Protein 3CUQ (pdb70)

Structure (mmCIF, N/CA/C/O backbone):
data_3CUQ
#
_entry.id   3CUQ
#
_cell.length_a   70.162
_cell.length_b   89.153
_cell.length_c   91.437
_cell.angle_alpha   90.00
_cell.angle_beta   101.52
_cell.angle_gamma   90.00
#
_symmetry.space_group_name_H-M   'P 1 21 1'
#
loop_
_entity.id
_entity.type
_entity.pdbx_description
1 polymer 'Vacuolar-sorting protein SNF8'
2 polymer 'Vacuolar protein-sorting-associated protein 36'
3 polymer 'Vacuolar protein-sorting-associated protein 25'
4 water water
#
loop_
_atom_site.group_PDB
_atom_site.id
_atom_site.type_symbol
_atom_site.label_atom_id
_atom_site.label_alt_id
_atom_site.label_comp_id
_atom_site.label_asym_id
_atom_site.label_entity_id
_atom_site.label_seq_id
_atom_site.pdbx_PDB_ins_code
_atom_site.Cartn_x
_atom_site.Cartn_y
_atom_site.Cartn_z
_atom_site.occupancy
_atom_site.B_iso_or_equiv
_atom_site.auth_seq_id
_atom_site.auth_comp_id
_atom_site.auth_asym_id
_atom_site.auth_atom_id
_atom_site.pdbx_PDB_model_num
ATOM 1 N N . ALA A 1 10 ? -66.362 31.347 41.855 1.00 127.69 34 ALA A N 1
ATOM 2 C CA . ALA A 1 10 ? -64.999 30.766 41.670 1.00 127.69 34 ALA A CA 1
ATOM 3 C C . ALA A 1 10 ? -65.041 29.234 41.631 1.00 127.66 34 ALA A C 1
ATOM 4 O O . ALA A 1 10 ? -64.201 28.560 42.238 1.00 127.66 34 ALA A O 1
ATOM 6 N N . GLN A 1 11 ? -66.017 28.698 40.898 1.00 127.56 35 GLN A N 1
ATOM 7 C CA . GLN A 1 11 ? -66.242 27.257 40.801 1.00 127.47 35 GLN A CA 1
ATOM 8 C C . GLN A 1 11 ? -65.044 26.510 40.199 1.00 127.38 35 GLN A C 1
ATOM 9 O O . GLN A 1 11 ? -64.715 25.406 40.636 1.00 127.39 35 GLN A O 1
ATOM 15 N N . MET A 1 12 ? -64.391 27.120 39.211 1.00 127.23 36 MET A N 1
ATOM 16 C CA . MET A 1 12 ? -63.237 26.510 38.541 1.00 127.06 36 MET A CA 1
ATOM 17 C C . MET A 1 12 ? -61.887 26.883 39.165 1.00 126.79 36 MET A C 1
ATOM 18 O O . MET A 1 12 ? -60.933 26.102 39.107 1.00 126.72 36 MET A O 1
ATOM 23 N N . SER A 1 13 ? -61.824 28.072 39.762 1.00 126.47 37 SER A N 1
ATOM 24 C CA . SER A 1 13 ? -60.587 28.631 40.321 1.00 126.13 37 SER A CA 1
ATOM 25 C C . SER A 1 13 ? -60.016 27.858 41.516 1.00 125.87 37 SER A C 1
ATOM 26 O O . SER A 1 13 ? -58.821 27.960 41.809 1.00 125.85 37 SER A O 1
ATOM 29 N N . LYS A 1 14 ? -60.871 27.104 42.206 1.00 125.50 38 LYS A N 1
ATOM 30 C CA . LYS A 1 14 ? -60.442 26.239 43.306 1.00 125.09 38 LYS A CA 1
ATOM 31 C C . LYS A 1 14 ? -59.467 25.182 42.790 1.00 124.78 38 LYS A C 1
ATOM 32 O O . LYS A 1 14 ? -58.367 25.026 43.324 1.00 124.78 38 LYS A O 1
ATOM 38 N N . GLN A 1 15 ? -59.877 24.479 41.738 1.00 124.29 39 GLN A N 1
ATOM 39 C CA . GLN A 1 15 ? -59.079 23.411 41.145 1.00 123.89 39 GLN A CA 1
ATOM 40 C C . GLN A 1 15 ? -57.877 23.959 40.379 1.00 123.51 39 GLN A C 1
ATOM 41 O O . GLN A 1 15 ? -56.951 23.217 40.045 1.00 123.44 39 GLN A O 1
ATOM 47 N N . LEU A 1 16 ? -57.904 25.263 40.115 1.00 123.00 40 LEU A N 1
ATOM 48 C CA . LEU A 1 16 ? -56.811 25.960 39.450 1.00 122.58 40 LEU A CA 1
ATOM 49 C C . LEU A 1 16 ? -55.565 25.989 40.339 1.00 122.16 40 LEU A C 1
ATOM 50 O O . LEU A 1 16 ? -54.495 25.527 39.930 1.00 122.04 40 LEU A O 1
ATOM 55 N N . ASP A 1 17 ? -55.716 26.513 41.555 1.00 121.62 41 ASP A N 1
ATOM 56 C CA . ASP A 1 17 ? -54.613 26.595 42.512 1.00 121.09 41 ASP A CA 1
ATOM 57 C C . ASP A 1 17 ? -54.131 25.218 42.945 1.00 120.84 41 ASP A C 1
ATOM 58 O O . ASP A 1 17 ? -52.971 25.059 43.333 1.00 120.65 41 ASP A O 1
ATOM 63 N N . MET A 1 18 ? -55.032 24.234 42.878 1.00 120.62 42 MET A N 1
ATOM 64 C CA . MET A 1 18 ? -54.689 22.835 43.125 1.00 120.42 42 MET A CA 1
ATOM 65 C C . MET A 1 18 ? -53.530 22.454 42.224 1.00 120.34 42 MET A C 1
ATOM 66 O O . MET A 1 18 ? -52.461 22.065 42.694 1.00 120.21 42 MET A O 1
ATOM 71 N N . PHE A 1 19 ? -53.757 22.607 40.923 1.00 120.33 43 PHE A N 1
ATOM 72 C CA . PHE A 1 19 ? -52.809 22.198 39.898 1.00 120.27 43 PHE A CA 1
ATOM 73 C C . PHE A 1 19 ? -51.460 22.907 40.000 1.00 120.11 43 PHE A C 1
ATOM 74 O O . PHE A 1 19 ? -50.416 22.276 39.828 1.00 120.07 43 PHE A O 1
ATOM 82 N N . LYS A 1 20 ? -51.491 24.206 40.290 1.00 119.96 44 LYS A N 1
ATOM 83 C CA . LYS A 1 20 ? -50.274 25.001 40.459 1.00 119.92 44 LYS A CA 1
ATOM 84 C C . LYS A 1 20 ? -49.218 24.279 41.296 1.00 119.87 44 LYS A C 1
ATOM 85 O O . LYS A 1 20 ? -48.094 24.072 40.845 1.00 119.64 44 LYS A O 1
ATOM 91 N N . THR A 1 21 ? -49.604 23.877 42.504 1.00 119.96 45 THR A N 1
ATOM 92 C CA . THR A 1 21 ? -48.676 23.275 43.462 1.00 120.06 45 THR A CA 1
ATOM 93 C C . THR A 1 21 ? -48.268 21.826 43.156 1.00 120.05 45 THR A C 1
ATOM 94 O O . THR A 1 21 ? -47.221 21.369 43.625 1.00 120.10 45 THR A O 1
ATOM 98 N N . ASN A 1 22 ? -49.085 21.112 42.380 1.00 119.97 46 ASN A N 1
ATOM 99 C CA . ASN A 1 22 ? -48.742 19.751 41.944 1.00 119.89 46 ASN A CA 1
ATOM 100 C C . ASN A 1 22 ? -47.595 19.786 40.945 1.00 119.73 46 ASN A C 1
ATOM 101 O O . ASN A 1 22 ? -46.644 19.002 41.033 1.00 119.83 46 ASN A O 1
ATOM 106 N N . LEU A 1 23 ? -47.705 20.716 40.002 1.00 119.33 47 LEU A N 1
ATOM 107 C CA . LEU A 1 23 ? -46.754 20.876 38.921 1.00 118.97 47 LEU A CA 1
ATOM 108 C C . LEU A 1 23 ? -45.409 21.389 39.431 1.00 118.73 47 LEU A C 1
ATOM 109 O O . LEU A 1 23 ? -44.359 20.939 38.976 1.00 118.67 47 LEU A O 1
ATOM 114 N N . GLU A 1 24 ? -45.449 22.331 40.372 1.00 118.43 48 GLU A N 1
ATOM 115 C CA . GLU A 1 24 ? -44.234 22.945 40.917 1.00 118.18 48 GLU A CA 1
ATOM 116 C C . GLU A 1 24 ? -43.323 21.906 41.559 1.00 117.94 48 GLU A C 1
ATOM 117 O O . GLU A 1 24 ? -42.104 21.935 41.370 1.00 117.83 48 GLU A O 1
ATOM 123 N N . GLU A 1 25 ? -43.928 20.991 42.313 1.00 117.71 49 GLU A N 1
ATOM 124 C CA . GLU A 1 25 ? -43.207 19.868 42.889 1.00 117.59 49 GLU A CA 1
ATOM 125 C C . GLU A 1 25 ? -42.660 19.052 41.728 1.00 117.40 49 GLU A C 1
ATOM 126 O O . GLU A 1 25 ? -41.454 18.812 41.639 1.00 117.44 49 GLU A O 1
ATOM 132 N N . PHE A 1 26 ? -43.557 18.675 40.819 1.00 117.15 50 PHE A N 1
ATOM 133 C CA . PHE A 1 26 ? -43.206 17.920 39.625 1.00 116.93 50 PHE A CA 1
ATOM 134 C C . PHE A 1 26 ? -41.947 18.503 38.994 1.00 117.01 50 PHE A C 1
ATOM 135 O O . PHE A 1 26 ? -41.021 17.771 38.652 1.00 117.01 50 PHE A O 1
ATOM 143 N N . ALA A 1 27 ? -41.913 19.829 38.890 1.00 117.16 51 ALA A N 1
ATOM 144 C CA . ALA A 1 27 ? -40.771 20.562 38.359 1.00 117.26 51 ALA A CA 1
ATOM 145 C C . ALA A 1 27 ? -39.516 20.396 39.211 1.00 117.46 51 ALA A C 1
ATOM 146 O O . ALA A 1 27 ? -38.457 20.030 38.703 1.00 117.39 51 ALA A O 1
ATOM 148 N N . SER A 1 28 ? -39.649 20.653 40.508 1.00 117.75 52 SER A N 1
ATOM 149 C CA . SER A 1 28 ? -38.496 20.751 41.402 1.00 118.06 52 SER A CA 1
ATOM 150 C C . SER A 1 28 ? -37.543 19.548 41.385 1.00 118.15 52 SER A C 1
ATOM 151 O O . SER A 1 28 ? -36.337 19.719 41.569 1.00 118.22 52 SER A O 1
ATOM 154 N N . LYS A 1 29 ? -38.067 18.343 41.163 1.00 118.27 53 LYS A N 1
ATOM 155 C CA . LYS A 1 29 ? -37.215 17.147 41.152 1.00 118.35 53 LYS A CA 1
ATOM 156 C C . LYS A 1 29 ? -36.958 16.599 39.746 1.00 118.59 53 LYS A C 1
ATOM 157 O O . LYS A 1 29 ? -36.134 15.695 39.568 1.00 118.55 53 LYS A O 1
ATOM 163 N N . HIS A 1 30 ? -37.651 17.160 38.753 1.00 118.84 54 HIS A N 1
ATOM 164 C CA . HIS A 1 30 ? -37.513 16.720 37.358 1.00 119.01 54 HIS A CA 1
ATOM 165 C C . HIS A 1 30 ? -37.150 17.862 36.396 1.00 119.03 54 HIS A C 1
ATOM 166 O O . HIS A 1 30 ? -37.411 17.775 35.187 1.00 119.02 54 HIS A O 1
ATOM 173 N N . LYS A 1 31 ? -36.539 18.919 36.936 1.00 119.00 55 LYS A N 1
ATOM 174 C CA . LYS A 1 31 ? -36.189 20.115 36.150 1.00 118.85 55 LYS A CA 1
ATOM 175 C C . LYS A 1 31 ? -35.311 19.771 34.948 1.00 118.31 55 LYS A C 1
ATOM 176 O O . LYS A 1 31 ? -35.788 19.749 33.817 1.00 118.11 55 LYS A O 1
ATOM 182 N N . GLN A 1 32 ? -34.044 19.464 35.227 1.00 117.83 56 GLN A N 1
ATOM 183 C CA . GLN A 1 32 ? -33.000 19.319 34.212 1.00 117.29 56 GLN A CA 1
ATOM 184 C C . GLN A 1 32 ? -33.120 18.076 33.316 1.00 116.89 56 GLN A C 1
ATOM 185 O O . GLN A 1 32 ? -32.400 17.965 32.321 1.00 116.77 56 GLN A O 1
ATOM 191 N N . GLU A 1 33 ? -34.023 17.156 33.660 1.00 116.19 57 GLU A N 1
ATOM 192 C CA . GLU A 1 33 ? -34.236 15.944 32.862 1.00 115.61 57 GLU A CA 1
ATOM 193 C C . GLU A 1 33 ? -34.737 16.288 31.459 1.00 114.91 57 GLU A C 1
ATOM 194 O O . GLU A 1 33 ? -34.162 15.844 30.459 1.00 114.80 57 GLU A O 1
ATOM 200 N N . ILE A 1 34 ? -35.806 17.082 31.402 1.00 114.12 58 ILE A N 1
ATOM 201 C CA . ILE A 1 34 ? -36.354 17.598 30.143 1.00 113.36 58 ILE A CA 1
ATOM 202 C C . ILE A 1 34 ? -35.276 18.362 29.367 1.00 112.90 58 ILE A C 1
ATOM 203 O O . ILE A 1 34 ? -35.201 18.268 28.141 1.00 112.80 58 ILE A O 1
ATOM 208 N N . ARG A 1 35 ? -34.433 19.084 30.101 1.00 112.34 59 ARG A N 1
ATOM 209 C CA . ARG A 1 35 ? -33.292 19.799 29.533 1.00 111.92 59 ARG A CA 1
ATOM 210 C C . ARG A 1 35 ? -32.069 18.909 29.235 1.00 111.29 59 ARG A C 1
ATOM 211 O O . ARG A 1 35 ? -31.164 19.352 28.523 1.00 111.40 59 ARG A O 1
ATOM 219 N N . LYS A 1 36 ? -32.031 17.677 29.761 1.00 110.34 60 LYS A N 1
ATOM 220 C CA . LYS A 1 36 ? -30.828 16.822 29.640 1.00 109.34 60 LYS A CA 1
ATOM 221 C C . LYS A 1 36 ? -30.893 15.710 28.585 1.00 108.49 60 LYS A C 1
ATOM 222 O O . LYS A 1 36 ? -29.879 15.411 27.948 1.00 108.28 60 LYS A O 1
ATOM 228 N N . ASN A 1 37 ? -32.058 15.089 28.411 1.00 107.55 61 ASN A N 1
ATOM 229 C CA . ASN A 1 37 ? -32.208 14.054 27.380 1.00 106.78 61 ASN A CA 1
ATOM 230 C C . ASN A 1 37 ? -33.401 14.272 26.440 1.00 106.19 61 ASN A C 1
ATOM 231 O O . ASN A 1 37 ? -34.540 14.427 26.897 1.00 106.08 61 ASN A O 1
ATOM 236 N N . PRO A 1 38 ? -33.130 14.287 25.120 1.00 105.57 62 PRO A N 1
ATOM 237 C CA . PRO A 1 38 ? -34.126 14.444 24.059 1.00 105.06 62 PRO A CA 1
ATOM 238 C C . PRO A 1 38 ? -35.324 13.492 24.157 1.00 104.43 62 PRO A C 1
ATOM 239 O O . PRO A 1 38 ? -36.469 13.942 24.054 1.00 104.43 62 PRO A O 1
ATOM 243 N N . GLU A 1 39 ? -35.061 12.201 24.359 1.00 103.62 63 GLU A N 1
ATOM 244 C CA . GLU A 1 39 ? -36.114 11.179 24.356 1.00 102.68 63 GLU A CA 1
ATOM 245 C C . GLU A 1 39 ? -37.233 11.468 25.356 1.00 101.90 63 GLU A C 1
ATOM 246 O O . GLU A 1 39 ? -38.389 11.126 25.110 1.00 101.73 63 GLU A O 1
ATOM 252 N N . PHE A 1 40 ? -36.891 12.122 26.462 1.00 100.92 64 PHE A N 1
ATOM 253 C CA . PHE A 1 40 ? -37.868 12.407 27.503 1.00 100.07 64 PHE A CA 1
ATOM 254 C C . PHE A 1 40 ? -38.814 13.556 27.166 1.00 99.38 64 PHE A C 1
ATOM 255 O O . PHE A 1 40 ? -39.994 13.512 27.519 1.00 99.25 64 PHE A O 1
ATOM 263 N N . ARG A 1 41 ? -38.286 14.583 26.502 1.00 98.54 65 ARG A N 1
ATOM 264 C CA . ARG A 1 41 ? -39.092 15.700 26.011 1.00 97.58 65 ARG A CA 1
ATOM 265 C C . ARG A 1 41 ? -40.310 15.220 25.225 1.00 96.88 65 ARG A C 1
ATOM 266 O O . ARG A 1 41 ? -41.442 15.600 25.528 1.00 96.67 65 ARG A O 1
ATOM 274 N N . VAL A 1 42 ? -40.065 14.384 24.219 1.00 96.09 66 VAL A N 1
ATOM 275 C CA . VAL A 1 42 ? -41.123 13.898 23.337 1.00 95.63 66 VAL A CA 1
ATOM 276 C C . VAL A 1 42 ? -42.250 13.273 24.148 1.00 95.37 66 VAL A C 1
ATOM 277 O O . VAL A 1 42 ? -43.417 13.572 23.916 1.00 95.28 66 VAL A O 1
ATOM 281 N N . GLN A 1 43 ? -41.888 12.432 25.114 1.00 95.09 67 GLN A N 1
ATOM 282 C CA . GLN A 1 43 ? -42.866 11.801 25.991 1.00 94.97 67 GLN A CA 1
ATOM 283 C C . GLN A 1 43 ? -43.816 12.856 26.546 1.00 94.52 67 GLN A C 1
ATOM 284 O O . GLN A 1 43 ? -44.994 12.887 26.182 1.00 94.44 67 GLN A O 1
ATOM 290 N N . PHE A 1 44 ? -43.289 13.729 27.405 1.00 94.04 68 PHE A N 1
ATOM 291 C CA . PHE A 1 44 ? -44.075 14.812 28.001 1.00 93.76 68 PHE A CA 1
ATOM 292 C C . PHE A 1 44 ? -44.952 15.530 26.981 1.00 93.50 68 PHE A C 1
ATOM 293 O O . PHE A 1 44 ? -46.130 15.793 27.235 1.00 93.43 68 PHE A O 1
ATOM 301 N N . GLN A 1 45 ? -44.368 15.846 25.835 1.00 93.08 69 GLN A N 1
ATOM 302 C CA . GLN A 1 45 ? -45.089 16.574 24.820 1.00 93.11 69 GLN A CA 1
ATOM 303 C C . GLN A 1 45 ? -46.214 15.734 24.233 1.00 93.04 69 GLN A C 1
ATOM 304 O O . GLN A 1 45 ? -47.369 16.164 24.245 1.00 92.91 69 GLN A O 1
ATOM 310 N N . ASP A 1 46 ? -45.888 14.528 23.765 1.00 93.11 70 ASP A N 1
ATOM 311 C CA . ASP A 1 46 ? -46.876 13.661 23.094 1.00 93.11 70 ASP A CA 1
ATOM 312 C C . ASP A 1 46 ? -48.108 13.326 23.938 1.00 93.00 70 ASP A C 1
ATOM 313 O O . ASP A 1 46 ? -49.178 13.059 23.390 1.00 92.85 70 ASP A O 1
ATOM 318 N N . MET A 1 47 ? -47.963 13.356 25.259 1.00 92.92 71 MET A N 1
ATOM 319 C CA . MET A 1 47 ? -49.108 13.138 26.134 1.00 93.28 71 MET A CA 1
ATOM 320 C C . MET A 1 47 ? -50.000 14.369 26.245 1.00 92.91 71 MET A C 1
ATOM 321 O O . MET A 1 47 ? -51.217 14.245 26.373 1.00 92.87 71 MET A O 1
ATOM 326 N N . CYS A 1 48 ? -49.388 15.549 26.189 1.00 92.79 72 CYS A N 1
ATOM 327 C CA . CYS A 1 48 ? -50.112 16.816 26.269 1.00 92.46 72 CYS A CA 1
ATOM 328 C C . CYS A 1 48 ? -51.179 16.974 25.180 1.00 92.00 72 CYS A C 1
ATOM 329 O O . CYS A 1 48 ? -52.297 17.418 25.465 1.00 91.96 72 CYS A O 1
ATOM 332 N N . ALA A 1 49 ? -50.833 16.602 23.947 1.00 91.29 73 ALA A N 1
ATOM 333 C CA . ALA A 1 49 ? -51.743 16.739 22.803 1.00 90.75 73 ALA A CA 1
ATOM 334 C C . ALA A 1 49 ? -52.919 15.755 22.835 1.00 90.35 73 ALA A C 1
ATOM 335 O O . ALA A 1 49 ? -53.937 15.984 22.176 1.00 90.31 73 ALA A O 1
ATOM 337 N N . THR A 1 50 ? -52.770 14.665 23.591 1.00 89.80 74 THR A N 1
ATOM 338 C CA . THR A 1 50 ? -53.878 13.745 23.874 1.00 89.20 74 THR A CA 1
ATOM 339 C C . THR A 1 50 ? -54.880 14.419 24.809 1.00 88.67 74 THR A C 1
ATOM 340 O O . THR A 1 50 ? -56.090 14.329 24.608 1.00 88.77 74 THR A O 1
ATOM 344 N N . ILE A 1 51 ? -54.353 15.101 25.820 1.00 87.95 75 ILE A N 1
ATOM 345 C CA . ILE A 1 51 ? -55.160 15.817 26.808 1.00 87.26 75 ILE A CA 1
ATOM 346 C C . ILE A 1 51 ? -55.921 16.996 26.177 1.00 86.75 75 ILE A C 1
ATOM 347 O O . ILE A 1 51 ? -57.069 17.273 26.546 1.00 86.71 75 ILE A O 1
ATOM 352 N N . GLY A 1 52 ? -55.281 17.671 25.223 1.00 85.94 76 GLY A N 1
ATOM 353 C CA . GLY A 1 52 ? -55.842 18.873 24.616 1.00 85.01 76 GLY A CA 1
ATOM 354 C C . GLY A 1 52 ? -55.224 20.133 25.197 1.00 84.37 76 GLY A C 1
ATOM 355 O O . GLY A 1 52 ? -55.850 21.203 25.203 1.00 84.24 76 GLY A O 1
ATOM 356 N N . VAL A 1 53 ? -53.993 19.994 25.693 1.00 83.60 77 VAL A N 1
ATOM 357 C CA . VAL A 1 53 ? -53.201 21.129 26.176 1.00 82.68 77 VAL A CA 1
ATOM 358 C C . VAL A 1 53 ? -51.919 21.301 25.369 1.00 82.10 77 VAL A C 1
ATOM 359 O O . VAL A 1 53 ? -51.396 20.344 24.786 1.00 81.61 77 VAL A O 1
ATOM 363 N N . ASP A 1 54 ? -51.429 22.539 25.351 1.00 81.50 78 ASP A N 1
ATOM 364 C CA . ASP A 1 54 ? -50.223 22.915 24.628 1.00 80.76 78 ASP A CA 1
ATOM 365 C C . ASP A 1 54 ? -49.291 23.668 25.575 1.00 80.14 78 ASP A C 1
ATOM 366 O O . ASP A 1 54 ? -49.558 24.826 25.932 1.00 80.34 78 ASP A O 1
ATOM 371 N N . PRO A 1 55 ? -48.191 23.014 25.981 1.00 79.28 79 PRO A N 1
ATOM 372 C CA . PRO A 1 55 ? -47.221 23.564 26.925 1.00 78.82 79 PRO A CA 1
ATOM 373 C C . PRO A 1 55 ? -46.457 24.727 26.321 1.00 78.32 79 PRO A C 1
ATOM 374 O O . PRO A 1 55 ? -45.857 25.528 27.047 1.00 78.39 79 PRO A O 1
ATOM 378 N N . LEU A 1 56 ? -46.495 24.802 24.995 1.00 77.70 80 LEU A N 1
ATOM 379 C CA . LEU A 1 56 ? -45.736 25.782 24.243 1.00 77.11 80 LEU A CA 1
ATOM 380 C C . LEU A 1 56 ? -46.584 26.939 23.759 1.00 76.76 80 LEU A C 1
ATOM 381 O O . LEU A 1 56 ? -46.067 27.867 23.169 1.00 77.06 80 LEU A O 1
ATOM 386 N N . ALA A 1 57 ? -47.884 26.881 24.004 1.00 76.51 81 ALA A N 1
ATOM 387 C CA . ALA A 1 57 ? -48.796 27.885 23.489 1.00 76.25 81 ALA A CA 1
ATOM 388 C C . ALA A 1 57 ? -48.460 29.265 24.006 1.00 76.43 81 ALA A C 1
ATOM 389 O O . ALA A 1 57 ? -48.522 30.228 23.246 1.00 76.73 81 ALA A O 1
ATOM 391 N N . SER A 1 58 ? -48.093 29.371 25.284 1.00 76.55 82 SER A N 1
ATOM 392 C CA . SER A 1 58 ? -47.936 30.690 25.924 1.00 76.46 82 SER A CA 1
ATOM 393 C C . SER A 1 58 ? -46.856 30.788 27.001 1.00 76.37 82 SER A C 1
ATOM 394 O O . SER A 1 58 ? -46.538 29.818 27.671 1.00 76.58 82 SER A O 1
ATOM 397 N N . GLY A 1 59 ? -46.314 31.986 27.164 1.00 76.53 83 GLY A N 1
ATOM 398 C CA . GLY A 1 59 ? -45.378 32.275 28.240 1.00 76.73 83 GLY A CA 1
ATOM 399 C C . GLY A 1 59 ? -46.101 32.401 29.563 1.00 76.87 83 GLY A C 1
ATOM 400 O O . GLY A 1 59 ? -45.497 32.212 30.615 1.00 76.92 83 GLY A O 1
ATOM 401 N N . LYS A 1 60 ? -47.393 32.726 29.501 1.00 77.13 84 LYS A N 1
ATOM 402 C CA . LYS A 1 60 ? -48.270 32.734 30.678 1.00 77.49 84 LYS A CA 1
ATOM 403 C C . LYS A 1 60 ? -48.836 31.336 30.965 1.00 77.86 84 LYS A C 1
ATOM 404 O O . LYS A 1 60 ? -49.602 31.141 31.915 1.00 77.95 84 LYS A O 1
ATOM 410 N N . GLY A 1 61 ? -48.459 30.364 30.139 1.00 77.99 85 GLY A N 1
ATOM 411 C CA . GLY A 1 61 ? -48.743 28.978 30.441 1.00 78.17 85 GLY A CA 1
ATOM 412 C C . GLY A 1 61 ? -47.988 28.612 31.705 1.00 78.52 85 GLY A C 1
ATOM 413 O O . GLY A 1 61 ? -46.942 29.199 32.001 1.00 78.45 85 GLY A O 1
ATOM 414 N N . PHE A 1 62 ? -48.527 27.655 32.459 1.00 78.68 86 PHE A N 1
ATOM 415 C CA . PHE A 1 62 ? -47.908 27.217 33.696 1.00 78.60 86 PHE A CA 1
ATOM 416 C C . PHE A 1 62 ? -46.724 26.342 33.369 1.00 78.66 86 PHE A C 1
ATOM 417 O O . PHE A 1 62 ? -45.662 26.452 33.988 1.00 78.36 86 PHE A O 1
ATOM 425 N N . TRP A 1 63 ? -46.933 25.490 32.366 1.00 79.18 87 TRP A N 1
ATOM 426 C CA . TRP A 1 63 ? -45.946 24.519 31.874 1.00 79.43 87 TRP A CA 1
ATOM 427 C C . TRP A 1 63 ? -44.654 25.219 31.526 1.00 79.61 87 TRP A C 1
ATOM 428 O O . TRP A 1 63 ? -43.580 24.796 31.942 1.00 79.63 87 TRP A O 1
ATOM 439 N N . SER A 1 64 ? -44.776 26.304 30.767 1.00 79.71 88 SER A N 1
ATOM 440 C CA . SER A 1 64 ? -43.632 27.116 30.419 1.00 79.76 88 SER A CA 1
ATOM 441 C C . SER A 1 64 ? -43.069 27.847 31.641 1.00 79.70 88 SER A C 1
ATOM 442 O O . SER A 1 64 ? -41.853 27.892 31.836 1.00 79.49 88 SER A O 1
ATOM 445 N N . GLU A 1 65 ? -43.947 28.409 32.465 1.00 79.96 89 GLU A N 1
ATOM 446 C CA . GLU A 1 65 ? -43.485 29.187 33.612 1.00 80.42 89 GLU A CA 1
ATOM 447 C C . GLU A 1 65 ? -42.605 28.331 34.533 1.00 80.57 89 GLU A C 1
ATOM 448 O O . GLU A 1 65 ? -41.500 28.746 34.901 1.00 80.86 89 GLU A O 1
ATOM 454 N N . MET A 1 66 ? -43.076 27.129 34.865 1.00 80.32 90 MET A N 1
ATOM 455 C CA . MET A 1 66 ? -42.341 26.252 35.775 1.00 80.30 90 MET A CA 1
ATOM 456 C C . MET A 1 66 ? -41.328 25.325 35.113 1.00 80.00 90 MET A C 1
ATOM 457 O O . MET A 1 66 ? -40.275 25.047 35.692 1.00 80.27 90 MET A O 1
ATOM 462 N N . LEU A 1 67 ? -41.645 24.820 33.926 1.00 79.31 91 LEU A N 1
ATOM 463 C CA . LEU A 1 67 ? -40.768 23.837 33.293 1.00 78.50 91 LEU A CA 1
ATOM 464 C C . LEU A 1 67 ? -39.712 24.496 32.415 1.00 77.91 91 LEU A C 1
ATOM 465 O O . LEU A 1 67 ? -38.628 23.951 32.224 1.00 78.03 91 LEU A O 1
ATOM 470 N N . GLY A 1 68 ? -40.024 25.671 31.889 1.00 77.03 92 GLY A N 1
ATOM 471 C CA . GLY A 1 68 ? -39.078 26.379 31.041 1.00 76.40 92 GLY A CA 1
ATOM 472 C C . GLY A 1 68 ? -39.045 25.913 29.596 1.00 75.72 92 GLY A C 1
ATOM 473 O O . GLY A 1 68 ? -38.138 26.272 28.846 1.00 75.68 92 GLY A O 1
ATOM 474 N N . VAL A 1 69 ? -40.038 25.126 29.199 1.00 74.94 93 VAL A N 1
ATOM 475 C CA . VAL A 1 69 ? -40.158 24.703 27.807 1.00 74.28 93 VAL A CA 1
ATOM 476 C C . VAL A 1 69 ? -40.476 25.866 26.854 1.00 73.92 93 VAL A C 1
ATOM 477 O O . VAL A 1 69 ? -40.252 25.771 25.647 1.00 74.23 93 VAL A O 1
ATOM 481 N N . GLY A 1 70 ? -40.995 26.963 27.388 1.00 73.22 94 GLY A N 1
ATOM 482 C CA . GLY A 1 70 ? -41.260 28.133 26.558 1.00 72.21 94 GLY A CA 1
ATOM 483 C C . GLY A 1 70 ? -39.981 28.826 26.124 1.00 71.43 94 GLY A C 1
ATOM 484 O O . GLY A 1 70 ? -39.674 28.892 24.935 1.00 71.68 94 GLY A O 1
ATOM 485 N N . ASP A 1 71 ? -39.225 29.321 27.104 1.00 70.38 95 ASP A N 1
ATOM 486 C CA . ASP A 1 71 ? -37.971 30.039 26.860 1.00 69.15 95 ASP A CA 1
ATOM 487 C C . ASP A 1 71 ? -36.910 29.196 26.125 1.00 67.57 95 ASP A C 1
ATOM 488 O O . ASP A 1 71 ? -35.963 29.730 25.569 1.00 67.33 95 ASP A O 1
ATOM 493 N N . PHE A 1 72 ? -37.086 27.882 26.103 1.00 66.25 96 PHE A N 1
ATOM 494 C CA . PHE A 1 72 ? -36.183 27.016 25.347 1.00 65.00 96 PHE A CA 1
ATOM 495 C C . PHE A 1 72 ? -36.532 27.042 23.865 1.00 64.18 96 PHE A C 1
ATOM 496 O O . PHE A 1 72 ? -35.654 27.256 23.016 1.00 64.21 96 PHE A O 1
ATOM 504 N N . TYR A 1 73 ? -37.815 26.818 23.578 1.00 62.70 97 TYR A N 1
ATOM 505 C CA . TYR A 1 73 ? -38.340 26.775 22.214 1.00 61.09 97 TYR A CA 1
ATOM 506 C C . TYR A 1 73 ? -38.544 28.172 21.564 1.00 60.16 97 TYR A C 1
ATOM 507 O O . TYR A 1 73 ? -38.129 28.406 20.416 1.00 59.50 97 TYR A O 1
ATOM 516 N N . TYR A 1 74 ? -39.195 29.087 22.277 1.00 59.38 98 TYR A N 1
ATOM 517 C CA . TYR A 1 74 ? -39.360 30.463 21.772 1.00 59.01 98 TYR A CA 1
ATOM 518 C C . TYR A 1 74 ? -38.005 31.061 21.361 1.00 58.72 98 TYR A C 1
ATOM 519 O O . TYR A 1 74 ? -37.914 31.762 20.367 1.00 58.13 98 TYR A O 1
ATOM 528 N N . GLU A 1 75 ? -36.956 30.717 22.118 1.00 59.06 99 GLU A N 1
ATOM 529 C CA . GLU A 1 75 ? -35.563 31.060 21.802 1.00 58.59 99 GLU A CA 1
ATOM 530 C C . GLU A 1 75 ? -35.004 30.287 20.598 1.00 58.00 99 GLU A C 1
ATOM 531 O O . GLU A 1 75 ? -34.290 30.848 19.754 1.00 58.32 99 GLU A O 1
ATOM 537 N N . LEU A 1 76 ? -35.329 29.007 20.525 1.00 57.08 100 LEU A N 1
ATOM 538 C CA . LEU A 1 76 ? -34.972 28.195 19.371 1.00 57.04 100 LEU A CA 1
ATOM 539 C C . LEU A 1 76 ? -35.532 28.784 18.061 1.00 57.04 100 LEU A C 1
ATOM 540 O O . LEU A 1 76 ? -34.875 28.733 17.012 1.00 57.31 100 LEU A O 1
ATOM 545 N N . GLY A 1 77 ? -36.729 29.369 18.125 1.00 56.17 101 GLY A N 1
ATOM 546 C CA . GLY A 1 77 ? -37.287 30.052 16.965 1.00 54.70 101 GLY A CA 1
ATOM 547 C C . GLY A 1 77 ? -36.462 31.239 16.500 1.00 53.46 101 GLY A C 1
ATOM 548 O O . GLY A 1 77 ? -36.272 31.447 15.298 1.00 53.92 101 GLY A O 1
ATOM 549 N N . VAL A 1 78 ? -35.962 32.036 17.428 1.00 52.21 102 VAL A N 1
ATOM 550 C CA . VAL A 1 78 ? -35.214 33.227 17.010 1.00 50.94 102 VAL A CA 1
ATOM 551 C C . VAL A 1 78 ? -33.974 32.747 16.283 1.00 50.91 102 VAL A C 1
ATOM 552 O O . VAL A 1 78 ? -33.623 33.268 15.226 1.00 50.50 102 VAL A O 1
ATOM 556 N N . GLN A 1 79 ? -33.335 31.722 16.861 1.00 50.51 103 GLN A N 1
ATOM 557 C CA . GLN A 1 79 ? -32.123 31.143 16.304 1.00 49.88 103 GLN A CA 1
ATOM 558 C C . GLN A 1 79 ? -32.377 30.534 14.949 1.00 49.05 103 GLN A C 1
ATOM 559 O O . GLN A 1 79 ? -31.590 30.731 14.032 1.00 49.94 103 GLN A O 1
ATOM 565 N N . ILE A 1 80 ? -33.496 29.836 14.796 1.00 48.02 104 ILE A N 1
ATOM 566 C CA . ILE A 1 80 ? -33.865 29.289 13.505 1.00 47.01 104 ILE A CA 1
ATOM 567 C C . ILE A 1 80 ? -34.124 30.447 12.483 1.00 48.19 104 ILE A C 1
ATOM 568 O O . ILE A 1 80 ? -33.764 30.384 11.274 1.00 47.70 104 ILE A O 1
ATOM 573 N N . ILE A 1 81 ? -34.745 31.517 12.942 1.00 48.51 105 ILE A N 1
ATOM 574 C CA . ILE A 1 81 ? -34.977 32.556 11.994 1.00 49.69 105 ILE A CA 1
ATOM 575 C C . ILE A 1 81 ? -33.607 33.035 11.526 1.00 50.96 105 ILE A C 1
ATOM 576 O O . ILE A 1 81 ? -33.326 33.021 10.329 1.00 51.93 105 ILE A O 1
ATOM 581 N N . GLU A 1 82 ? -32.724 33.368 12.464 1.00 51.63 106 GLU A N 1
ATOM 582 C CA . GLU A 1 82 ? -31.446 33.979 12.094 1.00 51.90 106 GLU A CA 1
ATOM 583 C C . GLU A 1 82 ? -30.564 33.095 11.192 1.00 50.96 106 GLU A C 1
ATOM 584 O O . GLU A 1 82 ? -30.030 33.598 10.207 1.00 50.40 106 GLU A O 1
ATOM 590 N N . VAL A 1 83 ? -30.441 31.794 11.493 1.00 49.03 107 VAL A N 1
ATOM 591 C CA . VAL A 1 83 ? -29.675 30.952 10.612 1.00 48.87 107 VAL A CA 1
ATOM 592 C C . VAL A 1 83 ? -30.193 30.985 9.188 1.00 49.30 107 VAL A C 1
ATOM 593 O O . VAL A 1 83 ? -29.398 31.033 8.249 1.00 50.60 107 VAL A O 1
ATOM 597 N N . CYS A 1 84 ? -31.517 30.920 9.023 1.00 48.83 108 CYS A N 1
ATOM 598 C CA . CYS A 1 84 ? -32.121 30.895 7.703 1.00 47.56 108 CYS A CA 1
ATOM 599 C C . CYS A 1 84 ? -31.810 32.185 6.970 1.00 47.33 108 CYS A C 1
ATOM 600 O O . CYS A 1 84 ? -31.656 32.167 5.762 1.00 48.21 108 CYS A O 1
ATOM 603 N N . LEU A 1 85 ? -31.694 33.304 7.671 1.00 46.80 109 LEU A N 1
ATOM 604 C CA . LEU A 1 85 ? -31.523 34.570 6.963 1.00 46.97 109 LEU A CA 1
ATOM 605 C C . LEU A 1 85 ? -30.079 34.708 6.506 1.00 47.55 109 LEU A C 1
ATOM 606 O O . LEU A 1 85 ? -29.788 35.068 5.361 1.00 48.42 109 LEU A O 1
ATOM 611 N N . ALA A 1 86 ? -29.172 34.413 7.429 1.00 47.65 110 ALA A N 1
ATOM 612 C CA . ALA A 1 86 ? -27.759 34.425 7.167 1.00 46.61 110 ALA A CA 1
ATOM 613 C C . ALA A 1 86 ? -27.491 33.543 5.936 1.00 46.82 110 ALA A C 1
ATOM 614 O O . ALA A 1 86 ? -26.595 33.875 5.141 1.00 46.36 110 ALA A O 1
ATOM 616 N N . LEU A 1 87 ? -28.285 32.453 5.778 1.00 44.58 111 LEU A N 1
ATOM 617 C CA . LEU A 1 87 ? -28.118 31.534 4.659 1.00 43.54 111 LEU A CA 1
ATOM 618 C C . LEU A 1 87 ? -28.974 31.826 3.423 1.00 43.41 111 LEU A C 1
ATOM 619 O O . LEU A 1 87 ? -28.636 31.423 2.329 1.00 42.67 111 LEU A O 1
ATOM 624 N N . LYS A 1 88 ? -30.083 32.536 3.585 1.00 44.33 112 LYS A N 1
ATOM 625 C CA . LYS A 1 88 ? -31.008 32.749 2.460 1.00 45.27 112 LYS A CA 1
ATOM 626 C C . LYS A 1 88 ? -30.365 33.200 1.115 1.00 45.48 112 LYS A C 1
ATOM 627 O O . LYS A 1 88 ? -30.893 32.878 0.056 1.00 46.22 112 LYS A O 1
ATOM 633 N N . HIS A 1 89 ? -29.223 33.887 1.155 1.00 45.40 113 HIS A N 1
ATOM 634 C CA . HIS A 1 89 ? -28.528 34.302 -0.064 1.00 46.27 113 HIS A CA 1
ATOM 635 C C . HIS A 1 89 ? -27.830 33.160 -0.828 1.00 45.61 113 HIS A C 1
ATOM 636 O O . HIS A 1 89 ? -27.798 33.178 -2.059 1.00 46.19 113 HIS A O 1
ATOM 643 N N . ARG A 1 90 ? -27.254 32.181 -0.139 1.00 44.17 114 ARG A N 1
ATOM 644 C CA . ARG A 1 90 ? -26.698 31.047 -0.858 1.00 43.57 114 ARG A CA 1
ATOM 645 C C . ARG A 1 90 ? -27.816 30.195 -1.463 1.00 42.49 114 ARG A C 1
ATOM 646 O O . ARG A 1 90 ? -27.775 29.786 -2.628 1.00 42.79 114 ARG A O 1
ATOM 654 N N . ASN A 1 91 ? -28.820 29.920 -0.658 1.00 41.11 115 ASN A N 1
ATOM 655 C CA . ASN A 1 91 ? -29.714 28.848 -0.967 1.00 39.87 115 ASN A CA 1
ATOM 656 C C . ASN A 1 91 ? -31.169 29.218 -1.290 1.00 40.08 115 ASN A C 1
ATOM 657 O O . ASN A 1 91 ? -31.936 28.358 -1.552 1.00 39.88 115 ASN A O 1
ATOM 662 N N . GLY A 1 92 ? -31.571 30.480 -1.235 1.00 40.73 116 GLY A N 1
ATOM 663 C CA . GLY A 1 92 ? -32.905 30.818 -1.750 1.00 41.69 116 GLY A CA 1
ATOM 664 C C . GLY A 1 92 ? -34.089 30.809 -0.770 1.00 42.46 116 GLY A C 1
ATOM 665 O O . GLY A 1 92 ? -35.146 31.369 -1.086 1.00 43.09 116 GLY A O 1
ATOM 666 N N . GLY A 1 93 ? -33.907 30.195 0.404 1.00 41.90 117 GLY A N 1
ATOM 667 C CA . GLY A 1 93 ? -34.883 30.207 1.460 1.00 41.66 117 GLY A CA 1
ATOM 668 C C . GLY A 1 93 ? -35.282 28.781 1.715 1.00 43.24 117 GLY A C 1
ATOM 669 O O . GLY A 1 93 ? -36.377 28.523 2.241 1.00 44.51 117 GLY A O 1
ATOM 670 N N . LEU A 1 94 ? -34.402 27.846 1.345 1.00 42.45 118 LEU A N 1
ATOM 671 C CA . LEU A 1 94 ? -34.658 26.440 1.483 1.00 41.96 118 LEU A CA 1
ATOM 672 C C . LEU A 1 94 ? -33.445 25.919 2.218 1.00 42.19 118 LEU A C 1
ATOM 673 O O . LEU A 1 94 ? -32.305 26.201 1.833 1.00 42.67 118 LEU A O 1
ATOM 678 N N . ILE A 1 95 ? -33.644 25.122 3.249 1.00 41.62 119 ILE A N 1
ATOM 679 C CA . ILE A 1 95 ? -32.498 24.528 3.897 1.00 40.42 119 ILE A CA 1
ATOM 680 C C . ILE A 1 95 ? -32.871 23.101 4.304 1.00 40.97 119 ILE A C 1
ATOM 681 O O . ILE A 1 95 ? -34.025 22.835 4.577 1.00 42.03 119 ILE A O 1
ATOM 686 N N . THR A 1 96 ? -31.943 22.161 4.281 1.00 41.01 120 THR A N 1
ATOM 687 C CA . THR A 1 96 ? -32.241 20.843 4.789 1.00 41.58 120 THR A CA 1
ATOM 688 C C . THR A 1 96 ? -32.317 20.888 6.317 1.00 42.12 120 THR A C 1
ATOM 689 O O . THR A 1 96 ? -31.687 21.729 6.935 1.00 41.76 120 THR A O 1
ATOM 693 N N . LEU A 1 97 ? -33.037 19.949 6.940 1.00 42.97 121 LEU A N 1
ATOM 694 C CA . LEU A 1 97 ? -33.136 19.974 8.400 1.00 43.03 121 LEU A CA 1
ATOM 695 C C . LEU A 1 97 ? -31.775 19.656 8.982 1.00 44.37 121 LEU A C 1
ATOM 696 O O . LEU A 1 97 ? -31.443 20.117 10.070 1.00 44.20 121 LEU A O 1
ATOM 701 N N . GLU A 1 98 ? -30.984 18.893 8.232 1.00 45.15 122 GLU A N 1
ATOM 702 C CA . GLU A 1 98 ? -29.616 18.603 8.616 1.00 46.31 122 GLU A CA 1
ATOM 703 C C . GLU A 1 98 ? -28.784 19.871 8.818 1.00 47.30 122 GLU A C 1
ATOM 704 O O . GLU A 1 98 ? -28.177 20.044 9.873 1.00 47.46 122 GLU A O 1
ATOM 710 N N . GLU A 1 99 ? -28.763 20.753 7.811 1.00 47.88 123 GLU A N 1
ATOM 711 C CA . GLU A 1 99 ? -27.799 21.858 7.779 1.00 48.43 123 GLU A CA 1
ATOM 712 C C . GLU A 1 99 ? -28.243 22.866 8.800 1.00 47.97 123 GLU A C 1
ATOM 713 O O . GLU A 1 99 ? -27.423 23.464 9.477 1.00 48.33 123 GLU A O 1
ATOM 719 N N . LEU A 1 100 ? -29.561 23.046 8.909 1.00 48.44 124 LEU A N 1
ATOM 720 C CA . LEU A 1 100 ? -30.161 23.923 9.920 1.00 47.44 124 LEU A CA 1
ATOM 721 C C . LEU A 1 100 ? -29.651 23.507 11.272 1.00 47.99 124 LEU A C 1
ATOM 722 O O . LEU A 1 100 ? -29.169 24.344 12.022 1.00 47.71 124 LEU A O 1
ATOM 727 N N . HIS A 1 101 ? -29.733 22.204 11.542 1.00 48.88 125 HIS A N 1
ATOM 728 C CA . HIS A 1 101 ? -29.319 21.602 12.811 1.00 50.14 125 HIS A CA 1
ATOM 729 C C . HIS A 1 101 ? -27.847 21.850 13.122 1.00 50.37 125 HIS A C 1
ATOM 730 O O . HIS A 1 101 ? -27.505 22.374 14.180 1.00 50.41 125 HIS A O 1
ATOM 737 N N . GLN A 1 102 ? -27.009 21.477 12.168 1.00 50.89 126 GLN A N 1
ATOM 738 C CA . GLN A 1 102 ? -25.593 21.738 12.144 1.00 52.24 126 GLN A CA 1
ATOM 739 C C . GLN A 1 102 ? -25.240 23.210 12.499 1.00 51.70 126 GLN A C 1
ATOM 740 O O . GLN A 1 102 ? -24.257 23.458 13.201 1.00 52.07 126 GLN A O 1
ATOM 746 N N . GLN A 1 103 ? -26.061 24.160 12.054 1.00 51.44 127 GLN A N 1
ATOM 747 C CA . GLN A 1 103 ? -25.814 25.605 12.208 1.00 51.50 127 GLN A CA 1
ATOM 748 C C . GLN A 1 103 ? -26.347 26.239 13.490 1.00 51.27 127 GLN A C 1
ATOM 749 O O . GLN A 1 103 ? -25.731 27.150 14.080 1.00 51.56 127 GLN A O 1
ATOM 755 N N . VAL A 1 104 ? -27.531 25.814 13.874 1.00 50.85 128 VAL A N 1
ATOM 756 C CA . VAL A 1 104 ? -28.095 26.188 15.141 1.00 50.34 128 VAL A CA 1
ATOM 757 C C . VAL A 1 104 ? -27.109 25.711 16.215 1.00 49.91 128 VAL A C 1
ATOM 758 O O . VAL A 1 104 ? -26.804 26.444 17.146 1.00 49.89 128 VAL A O 1
ATOM 762 N N . LEU A 1 105 ? -26.572 24.506 16.077 1.00 49.24 129 LEU A N 1
ATOM 763 C CA . LEU A 1 105 ? -25.597 24.056 17.070 1.00 49.34 129 LEU A CA 1
ATOM 7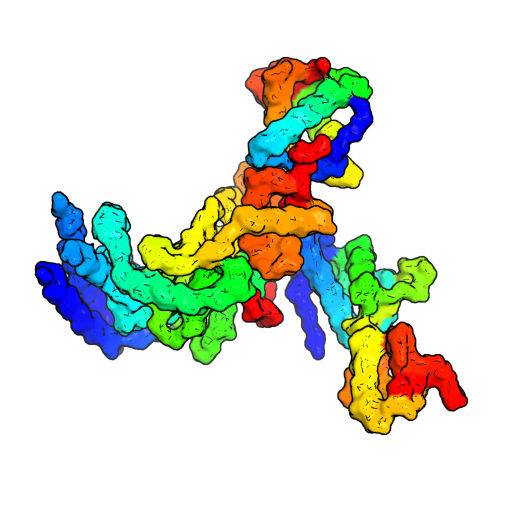64 C C . LEU A 1 105 ? -24.297 24.885 17.059 1.00 49.99 129 LEU A C 1
ATOM 765 O O . LEU A 1 105 ? -23.828 25.322 18.104 1.00 49.97 129 LEU A O 1
ATOM 770 N N . LYS A 1 106 ? -23.745 25.114 15.873 1.00 50.65 130 LYS A N 1
ATOM 771 C CA . LYS A 1 106 ? -22.529 25.873 15.714 1.00 51.74 130 LYS A CA 1
ATOM 772 C C . LYS A 1 106 ? -22.633 27.244 16.387 1.00 52.35 130 LYS A C 1
ATOM 773 O O . LYS A 1 106 ? -21.627 27.880 16.668 1.00 52.54 130 LYS A O 1
ATOM 779 N N . GLY A 1 107 ? -23.848 27.692 16.663 1.00 53.25 131 GLY A N 1
ATOM 780 C CA . GLY A 1 107 ? -24.042 29.045 17.146 1.00 54.67 131 GLY A CA 1
ATOM 781 C C . GLY A 1 107 ? -24.638 29.066 18.531 1.00 56.08 131 GLY A C 1
ATOM 782 O O . GLY A 1 107 ? -24.914 30.138 19.078 1.00 55.99 131 GLY A O 1
ATOM 783 N N . ARG A 1 108 ? -24.855 27.880 19.089 1.00 57.80 132 ARG A N 1
ATOM 784 C CA . ARG A 1 108 ? -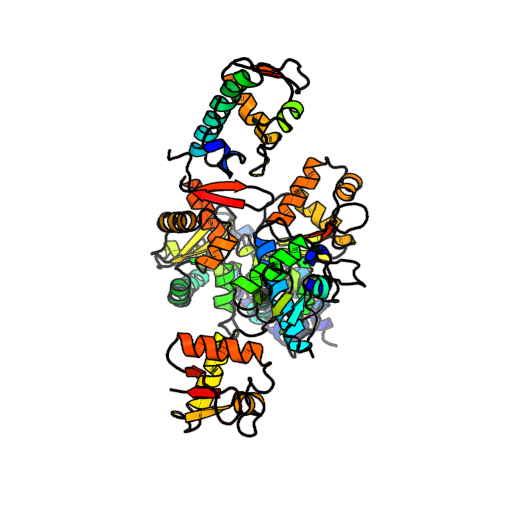25.310 27.750 20.471 1.00 59.63 132 ARG A CA 1
ATOM 785 C C . ARG A 1 108 ? -24.159 27.792 21.494 1.00 61.06 132 ARG A C 1
ATOM 786 O O . ARG A 1 108 ? -24.365 28.220 22.626 1.00 61.67 132 ARG A O 1
ATOM 794 N N . GLY A 1 109 ? -22.959 27.362 21.105 1.00 62.58 133 GLY A N 1
ATOM 795 C CA . GLY A 1 109 ? -21.773 27.515 21.970 1.00 64.56 133 GLY A CA 1
ATOM 796 C C . GLY A 1 109 ? -21.486 26.297 22.824 1.00 65.86 133 GLY A C 1
ATOM 797 O O . GLY A 1 109 ? -21.736 25.177 22.376 1.00 65.96 133 GLY A O 1
ATOM 798 N N . LYS A 1 110 ? -20.966 26.507 24.046 1.00 67.02 134 LYS A N 1
ATOM 799 C CA . LYS A 1 110 ? -20.622 25.406 24.986 1.00 67.78 134 LYS A CA 1
ATOM 800 C C . LYS A 1 110 ? -21.813 24.489 25.271 1.00 68.53 134 LYS A C 1
ATOM 801 O O . LYS A 1 110 ? -21.657 23.373 25.757 1.00 68.28 134 LYS A O 1
ATOM 807 N N . PHE A 1 111 ? -23.004 24.989 24.955 1.00 70.01 135 PHE A N 1
ATOM 808 C CA . PHE A 1 111 ? -24.204 24.168 24.817 1.00 71.22 135 PHE A CA 1
ATOM 809 C C . PHE A 1 111 ? -24.500 23.863 23.348 1.00 71.65 135 PHE A C 1
ATOM 810 O O . PHE A 1 111 ? -25.515 24.334 22.817 1.00 72.28 135 PHE A O 1
ATOM 818 N N . ALA A 1 112 ? -23.630 23.076 22.698 1.00 71.95 136 ALA A N 1
ATOM 819 C CA . ALA A 1 112 ? -23.805 22.740 21.275 1.00 71.73 136 ALA A CA 1
ATOM 820 C C . ALA A 1 112 ? -24.189 21.309 21.103 1.00 71.83 136 ALA A C 1
ATOM 821 O O . ALA A 1 112 ? -23.717 20.656 20.165 1.00 72.04 136 ALA A O 1
ATOM 823 N N . GLN A 1 113 ? -25.040 20.811 21.999 1.00 71.65 137 GLN A N 1
ATOM 824 C CA . GLN A 1 113 ? -25.668 19.502 21.770 1.00 72.05 137 GLN A CA 1
ATOM 825 C C . GLN A 1 113 ? -27.135 19.466 22.216 1.00 71.01 137 GLN A C 1
ATOM 826 O O . GLN A 1 113 ? -27.954 18.729 21.629 1.00 71.52 137 GLN A O 1
ATOM 832 N N . ASP A 1 114 ? -27.447 20.261 23.236 1.00 68.95 138 ASP A N 1
ATOM 833 C CA . ASP A 1 114 ? -28.767 20.323 23.857 1.00 67.79 138 ASP A CA 1
ATOM 834 C C . ASP A 1 114 ? -30.018 20.337 22.942 1.00 66.45 138 ASP A C 1
ATOM 835 O O . ASP A 1 114 ? -31.128 20.166 23.445 1.00 66.68 138 ASP A O 1
ATOM 840 N N . VAL A 1 115 ? -29.861 20.548 21.630 1.00 64.34 139 VAL A N 1
ATOM 841 C CA . VAL A 1 115 ? -31.016 20.573 20.693 1.00 62.00 139 VAL A CA 1
ATOM 842 C C . VAL A 1 115 ? -31.075 19.426 19.656 1.00 60.35 139 VAL A C 1
ATOM 843 O O .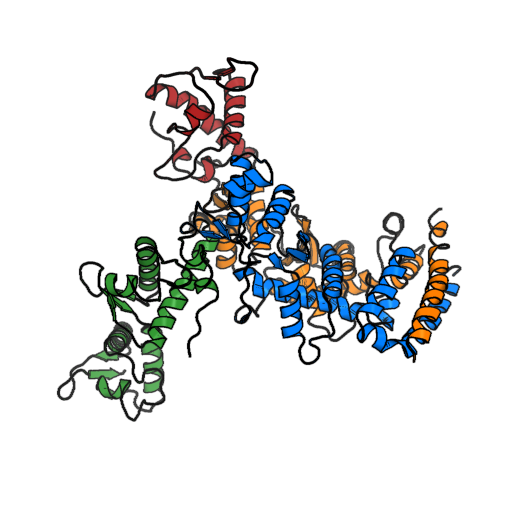 VAL A 1 115 ? -30.076 19.092 19.024 1.00 59.80 139 VAL A O 1
ATOM 847 N N . SER A 1 116 ? -32.260 18.852 19.465 1.00 58.53 140 SER A N 1
ATOM 848 C CA . SER A 1 116 ? -32.428 17.724 18.550 1.00 57.27 140 SER A CA 1
ATOM 849 C C . SER A 1 116 ? -33.180 18.173 17.312 1.00 56.76 140 SER A C 1
ATOM 850 O O . SER A 1 116 ? -33.768 19.274 17.292 1.00 56.14 140 SER A O 1
ATOM 853 N N . GLN A 1 117 ? -33.182 17.315 16.287 1.00 56.07 141 GLN A N 1
ATOM 854 C CA . GLN A 1 117 ? -33.934 17.609 15.057 1.00 55.50 141 GLN A CA 1
ATOM 855 C C . GLN A 1 117 ? -35.393 17.834 15.371 1.00 55.47 141 GLN A C 1
ATOM 856 O O . GLN A 1 117 ? -36.019 18.750 14.854 1.00 55.23 141 GLN A O 1
ATOM 862 N N . ASP A 1 118 ? -35.905 17.031 16.281 1.00 56.03 142 ASP A N 1
ATOM 863 C CA . ASP A 1 118 ? -37.264 17.151 16.712 1.00 57.23 142 ASP A CA 1
ATOM 864 C C . ASP A 1 118 ? -37.561 18.480 17.369 1.00 57.62 142 ASP A C 1
ATOM 865 O O . ASP A 1 118 ? -38.640 19.059 17.172 1.00 58.08 142 ASP A O 1
ATOM 870 N N . ASP A 1 119 ? -36.619 18.979 18.154 1.00 57.78 143 ASP A N 1
ATOM 871 C CA . ASP A 1 119 ? -36.802 20.305 18.702 1.00 58.00 143 ASP A CA 1
ATOM 872 C C . ASP A 1 119 ? -36.955 21.320 17.597 1.00 57.71 143 ASP A C 1
ATOM 873 O O . ASP A 1 119 ? -37.773 22.232 17.721 1.00 57.57 143 ASP A O 1
ATOM 878 N N . LEU A 1 120 ? -36.192 21.184 16.508 1.00 57.26 144 LEU A N 1
ATOM 879 C CA . LEU A 1 120 ? -36.236 22.259 15.501 1.00 56.54 144 LEU A CA 1
ATOM 880 C C . LEU A 1 120 ? -37.619 22.311 14.901 1.00 55.75 144 LEU A C 1
ATOM 881 O O . LEU A 1 120 ? -38.185 23.388 14.744 1.00 55.55 144 LEU A O 1
ATOM 886 N N . ILE A 1 121 ? -38.161 21.137 14.604 1.00 54.83 145 ILE A N 1
ATOM 887 C CA . ILE A 1 121 ? -39.430 21.018 13.900 1.00 55.05 145 ILE A CA 1
ATOM 888 C C . ILE A 1 121 ? -40.575 21.484 14.758 1.00 55.57 145 ILE A C 1
ATOM 889 O O . ILE A 1 121 ? -41.528 22.111 14.271 1.00 56.11 145 ILE A O 1
ATOM 894 N N . ARG A 1 122 ? -40.452 21.190 16.045 1.00 55.33 146 ARG A N 1
ATOM 895 C CA . ARG A 1 122 ? -41.325 21.718 17.063 1.00 54.89 146 ARG A CA 1
ATOM 896 C C . ARG A 1 122 ? -41.395 23.216 16.929 1.00 54.00 146 ARG A C 1
ATOM 897 O O . ARG A 1 122 ? -42.470 23.780 16.796 1.00 55.63 146 ARG A O 1
ATOM 905 N N . ALA A 1 123 ? -40.248 23.878 16.928 1.00 52.57 147 ALA A N 1
ATOM 906 C CA . ALA A 1 123 ? -40.216 25.330 16.885 1.00 50.54 147 ALA A CA 1
ATOM 907 C C . ALA A 1 123 ? -40.782 25.909 15.586 1.00 50.58 147 ALA A C 1
ATOM 908 O O . ALA A 1 123 ? -41.529 26.907 15.601 1.00 50.18 147 ALA A O 1
ATOM 910 N N . ILE A 1 124 ? -40.460 25.298 14.452 1.00 50.51 148 ILE A N 1
ATOM 911 C CA . ILE A 1 124 ? -40.958 25.866 13.186 1.00 50.34 148 ILE A CA 1
ATOM 912 C C . ILE A 1 124 ? -42.498 25.844 13.232 1.00 50.19 148 ILE A C 1
ATOM 913 O O . ILE A 1 124 ? -43.140 26.834 12.935 1.00 48.07 148 ILE A O 1
ATOM 918 N N . LYS A 1 125 ? -43.092 24.715 13.648 1.00 50.84 149 LYS A N 1
ATOM 919 C CA . LYS A 1 125 ? -44.561 24.652 13.765 1.00 51.02 149 LYS A CA 1
ATOM 920 C C . LYS A 1 125 ? -45.157 25.846 14.518 1.00 51.97 149 LYS A C 1
ATOM 921 O O . LYS A 1 125 ? -46.190 26.387 14.111 1.00 52.96 149 LYS A O 1
ATOM 927 N N . LYS A 1 126 ? -44.493 26.317 15.567 1.00 51.77 150 LYS A N 1
ATOM 928 C CA . LYS A 1 126 ? -44.968 27.525 16.233 1.00 51.34 150 LYS A CA 1
ATOM 929 C C . LYS A 1 126 ? -44.691 28.781 15.416 1.00 51.25 150 LYS A C 1
ATOM 930 O O . LYS A 1 126 ? -45.452 29.776 15.456 1.00 51.39 150 LYS A O 1
ATOM 936 N N . LEU A 1 127 ? -43.601 28.763 14.667 1.00 50.62 151 LEU A N 1
ATOM 937 C CA . LEU A 1 127 ? -43.296 29.937 13.882 1.00 50.03 151 LEU A CA 1
ATOM 938 C C . LEU A 1 127 ? -44.344 30.232 12.837 1.00 50.34 151 LEU A C 1
ATOM 939 O O . LEU A 1 127 ? -44.567 31.405 12.529 1.00 52.00 151 LEU A O 1
ATOM 944 N N . LYS A 1 128 ? -45.008 29.198 12.334 1.00 49.55 152 LYS A N 1
ATOM 945 C CA . LYS A 1 128 ? -46.072 29.332 11.350 1.00 49.72 152 LYS A CA 1
ATOM 946 C C . LYS A 1 128 ? -47.171 30.318 11.776 1.00 49.10 152 LYS A C 1
ATOM 947 O O . LYS A 1 128 ? -47.903 30.864 10.944 1.00 48.68 152 LYS A O 1
ATOM 953 N N . ALA A 1 129 ? -47.285 30.552 13.070 1.00 48.59 153 ALA A N 1
ATOM 954 C CA . ALA A 1 129 ? -48.318 31.431 13.547 1.00 48.70 153 ALA A CA 1
ATOM 955 C C . ALA A 1 129 ? -47.953 32.909 13.310 1.00 49.38 153 ALA A C 1
ATOM 956 O O . ALA A 1 129 ? -48.795 33.813 13.528 1.00 50.04 153 ALA A O 1
ATOM 958 N N . LEU A 1 130 ? -46.723 33.173 12.867 1.00 48.74 154 LEU A N 1
ATOM 959 C CA . LEU A 1 130 ? -46.311 34.553 12.614 1.00 48.55 154 LEU A CA 1
ATOM 960 C C . LEU A 1 130 ? -46.832 34.950 11.259 1.00 48.54 154 LEU A C 1
ATOM 961 O O . LEU A 1 130 ? -46.615 36.069 10.786 1.00 48.53 154 LEU A O 1
ATOM 966 N N . GLY A 1 131 ? -47.541 34.014 10.639 1.00 48.86 155 GLY A N 1
ATOM 967 C CA . GLY A 1 131 ? -48.046 34.219 9.291 1.00 49.03 155 GLY A CA 1
ATOM 968 C C . GLY A 1 131 ? -47.191 33.526 8.258 1.00 48.94 155 GLY A C 1
ATOM 969 O O . GLY A 1 131 ? -46.181 32.879 8.575 1.00 49.82 155 GLY A O 1
ATOM 970 N N . THR A 1 132 ? -47.601 33.640 7.016 1.00 48.91 156 THR A N 1
ATOM 971 C CA . THR A 1 132 ? -46.846 33.068 5.929 1.00 50.02 156 THR A CA 1
ATOM 972 C C . THR A 1 132 ? -45.351 33.363 6.131 1.00 50.17 156 THR A C 1
ATOM 973 O O . THR A 1 132 ? -44.948 34.498 6.401 1.00 51.17 156 THR A O 1
ATOM 977 N N . GLY A 1 133 ? -44.522 32.349 6.006 1.00 49.51 157 GLY A N 1
ATOM 978 C CA . GLY A 1 133 ? -43.113 32.546 6.262 1.00 48.83 157 GLY A CA 1
ATOM 979 C C . GLY A 1 133 ? -42.489 31.184 6.182 1.00 49.34 157 GLY A C 1
ATOM 980 O O . GLY A 1 133 ? -41.924 30.862 5.143 1.00 51.04 157 GLY A O 1
ATOM 981 N N . PHE A 1 134 ? -42.657 30.373 7.233 1.00 47.23 158 PHE A N 1
ATOM 982 C CA . PHE A 1 134 ? -42.022 29.109 7.331 1.00 47.42 158 PHE A CA 1
ATOM 983 C C . PHE A 1 134 ? -42.868 27.934 6.879 1.00 47.93 158 PHE A C 1
ATOM 984 O O . PHE A 1 134 ? -44.081 27.988 6.955 1.00 49.72 158 PHE A O 1
ATOM 992 N N . GLY A 1 135 ? -42.232 26.857 6.443 1.00 46.92 159 GLY A N 1
ATOM 993 C CA . GLY A 1 135 ? -42.945 25.723 5.924 1.00 45.55 159 GLY A CA 1
ATOM 994 C C . GLY A 1 135 ? -42.017 24.523 5.995 1.00 45.80 159 GLY A C 1
ATOM 995 O O . GLY A 1 135 ? -40.787 24.651 5.831 1.00 46.78 159 GLY A O 1
ATOM 996 N N . ILE A 1 136 ? -42.603 23.351 6.198 1.00 44.68 160 ILE A N 1
ATOM 997 C CA . ILE A 1 136 ? -41.872 22.134 6.379 1.00 44.01 160 ILE A CA 1
ATOM 998 C C . ILE A 1 136 ? -42.299 21.217 5.245 1.00 44.95 160 ILE A C 1
ATOM 999 O O . ILE A 1 136 ? -43.502 21.019 5.059 1.00 44.97 160 ILE A O 1
ATOM 1004 N N . ILE A 1 137 ? -41.329 20.609 4.535 1.00 44.58 161 ILE A N 1
ATOM 1005 C CA . ILE A 1 137 ? -41.620 19.853 3.332 1.00 43.78 161 ILE A CA 1
ATOM 1006 C C . ILE A 1 137 ? -41.021 18.471 3.437 1.00 44.98 161 ILE A C 1
ATOM 1007 O O . ILE A 1 137 ? -39.803 18.332 3.477 1.00 46.03 161 ILE A O 1
ATOM 1012 N N . PRO A 1 138 ? -41.864 17.431 3.433 1.00 44.77 162 PRO A N 1
ATOM 1013 C CA . PRO A 1 138 ? -41.328 16.086 3.608 1.00 44.69 162 PRO A CA 1
ATOM 1014 C C . PRO A 1 138 ? -40.611 15.672 2.324 1.00 44.92 162 PRO A C 1
ATOM 1015 O O . PRO A 1 138 ? -41.132 15.920 1.232 1.00 46.57 162 PRO A O 1
ATOM 1019 N N . VAL A 1 139 ? -39.435 15.073 2.444 1.00 43.58 163 VAL A N 1
ATOM 1020 C CA . VAL A 1 139 ? -38.788 14.431 1.308 1.00 42.48 163 VAL A CA 1
ATOM 1021 C C . VAL A 1 139 ? -38.344 13.066 1.777 1.00 42.00 163 VAL A C 1
ATOM 1022 O O . VAL A 1 139 ? -38.520 12.724 2.946 1.00 41.79 163 VAL A O 1
ATOM 1026 N N . GLY A 1 140 ? -37.786 12.297 0.861 1.00 41.18 164 GLY A N 1
ATOM 1027 C CA . GLY A 1 140 ? -37.209 11.017 1.175 1.00 42.41 164 GLY A CA 1
ATOM 1028 C C . GLY A 1 140 ? -37.191 10.778 2.669 1.00 42.99 164 GLY A C 1
ATOM 1029 O O . GLY A 1 140 ? -38.240 10.481 3.254 1.00 44.76 164 GLY A O 1
ATOM 1030 N N . GLY A 1 141 ? -36.045 10.879 3.327 1.00 41.45 165 GLY A N 1
ATOM 1031 C CA . GLY A 1 141 ? -36.103 10.543 4.727 1.00 40.68 165 GLY A CA 1
ATOM 1032 C C . GLY A 1 141 ? -35.642 11.652 5.621 1.00 41.77 165 GLY A C 1
ATOM 1033 O O . GLY A 1 141 ? -34.802 11.391 6.489 1.00 43.69 165 GLY A O 1
ATOM 1034 N N . THR A 1 142 ? -36.132 12.875 5.388 1.00 39.67 166 THR A N 1
ATOM 1035 C CA . THR A 1 142 ? -35.798 14.009 6.193 1.00 39.17 166 THR A CA 1
ATOM 1036 C C . THR A 1 142 ? -36.826 15.130 5.863 1.00 40.03 166 THR A C 1
ATOM 1037 O O . THR A 1 142 ? -37.832 14.829 5.285 1.00 39.10 166 THR A O 1
ATOM 1041 N N . TYR A 1 143 ? -36.536 16.408 6.136 1.00 40.31 167 TYR A N 1
ATOM 1042 C CA . TYR A 1 143 ? -37.506 17.473 5.894 1.00 42.30 167 TYR A CA 1
ATOM 1043 C C . TYR A 1 143 ? -36.749 18.615 5.283 1.00 43.29 167 TYR A C 1
ATOM 1044 O O . TYR A 1 143 ? -35.557 18.821 5.615 1.00 44.77 167 TYR A O 1
ATOM 1053 N N . LEU A 1 144 ? -37.397 19.370 4.402 1.00 43.01 168 LEU A N 1
ATOM 1054 C CA . LEU A 1 144 ? -36.800 20.637 3.943 1.00 43.96 168 LEU A CA 1
ATOM 1055 C C . LEU A 1 144 ? -37.522 21.790 4.590 1.00 44.88 168 LEU A C 1
ATOM 1056 O O . LEU A 1 144 ? -38.723 21.754 4.800 1.00 45.84 168 LEU A O 1
ATOM 1061 N N . ILE A 1 145 ? -36.803 22.839 4.894 1.00 46.33 169 ILE A N 1
ATOM 1062 C CA . ILE A 1 145 ? -37.479 23.932 5.519 1.00 47.40 169 ILE A CA 1
ATOM 1063 C C . ILE A 1 145 ? -37.427 25.134 4.668 1.00 48.19 169 ILE A C 1
ATOM 1064 O O . ILE A 1 145 ? -36.348 25.554 4.196 1.00 48.98 169 ILE A O 1
ATOM 1069 N N . GLN A 1 146 ? -38.623 25.647 4.438 1.00 47.99 170 GLN A N 1
ATOM 1070 C CA . GLN A 1 146 ? -38.788 26.811 3.637 1.00 48.03 170 GLN A CA 1
ATOM 1071 C C . GLN A 1 146 ? -38.956 27.966 4.608 1.00 47.93 170 GLN A C 1
ATOM 1072 O O . GLN A 1 146 ? -39.667 27.847 5.609 1.00 47.88 170 GLN A O 1
ATOM 1078 N N . SER A 1 147 ? -38.299 29.082 4.329 1.00 47.74 171 SER A N 1
ATOM 1079 C CA . SER A 1 147 ? -38.322 30.217 5.253 1.00 48.31 171 SER A CA 1
ATOM 1080 C C . SER A 1 147 ? -38.696 31.520 4.552 1.00 48.19 171 SER A C 1
ATOM 1081 O O . SER A 1 147 ? -38.712 32.571 5.180 1.00 46.84 171 SER A O 1
ATOM 1084 N N . VAL A 1 148 ? -38.921 31.451 3.249 1.00 49.08 172 VAL A N 1
ATOM 1085 C CA . VAL A 1 148 ? -39.491 32.567 2.542 1.00 51.34 172 VAL A CA 1
ATOM 1086 C C . VAL A 1 148 ? -40.731 32.076 1.836 1.00 52.89 172 VAL A C 1
ATOM 1087 O O . VAL A 1 148 ? -40.761 30.940 1.318 1.00 52.01 172 VAL A O 1
ATOM 1091 N N . PRO A 1 149 ? -41.753 32.945 1.771 1.00 54.90 173 PRO A N 1
ATOM 1092 C CA . PRO A 1 149 ? -43.014 32.616 1.103 1.00 56.06 173 PRO A CA 1
ATOM 1093 C C . PRO A 1 149 ? -42.831 32.051 -0.301 1.00 58.03 173 PRO A C 1
ATOM 1094 O O . PRO A 1 149 ? -41.895 32.397 -1.016 1.00 58.69 173 PRO A O 1
ATOM 1098 N N . ALA A 1 150 ? -43.720 31.145 -0.666 1.00 60.49 174 ALA A N 1
ATOM 1099 C CA . ALA A 1 150 ? -43.955 30.796 -2.060 1.00 62.27 174 ALA A CA 1
ATOM 1100 C C . ALA A 1 150 ? -45.375 30.274 -2.083 1.00 63.25 174 ALA A C 1
ATOM 1101 O O . ALA A 1 150 ? -46.038 30.254 -1.025 1.00 63.30 174 ALA A O 1
ATOM 1103 N N . GLU A 1 151 ? -45.853 29.897 -3.276 1.00 64.54 175 GLU A N 1
ATOM 1104 C CA . GLU A 1 151 ? -47.282 29.538 -3.471 1.00 65.23 175 GLU A CA 1
ATOM 1105 C C . GLU A 1 151 ? -47.539 28.061 -3.257 1.00 64.46 175 GLU A C 1
ATOM 1106 O O . GLU A 1 151 ? -46.620 27.259 -3.050 1.00 64.00 175 GLU A O 1
ATOM 1112 N N . LEU A 1 152 ? -48.818 27.727 -3.340 1.00 64.46 176 LEU A N 1
ATOM 1113 C CA . LEU A 1 152 ? -49.322 26.366 -3.146 1.00 63.39 176 LEU A CA 1
ATOM 1114 C C . LEU A 1 152 ? -48.760 25.297 -4.091 1.00 62.64 176 LEU A C 1
ATOM 1115 O O . LEU A 1 152 ? -48.727 24.139 -3.692 1.00 63.57 176 LEU A O 1
ATOM 1120 N N . ASN A 1 153 ? -48.315 25.645 -5.309 1.00 61.52 177 ASN A N 1
ATOM 1121 C CA . ASN A 1 153 ? -48.033 24.605 -6.331 1.00 60.82 177 ASN A CA 1
ATOM 1122 C C . ASN A 1 153 ? -47.680 23.186 -5.763 1.00 60.09 177 ASN A C 1
ATOM 1123 O O . ASN A 1 153 ? -46.555 22.918 -5.408 1.00 60.51 177 ASN A O 1
ATOM 1128 N N . MET A 1 154 ? -48.647 22.282 -5.618 1.00 58.62 178 MET A N 1
ATOM 1129 C CA . MET A 1 154 ? -48.261 20.925 -5.188 1.00 58.19 178 MET A CA 1
ATOM 1130 C C . MET A 1 154 ? -47.176 20.376 -6.137 1.00 56.19 178 MET A C 1
ATOM 1131 O O . MET A 1 154 ? -46.345 19.542 -5.764 1.00 56.11 178 MET A O 1
ATOM 1136 N N . ASP A 1 155 ? -47.217 20.859 -7.368 1.00 54.39 179 ASP A N 1
ATOM 1137 C CA . ASP A 1 155 ? -46.205 20.589 -8.360 1.00 53.11 179 ASP A CA 1
ATOM 1138 C C . ASP A 1 155 ? -44.781 21.006 -7.925 1.00 52.57 179 ASP A C 1
ATOM 1139 O O . ASP A 1 155 ? -43.781 20.417 -8.341 1.00 52.29 179 ASP A O 1
ATOM 1144 N N . HIS A 1 156 ? -44.702 22.006 -7.070 1.00 51.20 180 HIS A N 1
ATOM 1145 C CA . HIS A 1 156 ? -43.423 22.484 -6.580 1.00 51.49 180 HIS A CA 1
ATOM 1146 C C . HIS A 1 156 ? -42.879 21.562 -5.462 1.00 50.03 180 HIS A C 1
ATOM 1147 O O . HIS A 1 156 ? -41.663 21.309 -5.355 1.00 51.81 180 HIS A O 1
ATOM 1154 N N . THR A 1 157 ? -43.769 21.037 -4.650 1.00 47.52 181 THR A N 1
ATOM 1155 C CA . THR A 1 157 ? -43.380 20.104 -3.630 1.00 45.10 181 THR A CA 1
ATOM 1156 C C . THR A 1 157 ? -42.848 18.867 -4.313 1.00 44.62 181 THR A C 1
ATOM 1157 O O . THR A 1 157 ? -41.729 18.430 -4.050 1.00 44.69 181 THR A O 1
ATOM 1161 N N . VAL A 1 158 ? -43.632 18.316 -5.224 1.00 43.58 182 VAL A N 1
ATOM 1162 C CA . VAL A 1 158 ? -43.265 17.050 -5.827 1.00 42.97 182 VAL A CA 1
ATOM 1163 C C . VAL A 1 158 ? -41.891 17.091 -6.485 1.00 42.79 182 VAL A C 1
ATOM 1164 O O . VAL A 1 158 ? -41.190 16.089 -6.452 1.00 43.21 182 VAL A O 1
ATOM 1168 N N . VAL A 1 159 ? -41.517 18.222 -7.082 1.00 42.67 183 VAL A N 1
ATOM 1169 C CA . VAL A 1 159 ? -40.211 18.338 -7.732 1.00 42.82 183 VAL A CA 1
ATOM 1170 C C . VAL A 1 159 ? -39.134 18.430 -6.680 1.00 43.02 183 VAL A C 1
ATOM 1171 O O . VAL A 1 159 ? -38.158 17.640 -6.707 1.00 42.21 183 VAL A O 1
ATOM 1175 N N . LEU A 1 160 ? -39.305 19.346 -5.729 1.00 43.22 184 LEU A N 1
ATOM 1176 C CA . LEU A 1 160 ? -38.410 19.293 -4.556 1.00 44.05 184 LEU A CA 1
ATOM 1177 C C . LEU A 1 160 ? -38.121 17.841 -4.130 1.00 44.74 184 LEU A C 1
ATOM 1178 O O . LEU A 1 160 ? -36.951 17.488 -3.865 1.00 45.98 184 LEU A O 1
ATOM 1183 N N . GLN A 1 161 ? -39.151 16.984 -4.113 1.00 44.10 185 GLN A N 1
ATOM 1184 C CA . GLN A 1 161 ? -38.979 15.666 -3.526 1.00 43.76 185 GLN A CA 1
ATOM 1185 C C . GLN A 1 161 ? -38.157 14.837 -4.494 1.00 44.12 185 GLN A C 1
ATOM 1186 O O . GLN A 1 161 ? -37.430 13.928 -4.126 1.00 44.81 185 GLN A O 1
ATOM 1192 N N . LEU A 1 162 ? -38.276 15.145 -5.760 1.00 44.75 186 LEU A N 1
ATOM 1193 C CA . LEU A 1 162 ? -37.567 14.377 -6.756 1.00 45.49 186 LEU A CA 1
ATOM 1194 C C . LEU A 1 162 ? -36.088 14.853 -6.787 1.00 46.43 186 LEU A C 1
ATOM 1195 O O . LEU A 1 162 ? -35.178 14.069 -6.978 1.00 45.21 186 LEU A O 1
ATOM 1200 N N . ALA A 1 163 ? -35.889 16.160 -6.579 1.00 47.18 187 ALA A N 1
ATOM 1201 C CA . ALA A 1 163 ? -34.597 16.785 -6.591 1.00 48.38 187 ALA A CA 1
ATOM 1202 C C . ALA A 1 163 ? -33.730 16.158 -5.533 1.00 49.44 187 ALA A C 1
ATOM 1203 O O . ALA A 1 163 ? -32.502 16.011 -5.681 1.00 49.28 187 ALA A O 1
ATOM 1205 N N . GLU A 1 164 ? -34.393 15.776 -4.452 1.00 50.32 188 GLU A N 1
ATOM 1206 C CA . GLU A 1 164 ? -33.700 15.440 -3.233 1.00 50.65 188 GLU A CA 1
ATOM 1207 C C . GLU A 1 164 ? -32.759 14.302 -3.383 1.00 50.64 188 GLU A C 1
ATOM 1208 O O . GLU A 1 164 ? -31.852 14.161 -2.576 1.00 51.09 188 GLU A O 1
ATOM 1214 N N . LYS A 1 165 ? -32.977 13.448 -4.375 1.00 51.34 189 LYS A N 1
ATOM 1215 C CA . LYS A 1 165 ? -32.116 12.285 -4.451 1.00 51.46 189 LYS A CA 1
ATOM 1216 C C . LYS A 1 165 ? -30.753 12.536 -5.086 1.00 50.39 189 LYS A C 1
ATOM 1217 O O . LYS A 1 165 ? -29.858 11.754 -4.870 1.00 51.69 189 LYS A O 1
ATOM 1223 N N . ASN A 1 166 ? -30.572 13.621 -5.821 1.00 47.87 190 ASN A N 1
ATOM 1224 C CA . ASN A 1 166 ? -29.290 13.840 -6.438 1.00 46.42 190 ASN A CA 1
ATOM 1225 C C . ASN A 1 166 ? -28.807 15.277 -6.272 1.00 46.55 190 ASN A C 1
ATOM 1226 O O . ASN A 1 166 ? -27.795 15.656 -6.840 1.00 45.64 190 ASN A O 1
ATOM 1231 N N . GLY A 1 167 ? -29.576 16.082 -5.557 1.00 46.95 191 GLY A N 1
ATOM 1232 C CA . GLY A 1 167 ? -29.376 17.530 -5.531 1.00 47.01 191 GLY A CA 1
ATOM 1233 C C . GLY A 1 167 ? -29.750 18.260 -6.796 1.00 47.50 191 GLY A C 1
ATOM 1234 O O . GLY A 1 167 ? -29.739 19.482 -6.822 1.00 47.94 191 GLY A O 1
ATOM 1235 N N . TYR A 1 168 ? -30.040 17.559 -7.880 1.00 48.40 192 TYR A N 1
ATOM 1236 C CA . TYR A 1 168 ? -30.505 18.299 -9.091 1.00 49.62 192 TYR A CA 1
ATOM 1237 C C . TYR A 1 168 ? -31.776 17.630 -9.668 1.00 49.99 192 TYR A C 1
ATOM 1238 O O . TYR A 1 168 ? -32.219 16.583 -9.193 1.00 50.15 192 TYR A O 1
ATOM 1247 N N . VAL A 1 169 ? -32.299 18.202 -10.731 1.00 49.85 193 VAL A N 1
ATOM 1248 C CA . VAL A 1 169 ? -33.419 17.627 -11.423 1.00 49.86 193 VAL A CA 1
ATOM 1249 C C . VAL A 1 169 ? -33.240 17.890 -12.940 1.00 50.61 193 VAL A C 1
ATOM 1250 O O . VAL A 1 169 ? -32.478 18.761 -13.350 1.00 51.98 193 VAL A O 1
ATOM 1254 N N . THR A 1 170 ? -33.947 17.174 -13.783 1.00 51.12 194 THR A N 1
ATOM 1255 C CA . THR A 1 170 ? -33.750 17.258 -15.228 1.00 51.29 194 THR A CA 1
ATOM 1256 C C . THR A 1 170 ? -35.129 17.055 -15.843 1.00 52.08 194 THR A C 1
ATOM 1257 O O . THR A 1 170 ? -35.855 16.115 -15.432 1.00 52.88 194 THR A O 1
ATOM 1261 N N . VAL A 1 171 ? -35.500 17.894 -16.818 1.00 51.55 195 VAL A N 1
ATOM 1262 C CA . VAL A 1 171 ? -36.757 17.691 -17.587 1.00 51.02 195 VAL A CA 1
ATOM 1263 C C . VAL A 1 171 ? -37.017 16.212 -17.939 1.00 51.65 195 VAL A C 1
ATOM 1264 O O . VAL A 1 171 ? -38.049 15.643 -17.561 1.00 52.68 195 VAL A O 1
ATOM 1268 N N . SER A 1 172 ? -36.092 15.554 -18.635 1.00 51.68 196 SER A N 1
ATOM 1269 C CA . SER A 1 172 ? -36.314 14.136 -18.985 1.00 51.22 196 SER A CA 1
ATOM 1270 C C . SER A 1 172 ? -36.630 13.303 -17.772 1.00 51.71 196 SER A C 1
ATOM 1271 O O . SER A 1 172 ? -37.377 12.327 -17.855 1.00 53.15 196 SER A O 1
ATOM 1274 N N . GLU A 1 173 ? -36.050 13.665 -16.638 1.00 52.08 197 GLU A N 1
ATOM 1275 C CA . GLU A 1 173 ? -36.230 12.888 -15.429 1.00 52.04 197 GLU A CA 1
ATOM 1276 C C . GLU A 1 173 ? -37.576 13.196 -14.803 1.00 51.31 197 GLU A C 1
ATOM 1277 O O . GLU A 1 173 ? -38.253 12.293 -14.320 1.00 49.98 197 GLU A O 1
ATOM 1283 N N . ILE A 1 174 ? -37.951 14.477 -14.828 1.00 51.31 198 ILE A N 1
ATOM 1284 C CA . ILE A 1 174 ? -39.268 14.917 -14.383 1.00 51.92 198 ILE A CA 1
ATOM 1285 C C . ILE A 1 174 ? -40.349 14.161 -15.122 1.00 52.37 198 ILE A C 1
ATOM 1286 O O . ILE A 1 174 ? -41.241 13.606 -14.487 1.00 52.49 198 ILE A O 1
ATOM 1291 N N . LYS A 1 175 ? -40.267 14.134 -16.452 1.00 52.67 199 LYS A N 1
ATOM 1292 C CA . LYS A 1 175 ? -41.321 13.538 -17.256 1.00 53.46 199 LYS A CA 1
ATOM 1293 C C . LYS A 1 175 ? -41.452 12.042 -16.977 1.00 53.88 199 LYS A C 1
ATOM 1294 O O . LYS A 1 175 ? -42.538 11.532 -16.813 1.00 53.84 199 LYS A O 1
ATOM 1300 N N . ALA A 1 176 ? -40.336 11.339 -16.896 1.00 54.99 200 ALA A N 1
ATOM 1301 C CA . ALA A 1 176 ? -40.388 9.895 -16.719 1.00 55.81 200 ALA A CA 1
ATOM 1302 C C . ALA A 1 176 ? -40.821 9.486 -15.328 1.00 56.72 200 ALA A C 1
ATOM 1303 O O . ALA A 1 176 ? -41.580 8.545 -15.170 1.00 57.72 200 ALA A O 1
ATOM 1305 N N . SER A 1 177 ? -40.347 10.179 -14.313 1.00 58.00 201 SER A N 1
ATOM 1306 C CA . SER A 1 177 ? -40.639 9.761 -12.951 1.00 59.22 201 SER A CA 1
ATOM 1307 C C . SER A 1 177 ? -42.041 10.176 -12.551 1.00 59.29 201 SER A C 1
ATOM 1308 O O . SER A 1 177 ? -42.710 9.440 -11.831 1.00 59.81 201 SER A O 1
ATOM 1311 N N . LEU A 1 178 ? -42.475 11.355 -12.998 1.00 59.44 202 LEU A N 1
ATOM 1312 C CA . LEU A 1 178 ? -43.763 11.905 -12.574 1.00 59.41 202 LEU A CA 1
ATOM 1313 C C . LEU A 1 178 ? -44.835 11.745 -13.622 1.00 59.44 202 LEU A C 1
ATOM 1314 O O . LEU A 1 178 ? -45.979 12.112 -13.385 1.00 59.86 202 LEU A O 1
ATOM 1319 N N . LYS A 1 179 ? -44.454 11.205 -14.774 1.00 59.70 203 LYS A N 1
ATOM 1320 C CA . LYS A 1 179 ? -45.342 11.083 -15.922 1.00 59.91 203 LYS A CA 1
ATOM 1321 C C . LYS A 1 179 ? -46.090 12.410 -16.226 1.00 59.91 203 LYS A C 1
ATOM 1322 O O . LYS A 1 179 ? -47.329 12.471 -16.242 1.00 60.07 203 LYS A O 1
ATOM 1328 N N . TRP A 1 180 ? -45.300 13.455 -16.466 1.00 59.13 204 TRP A N 1
ATOM 1329 C CA . TRP A 1 180 ? -45.786 14.805 -16.666 1.00 59.33 204 TRP A CA 1
ATOM 1330 C C . TRP A 1 180 ? -45.542 15.259 -18.085 1.00 59.82 204 TRP A C 1
ATOM 1331 O O . TRP A 1 180 ? -44.604 14.800 -18.743 1.00 60.32 204 TRP A O 1
ATOM 1342 N N . GLU A 1 181 ? -46.365 16.194 -18.542 1.00 60.03 205 GLU A N 1
ATOM 1343 C CA . GLU A 1 181 ? -46.143 16.843 -19.824 1.00 60.44 205 GLU A CA 1
ATOM 1344 C C . GLU A 1 181 ? -44.969 17.826 -19.750 1.00 60.15 205 GLU A C 1
ATOM 1345 O O . GLU A 1 181 ? -44.714 18.452 -18.709 1.00 60.19 205 GLU A O 1
ATOM 1351 N N . THR A 1 182 ? -44.271 17.957 -20.874 1.00 59.56 206 THR A N 1
ATOM 1352 C CA . THR A 1 182 ? -43.034 18.710 -20.951 1.00 58.90 206 THR A CA 1
ATOM 1353 C C . THR A 1 182 ? -43.179 20.159 -20.482 1.00 58.64 206 THR A C 1
ATOM 1354 O O . THR A 1 182 ? -42.299 20.684 -19.793 1.00 58.51 206 THR A O 1
ATOM 1358 N N . GLU A 1 183 ? -44.289 20.798 -20.840 1.00 58.07 207 GLU A N 1
ATOM 1359 C CA . GLU A 1 183 ? -44.474 22.207 -20.507 1.00 57.78 207 GLU A CA 1
ATOM 1360 C C . GLU A 1 183 ? -44.617 22.353 -19.013 1.00 56.93 207 GLU A C 1
ATOM 1361 O O . GLU A 1 183 ? -44.129 23.333 -18.421 1.00 57.19 207 GLU A O 1
ATOM 1367 N N . ARG A 1 184 ? -45.271 21.364 -18.415 1.00 55.33 208 ARG A N 1
ATOM 1368 C CA . ARG A 1 184 ? -45.523 21.353 -17.000 1.00 54.28 208 ARG A CA 1
ATOM 1369 C C . ARG A 1 184 ? -44.215 21.212 -16.191 1.00 54.94 208 ARG A C 1
ATOM 1370 O O . ARG A 1 184 ? -44.070 21.808 -15.133 1.00 55.68 208 ARG A O 1
ATOM 1378 N N . ALA A 1 185 ? -43.269 20.432 -16.691 1.00 54.39 209 ALA A N 1
ATOM 1379 C CA . ALA A 1 185 ? -42.005 20.262 -16.030 1.00 54.13 209 ALA A CA 1
ATOM 1380 C C . ALA A 1 185 ? -41.205 21.547 -16.133 1.00 54.75 209 ALA A C 1
ATOM 1381 O O . ALA A 1 185 ? -40.629 22.055 -15.141 1.00 54.68 209 ALA A O 1
ATOM 1383 N N . ARG A 1 186 ? -41.161 22.058 -17.358 1.00 54.75 210 ARG A N 1
ATOM 1384 C CA . ARG A 1 186 ? -40.394 23.240 -17.686 1.00 54.93 210 ARG A CA 1
ATOM 1385 C C . ARG A 1 186 ? -40.913 24.449 -16.868 1.00 54.42 210 ARG A C 1
ATOM 1386 O O . ARG A 1 186 ? -40.138 25.228 -16.324 1.00 54.08 210 ARG A O 1
ATOM 1394 N N . GLN A 1 187 ? -42.231 24.545 -16.727 1.00 54.85 211 GLN A N 1
ATOM 1395 C CA . GLN A 1 187 ? -42.880 25.586 -15.906 1.00 54.66 211 GLN A CA 1
ATOM 1396 C C . GLN A 1 187 ? -42.449 25.614 -14.437 1.00 53.81 211 GLN A C 1
ATOM 1397 O O . GLN A 1 187 ? -42.183 26.690 -13.900 1.00 53.96 211 GLN A O 1
ATOM 1403 N N . VAL A 1 188 ? -42.445 24.456 -13.780 1.00 51.86 212 VAL A N 1
ATOM 1404 C CA . VAL A 1 188 ? -41.956 24.388 -12.422 1.00 51.29 212 VAL A CA 1
ATOM 1405 C C . VAL A 1 188 ? -40.452 24.745 -12.370 1.00 50.87 212 VAL A C 1
ATOM 1406 O O . VAL A 1 188 ? -40.034 25.467 -11.474 1.00 51.20 212 VAL A O 1
ATOM 1410 N N . LEU A 1 189 ? -39.649 24.223 -13.305 1.00 50.13 213 LEU A N 1
ATOM 1411 C CA . LEU A 1 189 ? -38.249 24.630 -13.446 1.00 48.87 213 LEU A CA 1
ATOM 1412 C C . LEU A 1 189 ? -38.157 26.152 -13.475 1.00 49.53 213 LEU A C 1
ATOM 1413 O O . LEU A 1 189 ? -37.454 26.779 -12.652 1.00 49.67 213 LEU A O 1
ATOM 1418 N N . GLU A 1 190 ? -38.928 26.770 -14.368 1.00 49.42 214 GLU A N 1
ATOM 1419 C CA . GLU A 1 190 ? -38.952 28.220 -14.400 1.00 48.84 214 GLU A CA 1
ATOM 1420 C C . GLU A 1 190 ? -39.180 28.793 -13.010 1.00 48.13 214 GLU A C 1
ATOM 1421 O O . GLU A 1 190 ? -38.544 29.795 -12.640 1.00 49.61 214 GLU A O 1
ATOM 1427 N N . HIS A 1 191 ? -40.047 28.184 -12.212 1.00 46.96 215 HIS A N 1
ATOM 1428 C CA . HIS A 1 191 ? -40.305 28.809 -10.916 1.00 46.88 215 HIS A CA 1
ATOM 1429 C C . HIS A 1 191 ? -39.092 28.734 -9.955 1.00 45.05 215 HIS A C 1
ATOM 1430 O O . HIS A 1 191 ? -38.760 29.701 -9.272 1.00 43.85 215 HIS A O 1
ATOM 1437 N N . LEU A 1 192 ? -38.464 27.564 -9.934 1.00 43.28 216 LEU A N 1
ATOM 1438 C CA . LEU A 1 192 ? -37.255 27.311 -9.224 1.00 42.04 216 LEU A CA 1
ATOM 1439 C C . LEU A 1 192 ? -36.148 28.354 -9.593 1.00 43.10 216 LEU A C 1
ATOM 1440 O O . LEU A 1 192 ? -35.611 29.050 -8.694 1.00 43.00 216 LEU A O 1
ATOM 1445 N N . LEU A 1 193 ? -35.859 28.535 -10.889 1.00 43.04 217 LEU A N 1
ATOM 1446 C CA . LEU A 1 193 ? -35.041 29.685 -11.280 1.00 44.12 217 LEU A CA 1
ATOM 1447 C C . LEU A 1 193 ? -35.570 31.025 -10.788 1.00 44.25 217 LEU A C 1
ATOM 1448 O O . LEU A 1 193 ? -34.820 31.751 -10.150 1.00 44.44 217 LEU A O 1
ATOM 1453 N N . LYS A 1 194 ? -36.839 31.384 -11.057 1.00 45.35 218 LYS A N 1
ATOM 1454 C CA . LYS A 1 194 ? -37.297 32.743 -10.642 1.00 45.10 218 LYS A CA 1
ATOM 1455 C C . LYS A 1 194 ? -37.181 32.950 -9.149 1.00 44.83 218 LYS A C 1
ATOM 1456 O O . LYS A 1 194 ? -37.013 34.057 -8.693 1.00 44.34 218 LYS A O 1
ATOM 1462 N N . GLU A 1 195 ? -37.239 31.892 -8.362 1.00 45.19 219 GLU A N 1
ATOM 1463 C CA . GLU A 1 195 ? -37.147 32.146 -6.942 1.00 46.72 219 GLU A CA 1
ATOM 1464 C C . GLU A 1 195 ? -35.730 32.132 -6.340 1.00 47.31 219 GLU A C 1
ATOM 1465 O O . GLU A 1 195 ? -35.559 32.501 -5.169 1.00 47.74 219 GLU A O 1
ATOM 1471 N N . GLY A 1 196 ? -34.729 31.737 -7.136 1.00 47.00 220 GLY A N 1
ATOM 1472 C CA . GLY A 1 196 ? -33.398 31.516 -6.643 1.00 45.74 220 GLY A CA 1
ATOM 1473 C C . GLY A 1 196 ? -33.193 30.160 -5.999 1.00 47.13 220 GLY A C 1
ATOM 1474 O O . GLY A 1 196 ? -32.247 29.987 -5.244 1.00 48.65 220 GLY A O 1
ATOM 1475 N N . LEU A 1 197 ? -34.036 29.165 -6.264 1.00 46.60 221 LEU A N 1
ATOM 1476 C CA . LEU A 1 197 ? -33.857 27.931 -5.549 1.00 45.66 221 LEU A CA 1
ATOM 1477 C C . LEU A 1 197 ? -33.098 26.981 -6.393 1.00 45.32 221 LEU A C 1
ATOM 1478 O O . LEU A 1 197 ? -32.648 25.930 -5.911 1.00 45.57 221 LEU A O 1
ATOM 1483 N N . ALA A 1 198 ? -32.997 27.296 -7.674 1.00 44.40 222 ALA A N 1
ATOM 1484 C CA . ALA A 1 198 ? -32.249 26.415 -8.566 1.00 44.23 222 ALA A CA 1
ATOM 1485 C C . ALA A 1 198 ? -31.354 27.280 -9.422 1.00 44.08 222 ALA A C 1
ATOM 1486 O O . ALA A 1 198 ? -31.625 28.464 -9.567 1.00 43.14 222 ALA A O 1
ATOM 1488 N N . TRP A 1 199 ? -30.242 26.713 -9.902 1.00 44.66 223 TRP A N 1
ATOM 1489 C CA . TRP A 1 199 ? -29.369 27.406 -10.887 1.00 44.27 223 TRP A CA 1
ATOM 1490 C C . TRP A 1 199 ? -29.246 26.410 -12.030 1.00 45.07 223 TRP A C 1
ATOM 1491 O O . TRP A 1 199 ? -29.308 25.191 -11.825 1.00 43.24 223 TRP A O 1
ATOM 1502 N N . LEU A 1 200 ? -29.060 26.946 -13.233 1.00 46.49 224 LEU A N 1
ATOM 1503 C CA . LEU A 1 200 ? -29.054 26.132 -14.456 1.00 47.24 224 LEU A CA 1
ATOM 1504 C C . LEU A 1 200 ? -27.644 25.696 -14.711 1.00 47.62 224 LEU A C 1
ATOM 1505 O O . LEU A 1 200 ? -26.707 26.418 -14.355 1.00 48.53 224 LEU A O 1
ATOM 1510 N N . ASP A 1 201 ? -27.484 24.549 -15.360 1.00 47.57 225 ASP A N 1
ATOM 1511 C CA . ASP A 1 201 ? -26.164 24.004 -15.673 1.00 47.64 225 ASP A CA 1
ATOM 1512 C C . ASP A 1 201 ? -26.180 23.430 -17.068 1.00 47.88 225 ASP A C 1
ATOM 1513 O O . ASP A 1 201 ? -26.760 22.365 -17.302 1.00 47.84 225 ASP A O 1
ATOM 1518 N N . LEU A 1 202 ? -25.542 24.149 -17.993 1.00 48.70 226 LEU A N 1
ATOM 1519 C CA . LEU A 1 202 ? -25.522 23.761 -19.407 1.00 49.40 226 LEU A CA 1
ATOM 1520 C C . LEU A 1 202 ? -24.308 22.933 -19.832 1.00 50.45 226 LEU A C 1
ATOM 1521 O O . LEU A 1 202 ? -24.035 22.823 -21.034 1.00 51.10 226 LEU A O 1
ATOM 1526 N N . GLN A 1 203 ? -23.609 22.330 -18.864 1.00 51.14 227 GLN A N 1
ATOM 1527 C CA . GLN A 1 203 ? -22.412 21.521 -19.139 1.00 50.98 227 GLN A CA 1
ATOM 1528 C C . GLN A 1 203 ? -22.548 20.136 -18.505 1.00 52.42 227 GLN A C 1
ATOM 1529 O O . GLN A 1 203 ? -21.572 19.496 -18.099 1.00 52.77 227 GLN A O 1
ATOM 1535 N N . ALA A 1 204 ? -23.779 19.659 -18.453 1.00 53.10 228 ALA A N 1
ATOM 1536 C CA . ALA A 1 204 ? -24.056 18.444 -17.723 1.00 54.07 228 ALA A CA 1
ATOM 1537 C C . ALA A 1 204 ? -24.262 17.362 -18.738 1.00 54.63 228 ALA A C 1
ATOM 1538 O O . ALA A 1 204 ? -24.695 17.667 -19.848 1.00 55.67 228 ALA A O 1
ATOM 1540 N N . PRO A 1 205 ? -23.941 16.102 -18.380 1.00 54.88 229 PRO A N 1
ATOM 1541 C CA . PRO A 1 205 ? -24.112 15.013 -19.327 1.00 55.40 229 PRO A CA 1
ATOM 1542 C C . PRO A 1 205 ? -25.574 14.885 -19.675 1.00 56.10 229 PRO A C 1
ATOM 1543 O O . PRO A 1 205 ? -26.416 14.998 -18.786 1.00 57.02 229 PRO A O 1
ATOM 1547 N N . GLY A 1 206 ? -25.878 14.667 -20.947 1.00 56.55 230 GLY A N 1
ATOM 1548 C CA . GLY A 1 206 ? -27.230 14.306 -21.354 1.00 56.76 230 GLY A CA 1
ATOM 1549 C C . GLY A 1 206 ? -28.100 15.485 -21.759 1.00 57.36 230 GLY A C 1
ATOM 1550 O O . GLY A 1 206 ? -28.812 15.377 -22.747 1.00 58.87 230 GLY A O 1
ATOM 1551 N N . GLU A 1 207 ? -28.057 16.594 -21.012 1.00 55.90 231 GLU A N 1
ATOM 1552 C CA . GLU A 1 207 ? -29.053 17.684 -21.120 1.00 55.64 231 GLU A CA 1
ATOM 1553 C C . GLU A 1 207 ? -28.971 18.570 -19.870 1.00 54.50 231 GLU A C 1
ATOM 1554 O O . GLU A 1 207 ? -28.404 18.152 -18.850 1.00 54.66 231 GLU A O 1
ATOM 1560 N N . ALA A 1 208 ? -29.552 19.770 -19.941 1.00 53.16 232 ALA A N 1
ATOM 1561 C CA . ALA A 1 208 ? -29.474 20.748 -18.847 1.00 52.14 232 ALA A CA 1
ATOM 1562 C C . ALA A 1 208 ? -29.950 20.143 -17.518 1.00 51.85 232 ALA A C 1
ATOM 1563 O O . ALA A 1 208 ? -30.929 19.410 -17.486 1.00 51.13 232 ALA A O 1
ATOM 1565 N N . HIS A 1 209 ? -29.231 20.450 -16.438 1.00 51.30 233 HIS A N 1
ATOM 1566 C CA . HIS A 1 209 ? -29.570 20.005 -15.080 1.00 49.75 233 HIS A CA 1
ATOM 1567 C C . HIS A 1 209 ? -29.927 21.274 -14.326 1.00 48.99 233 HIS A C 1
ATOM 1568 O O . HIS A 1 209 ? -29.442 22.357 -14.690 1.00 48.64 233 HIS A O 1
ATOM 1575 N N . TYR A 1 210 ? -30.768 21.138 -13.294 1.00 47.38 234 TYR A N 1
ATOM 1576 C CA . TYR A 1 210 ? -31.179 22.268 -12.465 1.00 45.73 234 TYR A CA 1
ATOM 1577 C C . TYR A 1 210 ? -30.806 21.888 -11.052 1.00 45.27 234 TYR A C 1
ATOM 1578 O O . TYR A 1 210 ? -31.377 20.962 -10.492 1.00 47.22 234 TYR A O 1
ATOM 1587 N N . TRP A 1 211 ? -29.783 22.533 -10.515 1.00 43.59 235 TRP A N 1
ATOM 1588 C CA . TRP A 1 211 ? -29.213 22.184 -9.224 1.00 42.13 235 TRP A CA 1
ATOM 1589 C C . TRP A 1 211 ? -29.709 23.133 -8.141 1.00 41.07 235 TRP A C 1
ATOM 1590 O O . TRP A 1 211 ? -29.697 24.371 -8.334 1.00 41.61 235 TRP A O 1
ATOM 1601 N N . LEU A 1 212 ? -30.103 22.575 -7.004 1.00 39.33 236 LEU A N 1
ATOM 1602 C CA . LEU A 1 212 ? -30.511 23.388 -5.863 1.00 39.34 236 LEU A CA 1
ATOM 1603 C C . LEU A 1 212 ? -29.438 23.513 -4.769 1.00 38.79 236 LEU A C 1
ATOM 1604 O O . LEU A 1 212 ? -29.215 22.558 -3.981 1.00 39.22 236 LEU A O 1
ATOM 1609 N N . PRO A 1 213 ? -28.829 24.695 -4.646 1.00 38.14 237 PRO A N 1
ATOM 1610 C CA . PRO A 1 213 ? -27.891 25.017 -3.563 1.00 38.54 237 PRO A CA 1
ATOM 1611 C C . PRO A 1 213 ? -28.362 24.565 -2.182 1.00 40.45 237 PRO A C 1
ATOM 1612 O O . PRO A 1 213 ? -27.532 24.189 -1.343 1.00 40.38 237 PRO A O 1
ATOM 1616 N N . ALA A 1 214 ? -29.670 24.549 -1.922 1.00 43.35 238 ALA A N 1
ATOM 1617 C CA . ALA A 1 214 ? -30.143 24.038 -0.600 1.00 45.87 238 ALA A CA 1
ATOM 1618 C C . ALA A 1 214 ? -29.657 22.628 -0.277 1.00 46.86 238 ALA A C 1
ATOM 1619 O O . ALA A 1 214 ? -29.365 22.300 0.877 1.00 45.45 238 ALA A O 1
ATOM 1621 N N . LEU A 1 215 ? -29.651 21.790 -1.305 1.00 49.88 239 LEU A N 1
ATOM 1622 C CA . LEU A 1 215 ? -29.095 20.441 -1.223 1.00 53.35 239 LEU A CA 1
ATOM 1623 C C . LEU A 1 215 ? -27.656 20.792 -1.498 1.00 56.12 239 LEU A C 1
ATOM 1624 O O . LEU A 1 215 ? -27.293 21.961 -1.332 1.00 57.36 239 LEU A O 1
ATOM 1629 N N . PHE A 1 216 ? -26.822 19.870 -1.934 1.00 58.44 240 PHE A N 1
ATOM 1630 C CA . PHE A 1 216 ? -25.435 20.273 -2.203 1.00 61.54 240 PHE A CA 1
ATOM 1631 C C . PHE A 1 216 ? -24.622 20.629 -0.955 1.00 64.16 240 PHE A C 1
ATOM 1632 O O . PHE A 1 216 ? -24.649 21.759 -0.438 1.00 63.97 240 PHE A O 1
ATOM 1640 N N . THR A 1 217 ? -23.856 19.641 -0.509 1.00 67.64 241 THR A N 1
ATOM 1641 C CA . THR A 1 217 ? -23.083 19.756 0.718 1.00 70.51 241 THR A CA 1
ATOM 1642 C C . THR A 1 217 ? -21.797 20.598 0.568 1.00 72.75 241 THR A C 1
ATOM 1643 O O . THR A 1 217 ? -20.904 20.324 -0.253 1.00 73.13 241 THR A O 1
ATOM 1647 N N . ASP A 1 218 ? -21.757 21.664 1.348 1.00 75.21 242 ASP A N 1
ATOM 1648 C CA . ASP A 1 218 ? -20.532 22.367 1.643 1.00 78.04 242 ASP A CA 1
ATOM 1649 C C . ASP A 1 218 ? -20.657 22.705 3.125 1.00 79.92 242 ASP A C 1
ATOM 1650 O O . ASP A 1 218 ? -21.684 23.263 3.560 1.00 80.53 242 ASP A O 1
ATOM 1655 N N . LEU A 1 219 ? -19.643 22.340 3.909 1.00 81.52 243 LEU A N 1
ATOM 1656 C CA . LEU A 1 219 ? -19.714 22.549 5.349 1.00 83.07 243 LEU A CA 1
ATOM 1657 C C . LEU A 1 219 ? -18.829 23.717 5.798 1.00 84.33 243 LEU A C 1
ATOM 1658 O O . LEU A 1 219 ? -17.881 23.513 6.572 1.00 84.30 243 LEU A O 1
ATOM 1663 N N . TYR A 1 220 ? -19.137 24.936 5.336 1.00 85.69 244 TYR A N 1
ATOM 1664 C CA . TYR A 1 220 ? -18.259 26.081 5.657 1.00 87.33 244 TYR A CA 1
ATOM 1665 C C . TYR A 1 220 ? -18.829 27.519 5.791 1.00 88.22 244 TYR A C 1
ATOM 1666 O O . TYR A 1 220 ? -19.768 27.916 5.082 1.00 88.17 244 TYR A O 1
ATOM 1675 N N . SER A 1 221 ? -18.217 28.244 6.742 1.00 89.03 245 SER A N 1
ATOM 1676 C CA . SER A 1 221 ? -18.254 29.715 6.940 1.00 90.03 245 SER A CA 1
ATOM 1677 C C . SER A 1 221 ? -19.469 30.410 7.591 1.00 90.77 245 SER A C 1
ATOM 1678 O O . SER A 1 221 ? -19.486 30.576 8.811 1.00 91.11 245 SER A O 1
ATOM 1681 N N . GLN A 1 222 ? -20.428 30.859 6.777 1.00 91.50 246 GLN A N 1
ATOM 1682 C CA . GLN A 1 222 ? -21.661 31.571 7.220 1.00 92.19 246 GLN A CA 1
ATOM 1683 C C . GLN A 1 222 ? -21.496 32.990 7.822 1.00 92.68 246 GLN A C 1
ATOM 1684 O O . GLN A 1 222 ? -22.447 33.542 8.385 1.00 92.67 246 GLN A O 1
ATOM 1690 N N . GLU A 1 223 ? -20.314 33.590 7.678 1.00 93.43 247 GLU A N 1
ATOM 1691 C CA . GLU A 1 223 ? -20.118 34.977 8.134 1.00 94.29 247 GLU A CA 1
ATOM 1692 C C . GLU A 1 223 ? -20.080 36.018 6.998 1.00 94.89 247 GLU A C 1
ATOM 1693 O O . GLU A 1 223 ? -19.968 35.657 5.815 1.00 94.77 247 GLU A O 1
ATOM 1699 N N . ILE A 1 224 ? -20.159 37.298 7.395 1.00 95.76 248 ILE A N 1
ATOM 1700 C CA . ILE A 1 224 ? -20.507 38.466 6.534 1.00 96.24 248 ILE A CA 1
ATOM 1701 C C . ILE A 1 224 ? -22.037 38.702 6.510 1.00 96.39 248 ILE A C 1
ATOM 1702 O O . ILE A 1 224 ? -22.497 39.850 6.580 1.00 96.39 248 ILE A O 1
ATOM 1707 N N . THR A 1 225 ? -22.805 37.610 6.450 1.00 96.43 249 THR A N 1
ATOM 1708 C CA . THR A 1 225 ? -24.273 37.667 6.447 1.00 96.50 249 THR A CA 1
ATOM 1709 C C . THR A 1 225 ? -24.900 37.526 7.840 1.00 96.43 249 THR A C 1
ATOM 1710 O O . THR A 1 225 ? -26.115 37.358 7.970 1.00 96.21 249 THR A O 1
ATOM 1714 N N . ALA A 1 226 ? -24.063 37.615 8.872 1.00 96.51 250 ALA A N 1
ATOM 1715 C CA . ALA A 1 226 ? -24.510 37.565 10.261 1.00 96.49 250 ALA A CA 1
ATOM 1716 C C . ALA A 1 226 ? -25.309 38.806 10.665 1.00 96.52 250 ALA A C 1
ATOM 1717 O O . ALA A 1 226 ? -25.927 38.824 11.729 1.00 96.51 250 ALA A O 1
ATOM 1719 N N . GLU A 1 227 ? -25.298 39.830 9.808 1.00 96.59 251 GLU A N 1
ATOM 1720 C CA . GLU A 1 227 ? -25.989 41.111 10.064 1.00 96.65 251 GLU A CA 1
ATOM 1721 C C . GLU A 1 227 ? -27.507 41.112 9.782 1.00 96.70 251 GLU A C 1
ATOM 1722 O O . GLU A 1 227 ? -28.097 42.189 9.605 1.00 96.77 251 GLU A O 1
ATOM 1728 N N . GLU A 1 228 ? -28.115 39.914 9.770 1.00 96.49 252 GLU A N 1
ATOM 1729 C CA . GLU A 1 228 ? -29.533 39.664 9.414 1.00 96.06 252 GLU A CA 1
ATOM 1730 C C . GLU A 1 228 ? -29.790 39.887 7.933 1.00 95.99 252 GLU A C 1
ATOM 1731 O O . GLU A 1 228 ? -29.079 39.343 7.093 1.00 96.03 252 GLU A O 1
ATOM 1737 N N . LYS B 2 4 ? -32.876 5.728 38.242 1.00 120.75 172 LYS B N 1
ATOM 1738 C CA . LYS B 2 4 ? -32.364 6.447 39.446 1.00 120.78 172 LYS B CA 1
ATOM 1739 C C . LYS B 2 4 ? -33.348 7.496 39.957 1.00 120.79 172 LYS B C 1
ATOM 1740 O O . LYS B 2 4 ? -33.710 7.494 41.134 1.00 120.87 172 LYS B O 1
ATOM 1746 N N . ASN B 2 5 ? -33.771 8.391 39.071 1.00 120.87 173 ASN B N 1
ATOM 1747 C CA . ASN B 2 5 ? -34.792 9.386 39.399 1.00 120.90 173 ASN B CA 1
ATOM 1748 C C . ASN B 2 5 ? -35.681 9.712 38.194 1.00 120.73 173 ASN B C 1
ATOM 1749 O O . ASN B 2 5 ? -36.568 10.565 38.275 1.00 120.58 173 ASN B O 1
ATOM 1754 N N . ILE B 2 6 ? -35.438 9.012 37.087 1.00 120.66 174 ILE B N 1
ATOM 1755 C CA . ILE B 2 6 ? -36.260 9.129 35.881 1.00 120.65 174 ILE B CA 1
ATOM 1756 C C . ILE B 2 6 ? -37.587 8.364 36.025 1.00 120.60 174 ILE B C 1
ATOM 1757 O O . ILE B 2 6 ? -38.585 8.709 35.390 1.00 120.59 174 ILE B O 1
ATOM 1762 N N . SER B 2 7 ? -37.583 7.334 36.872 1.00 120.55 175 SER B N 1
ATOM 1763 C CA . SER B 2 7 ? -38.753 6.482 37.108 1.00 120.41 175 SER B CA 1
ATOM 1764 C C . SER B 2 7 ? -39.727 7.136 38.087 1.00 120.30 175 SER B C 1
ATOM 1765 O O . SER B 2 7 ? -40.899 6.753 38.174 1.00 120.31 175 SER B O 1
ATOM 1768 N N . GLU B 2 8 ? -39.213 8.113 38.829 1.00 120.10 176 GLU B N 1
ATOM 1769 C CA . GLU B 2 8 ? -40.020 9.036 39.612 1.00 119.79 176 GLU B CA 1
ATOM 1770 C C . GLU B 2 8 ? -40.827 9.911 38.650 1.00 119.45 176 GLU B C 1
ATOM 1771 O O . GLU B 2 8 ? -41.937 10.340 38.964 1.00 119.39 176 GLU B O 1
ATOM 1777 N N . ALA B 2 9 ? -40.259 10.162 37.475 1.00 119.06 177 ALA B N 1
ATOM 1778 C CA . ALA B 2 9 ? -40.908 10.979 36.459 1.00 118.65 177 ALA B CA 1
ATOM 1779 C C . ALA B 2 9 ? -41.911 10.164 35.650 1.00 118.37 177 ALA B C 1
ATOM 1780 O O . ALA B 2 9 ? -43.116 10.350 35.803 1.00 118.31 177 ALA B O 1
ATOM 1782 N N . PHE B 2 10 ? -41.406 9.248 34.821 1.00 118.03 178 PHE B N 1
ATOM 1783 C CA . PHE B 2 10 ? -42.223 8.480 33.870 1.00 117.75 178 PHE B CA 1
ATOM 1784 C C . PHE B 2 10 ? -43.579 8.049 34.408 1.00 117.53 178 PHE B C 1
ATOM 1785 O O . PHE B 2 10 ? -44.555 7.963 33.661 1.00 117.31 178 PHE B O 1
ATOM 1793 N N . GLU B 2 11 ? -43.631 7.781 35.708 1.00 117.40 179 GLU B N 1
ATOM 1794 C CA . GLU B 2 11 ? -44.875 7.400 36.346 1.00 117.34 179 GLU B CA 1
ATOM 1795 C C . GLU B 2 11 ? -45.650 8.622 36.829 1.00 117.30 179 GLU B C 1
ATOM 1796 O O . GLU B 2 11 ? -46.762 8.865 36.364 1.00 117.28 179 GLU B O 1
ATOM 1802 N N . ASP B 2 12 ? -45.056 9.401 37.735 1.00 117.24 180 ASP B N 1
ATOM 1803 C CA . ASP B 2 12 ? -45.748 10.544 38.343 1.00 117.20 180 ASP B CA 1
ATOM 1804 C C . ASP B 2 12 ? -46.123 11.590 37.303 1.00 117.16 180 ASP B C 1
ATOM 1805 O O . ASP B 2 12 ? -46.936 12.477 37.571 1.00 117.15 180 ASP B O 1
ATOM 1810 N N . LEU B 2 13 ? -45.522 11.458 36.119 1.00 117.14 181 LEU B N 1
ATOM 1811 C CA . LEU B 2 13 ? -45.874 12.236 34.932 1.00 117.10 181 LEU B CA 1
ATOM 1812 C C . LEU B 2 13 ? -47.171 11.718 34.318 1.00 117.07 181 LEU B C 1
ATOM 1813 O O . LEU B 2 13 ? -48.023 12.509 33.909 1.00 117.16 181 LEU B O 1
ATOM 1818 N N . SER B 2 14 ? -47.303 10.393 34.241 1.00 116.84 182 SER B N 1
ATOM 1819 C CA . SER B 2 14 ? -48.499 9.758 33.697 1.00 116.57 182 SER B CA 1
ATOM 1820 C C . SER B 2 14 ? -49.713 10.100 34.565 1.00 116.48 182 SER B C 1
ATOM 1821 O O . SER B 2 14 ? -50.838 10.182 34.068 1.00 116.40 182 SER B O 1
ATOM 1824 N N . LYS B 2 15 ? -49.460 10.322 35.856 1.00 116.42 183 LYS B N 1
ATOM 1825 C CA . LYS B 2 15 ? -50.492 10.703 36.827 1.00 116.44 183 LYS B CA 1
ATOM 1826 C C . LYS B 2 15 ? -50.839 12.187 36.723 1.00 116.40 183 LYS B C 1
ATOM 1827 O O . LYS B 2 15 ? -52.013 12.565 36.764 1.00 116.38 183 LYS B O 1
ATOM 1833 N N . LEU B 2 16 ? -49.804 13.015 36.593 1.00 116.39 184 LEU B N 1
ATOM 1834 C CA . LEU B 2 16 ? -49.941 14.462 36.412 1.00 116.34 184 LEU B CA 1
ATOM 1835 C C . LEU B 2 16 ? -51.007 14.802 35.371 1.00 116.24 184 LEU B C 1
ATOM 1836 O O . LEU B 2 16 ? -51.798 15.729 35.562 1.00 116.20 184 LEU B O 1
ATOM 1841 N N . MET B 2 17 ? -51.019 14.037 34.279 1.00 116.14 185 MET B N 1
ATOM 1842 C CA . MET B 2 17 ? -51.947 14.249 33.169 1.00 116.08 185 MET B CA 1
ATOM 1843 C C . MET B 2 17 ? -53.405 14.114 33.591 1.00 116.08 185 MET B C 1
ATOM 1844 O O . MET B 2 17 ? -54.247 14.917 33.174 1.00 115.98 185 MET B O 1
ATOM 1849 N N . ILE B 2 18 ? -53.695 13.102 34.413 1.00 116.04 186 ILE B N 1
ATOM 1850 C CA . ILE B 2 18 ? -55.039 12.905 34.949 1.00 116.03 186 ILE B CA 1
ATOM 1851 C C . ILE B 2 18 ? -55.494 14.189 35.638 1.00 116.14 186 ILE B C 1
ATOM 1852 O O . ILE B 2 18 ? -56.575 14.695 35.346 1.00 116.18 186 ILE B O 1
ATOM 1857 N N . LYS B 2 19 ? -54.645 14.727 36.517 1.00 116.21 187 LYS B N 1
ATOM 1858 C CA . LYS B 2 19 ? -54.932 15.969 37.247 1.00 116.27 187 LYS B CA 1
ATOM 1859 C C . LYS B 2 19 ? -55.330 17.120 36.319 1.00 116.30 187 LYS B C 1
ATOM 1860 O O . LYS B 2 19 ? -56.296 17.835 36.588 1.00 116.30 187 LYS B O 1
ATOM 1866 N N . ALA B 2 20 ? -54.583 17.286 35.230 1.00 116.33 188 ALA B N 1
ATOM 1867 C CA . ALA B 2 20 ? -54.883 18.308 34.231 1.00 116.37 188 ALA B CA 1
ATOM 1868 C C . ALA B 2 20 ? -56.185 17.990 33.512 1.00 116.42 188 ALA B C 1
ATOM 1869 O O . ALA B 2 20 ? -57.038 18.865 33.341 1.00 116.34 188 ALA B O 1
ATOM 1871 N N . LYS B 2 21 ? -56.329 16.725 33.115 1.00 116.42 189 LYS B N 1
ATOM 1872 C CA . LYS B 2 21 ? -57.464 16.253 32.329 1.00 116.45 189 LYS B CA 1
ATOM 1873 C C . LYS B 2 21 ? -58.789 16.666 32.959 1.00 116.51 189 LYS B C 1
ATOM 1874 O O . LYS B 2 21 ? -59.769 16.892 32.251 1.00 116.54 189 LYS B O 1
ATOM 1880 N N . GLU B 2 22 ? -58.805 16.776 34.288 1.00 116.56 190 GLU B N 1
ATOM 1881 C CA . GLU B 2 22 ? -60.013 17.158 35.024 1.00 116.69 190 GLU B CA 1
ATOM 1882 C C . GLU B 2 22 ? -60.381 18.606 34.712 1.00 116.62 190 GLU B C 1
ATOM 1883 O O . GLU B 2 22 ? -61.532 18.910 34.389 1.00 116.48 190 GLU B O 1
ATOM 1889 N N . MET B 2 23 ? -59.389 19.487 34.795 1.00 116.72 191 MET B N 1
ATOM 1890 C CA . MET B 2 23 ? -59.550 20.876 34.381 1.00 116.81 191 MET B CA 1
ATOM 1891 C C . MET B 2 23 ? -59.939 20.987 32.910 1.00 116.84 191 MET B C 1
ATOM 1892 O O . MET B 2 23 ? -60.575 21.960 32.512 1.00 116.70 191 MET B O 1
ATOM 1897 N N . VAL B 2 24 ? -59.564 19.984 32.117 1.00 117.02 192 VAL B N 1
ATOM 1898 C CA . VAL B 2 24 ? -59.927 19.934 30.698 1.00 117.29 192 VAL B CA 1
ATOM 1899 C C . VAL B 2 24 ? -61.379 19.471 30.518 1.00 117.38 192 VAL B C 1
ATOM 1900 O O . VAL B 2 24 ? -62.241 20.269 30.139 1.00 117.44 192 VAL B O 1
ATOM 1904 N N . GLU B 2 25 ? -61.639 18.193 30.798 1.00 117.47 193 GLU B N 1
ATOM 1905 C CA . GLU B 2 25 ? -62.979 17.607 30.668 1.00 117.57 193 GLU B CA 1
ATOM 1906 C C . GLU B 2 25 ? -64.067 18.537 31.204 1.00 117.66 193 GLU B C 1
ATOM 1907 O O . GLU B 2 25 ? -64.982 18.918 30.472 1.00 117.68 193 GLU B O 1
ATOM 1913 N N . LEU B 2 26 ? -63.944 18.918 32.473 1.00 117.69 194 LEU B N 1
ATOM 1914 C CA . LEU B 2 26 ? -64.922 19.795 33.106 1.00 117.77 194 LEU B CA 1
ATOM 1915 C C . LEU B 2 26 ? -64.553 21.271 32.935 1.00 117.76 194 LEU B C 1
ATOM 1916 O O . LEU B 2 26 ? -64.259 21.978 33.898 1.00 117.63 194 LEU B O 1
ATOM 1921 N N . SER B 2 27 ? -64.559 21.705 31.678 1.00 117.92 195 SER B N 1
ATOM 1922 C CA . SER B 2 27 ? -64.371 23.105 31.293 1.00 118.07 195 SER B CA 1
ATOM 1923 C C . SER B 2 27 ? -64.898 23.297 29.876 1.00 118.26 195 SER B C 1
ATOM 1924 O O . SER B 2 27 ? -65.140 24.422 29.439 1.00 118.22 195 SER B O 1
ATOM 1927 N N . LYS B 2 28 ? -65.057 22.179 29.168 1.00 118.49 196 LYS B N 1
ATOM 1928 C CA . LYS B 2 28 ? -65.702 22.136 27.857 1.00 118.68 196 LYS B CA 1
ATOM 1929 C C . LYS B 2 28 ? -67.224 22.130 28.021 1.00 118.76 196 LYS B C 1
ATOM 1930 O O . LYS B 2 28 ? -67.961 22.563 27.129 1.00 118.67 196 LYS B O 1
ATOM 1936 N N . SER B 2 29 ? -67.680 21.622 29.166 1.00 118.87 197 SER B N 1
ATOM 1937 C CA . SER B 2 29 ? -69.089 21.684 29.554 1.00 118.93 197 SER B CA 1
ATOM 1938 C C . SER B 2 29 ? -69.457 23.107 29.955 1.00 118.88 197 SER B C 1
ATOM 1939 O O . SER B 2 29 ? -70.611 23.518 29.831 1.00 118.93 197 SER B O 1
ATOM 1942 N N . ILE B 2 30 ? -68.459 23.848 30.431 1.00 118.77 198 ILE B N 1
ATOM 1943 C CA . ILE B 2 30 ? -68.621 25.235 30.863 1.00 118.73 198 ILE B CA 1
ATOM 1944 C C . ILE B 2 30 ? -68.864 26.180 29.667 1.00 118.78 198 ILE B C 1
ATOM 1945 O O . ILE B 2 30 ? -69.041 27.387 29.845 1.00 118.72 198 ILE B O 1
ATOM 1950 N N . ALA B 2 31 ? -68.905 25.616 28.460 1.00 118.83 199 ALA B N 1
ATOM 1951 C CA . ALA B 2 31 ? -69.031 26.392 27.220 1.00 118.83 199 ALA B CA 1
ATOM 1952 C C . ALA B 2 31 ? -70.455 26.840 26.868 1.00 118.86 199 ALA B C 1
ATOM 1953 O O . ALA B 2 31 ? -70.641 27.853 26.189 1.00 118.85 199 ALA B O 1
ATOM 1955 N N . ASN B 2 32 ? -71.455 26.093 27.328 1.00 118.90 200 ASN B N 1
ATOM 1956 C CA . ASN B 2 32 ? -72.830 26.296 26.870 1.00 118.88 200 ASN B CA 1
ATOM 1957 C C . ASN B 2 32 ? -73.753 27.038 27.838 1.00 118.92 200 ASN B C 1
ATOM 1958 O O . ASN B 2 32 ? -74.087 26.521 28.906 1.00 118.97 200 ASN B O 1
ATOM 1963 N N . LYS B 2 33 ? -74.147 28.254 27.453 1.00 118.95 201 LYS B N 1
ATOM 1964 C CA . LYS B 2 33 ? -75.243 28.992 28.101 1.00 118.90 201 LYS B CA 1
ATOM 1965 C C . LYS B 2 33 ? -75.796 30.064 27.163 1.00 118.91 201 LYS B C 1
ATOM 1966 O O . LYS B 2 33 ? -77.005 30.292 27.105 1.00 118.84 201 LYS B O 1
ATOM 1972 N N . ASP B 2 44 ? -66.046 41.736 34.691 1.00 130.18 212 ASP B N 1
ATOM 1973 C CA . ASP B 2 44 ? -65.609 40.448 34.157 1.00 130.21 212 ASP B CA 1
ATOM 1974 C C . ASP B 2 44 ? -66.722 39.400 34.203 1.00 129.96 212 ASP B C 1
ATOM 1975 O O . ASP B 2 44 ? -67.291 39.126 35.263 1.00 129.92 212 ASP B O 1
ATOM 1980 N N . GLU B 2 45 ? -67.039 38.843 33.035 1.00 129.64 213 GLU B N 1
ATOM 1981 C CA . GLU B 2 45 ? -68.017 37.764 32.918 1.00 129.23 213 GLU B CA 1
ATOM 1982 C C . GLU B 2 45 ? -67.304 36.421 32.806 1.00 129.04 213 GLU B C 1
ATOM 1983 O O . GLU B 2 45 ? -67.303 35.631 33.750 1.00 128.93 213 GLU B O 1
ATOM 1989 N N . THR B 2 46 ? -66.701 36.177 31.644 1.00 128.83 214 THR B N 1
ATOM 1990 C CA . THR B 2 46 ? -65.866 34.998 31.419 1.00 128.50 214 THR B CA 1
ATOM 1991 C C . THR B 2 46 ? -64.445 35.438 31.097 1.00 128.44 214 THR B C 1
ATOM 1992 O O . THR B 2 46 ? -63.690 34.713 30.442 1.00 128.69 214 THR B O 1
ATOM 1996 N N . ILE B 2 47 ? -64.095 36.641 31.549 1.00 128.13 215 ILE B N 1
ATOM 1997 C CA . ILE B 2 47 ? -62.730 37.157 31.447 1.00 127.70 215 ILE B CA 1
ATOM 1998 C C . ILE B 2 47 ? -61.788 36.267 32.260 1.00 127.61 215 ILE B C 1
ATOM 1999 O O . ILE B 2 47 ? -60.736 35.831 31.760 1.00 127.73 215 ILE B O 1
ATOM 2004 N N . ARG B 2 48 ? -62.199 35.974 33.494 1.00 127.22 216 ARG B N 1
ATOM 2005 C CA . ARG B 2 48 ? -61.453 35.107 34.402 1.00 126.89 216 ARG B CA 1
ATOM 2006 C C . ARG B 2 48 ? -61.276 33.702 33.807 1.00 126.63 216 ARG B C 1
ATOM 2007 O O . ARG B 2 48 ? -60.297 33.016 34.104 1.00 126.58 216 ARG B O 1
ATOM 2015 N N . PHE B 2 49 ? -62.223 33.299 32.959 1.00 126.30 217 PHE B N 1
ATOM 2016 C CA . PHE B 2 49 ? -62.200 32.006 32.261 1.00 126.04 217 PHE B CA 1
ATOM 2017 C C . PHE B 2 49 ? -61.103 31.927 31.189 1.00 125.88 217 PHE B C 1
ATOM 2018 O O . PHE B 2 49 ? -60.582 30.849 30.905 1.00 125.73 217 PHE B O 1
ATOM 2026 N N . LYS B 2 50 ? -60.767 33.072 30.600 1.00 125.76 218 LYS B N 1
ATOM 2027 C CA . LYS B 2 50 ? -59.722 33.151 29.579 1.00 125.59 218 LYS B CA 1
ATOM 2028 C C . LYS B 2 50 ? -58.344 33.095 30.225 1.00 125.32 218 LYS B C 1
ATOM 2029 O O . LYS B 2 50 ? -57.432 32.447 29.704 1.00 125.68 218 LYS B O 1
ATOM 2035 N N . SER B 2 51 ? -58.205 33.800 31.346 1.00 124.82 219 SER B N 1
ATOM 2036 C CA . SER B 2 51 ? -57.023 33.739 32.197 1.00 124.34 219 SER B CA 1
ATOM 2037 C C . SER B 2 51 ? -56.915 32.339 32.794 1.00 123.85 219 SER B C 1
ATOM 2038 O O . SER B 2 51 ? -55.820 31.820 33.015 1.00 123.81 219 SER B O 1
ATOM 2041 N N . TYR B 2 52 ? -58.073 31.741 33.049 1.00 123.30 220 TYR B N 1
ATOM 2042 C CA . TYR B 2 52 ? -58.163 30.364 33.502 1.00 122.89 220 TYR B CA 1
ATOM 2043 C C . TYR B 2 52 ? -57.693 29.442 32.370 1.00 122.45 220 TYR B C 1
ATOM 2044 O O . TYR B 2 52 ? -56.942 28.495 32.607 1.00 122.37 220 TYR B O 1
ATOM 2053 N N . LEU B 2 53 ? -58.094 29.753 31.139 1.00 121.99 221 LEU B N 1
ATOM 2054 C CA . LEU B 2 53 ? -57.719 28.941 29.976 1.00 121.62 221 LEU B CA 1
ATOM 2055 C C . LEU B 2 53 ? -56.262 29.093 29.536 1.00 121.31 221 LEU B C 1
ATOM 2056 O O . LEU B 2 53 ? -55.597 28.099 29.211 1.00 121.30 221 LEU B O 1
ATOM 2061 N N . LEU B 2 54 ? -55.777 30.334 29.521 1.00 120.77 222 LEU B N 1
ATOM 2062 C CA . LEU B 2 54 ? -54.436 30.637 29.024 1.00 120.30 222 LEU B CA 1
ATOM 2063 C C . LEU B 2 54 ? -53.344 29.975 29.858 1.00 119.63 222 LEU B C 1
ATOM 2064 O O . LEU B 2 54 ? -52.325 29.537 29.324 1.00 119.70 222 LEU B O 1
ATOM 2069 N N . SER B 2 55 ? -53.577 29.905 31.166 1.00 118.88 223 SER B N 1
ATOM 2070 C CA . SER B 2 55 ? -52.653 29.286 32.111 1.00 118.04 223 SER B CA 1
ATOM 2071 C C . SER B 2 55 ? -52.510 27.779 31.869 1.00 117.63 223 SER B C 1
ATOM 2072 O O . SER B 2 55 ? -51.433 27.204 32.059 1.00 117.56 223 SER B O 1
ATOM 2075 N N . MET B 2 56 ? -53.604 27.147 31.456 1.00 116.99 224 MET B N 1
ATOM 2076 C CA . MET B 2 56 ? -53.591 25.735 31.114 1.00 116.45 224 MET B CA 1
ATOM 2077 C C . MET B 2 56 ? -52.929 25.539 29.766 1.00 116.16 224 MET B C 1
ATOM 2078 O O . MET B 2 56 ? -52.003 24.743 29.627 1.00 116.03 224 MET B O 1
ATOM 2083 N N . GLY B 2 57 ? -53.407 26.287 28.779 1.00 115.82 225 GLY B N 1
ATOM 2084 C CA . GLY B 2 57 ? -52.982 26.104 27.404 1.00 115.40 225 GLY B CA 1
ATOM 2085 C C . GLY B 2 57 ? -54.058 25.394 26.611 1.00 115.09 225 GLY B C 1
ATOM 2086 O O . GLY B 2 57 ? -53.799 24.891 25.518 1.00 115.18 225 GLY B O 1
ATOM 2087 N N . ILE B 2 58 ? -55.265 25.335 27.170 1.00 114.77 226 ILE B N 1
ATOM 2088 C CA . ILE B 2 58 ? -56.410 24.836 26.426 1.00 114.50 226 ILE B CA 1
ATOM 2089 C C . ILE B 2 58 ? -57.001 26.001 25.664 1.00 114.36 226 ILE B C 1
ATOM 2090 O O . ILE B 2 58 ? -57.719 26.830 26.226 1.00 114.34 226 ILE B O 1
ATOM 2095 N N . ALA B 2 59 ? -56.672 26.072 24.382 1.00 114.23 227 ALA B N 1
ATOM 2096 C CA . ALA B 2 59 ? -57.259 27.061 23.497 1.00 114.12 227 ALA B CA 1
ATOM 2097 C C . ALA B 2 59 ? -58.696 26.655 23.199 1.00 113.97 227 ALA B C 1
ATOM 2098 O O . ALA B 2 59 ? -59.009 25.462 23.149 1.00 113.91 227 ALA B O 1
ATOM 2100 N N . ASN B 2 60 ? -59.571 27.643 23.024 1.00 113.72 228 ASN B N 1
ATOM 2101 C CA . ASN B 2 60 ? -60.933 27.371 22.588 1.00 113.45 228 ASN B CA 1
ATOM 2102 C C . ASN B 2 60 ? -61.542 28.490 21.742 1.00 113.50 228 ASN B C 1
ATOM 2103 O O . ASN B 2 60 ? -62.488 29.137 22.184 1.00 113.37 228 ASN B O 1
ATOM 2108 N N . PRO B 2 61 ? -61.028 28.682 20.499 1.00 113.63 229 PRO B N 1
ATOM 2109 C CA . PRO B 2 61 ? -61.335 29.842 19.639 1.00 113.61 229 PRO B CA 1
ATOM 2110 C C . PRO B 2 61 ? -62.827 30.028 19.345 1.00 113.55 229 PRO B C 1
ATOM 2111 O O . PRO B 2 61 ? -63.339 31.149 19.432 1.00 113.51 229 PRO B O 1
ATOM 2115 N N . VAL B 2 62 ? -63.509 28.932 19.011 1.00 113.41 230 VAL B N 1
ATOM 2116 C CA . VAL B 2 62 ? -64.936 28.964 18.670 1.00 113.18 230 VAL B CA 1
ATOM 2117 C C . VAL B 2 62 ? -65.864 29.088 19.896 1.00 113.02 230 VAL B C 1
ATOM 2118 O O . VAL B 2 62 ? -67.082 28.929 19.776 1.00 113.08 230 VAL B O 1
ATOM 2122 N N . THR B 2 63 ? -65.284 29.377 21.064 1.00 112.72 231 THR B N 1
ATOM 2123 C CA . THR B 2 63 ? -66.047 29.723 22.272 1.00 112.37 231 THR B CA 1
ATOM 2124 C C . THR B 2 63 ? -65.425 30.934 22.955 1.00 112.19 231 THR B C 1
ATOM 2125 O O . THR B 2 63 ? -66.132 31.857 23.366 1.00 112.14 231 THR B O 1
ATOM 2129 N N . ARG B 2 64 ? -64.098 30.903 23.086 1.00 111.92 232 ARG B N 1
ATOM 2130 C CA . ARG B 2 64 ? -63.323 32.025 23.606 1.00 111.71 232 ARG B CA 1
ATOM 2131 C C . ARG B 2 64 ? -63.609 33.292 22.802 1.00 111.47 232 ARG B C 1
ATOM 2132 O O . ARG B 2 64 ? -64.051 34.301 23.354 1.00 111.57 232 ARG B O 1
ATOM 2140 N N . GLU B 2 65 ? -63.368 33.224 21.492 1.00 111.00 233 GLU B N 1
ATOM 2141 C CA . GLU B 2 65 ? -63.512 34.385 20.617 1.00 110.39 233 GLU B CA 1
ATOM 2142 C C . GLU B 2 65 ? -64.954 34.590 20.129 1.00 109.98 233 GLU B C 1
ATOM 2143 O O . GLU B 2 65 ? -65.219 35.460 19.296 1.00 110.03 233 GLU B O 1
ATOM 2149 N N . THR B 2 66 ? -65.874 33.784 20.658 1.00 109.42 234 THR B N 1
ATOM 2150 C CA . THR B 2 66 ? -67.312 34.014 20.501 1.00 108.75 234 THR B CA 1
ATOM 2151 C C . THR B 2 66 ? -67.740 35.051 21.535 1.00 108.15 234 THR B C 1
ATOM 2152 O O . THR B 2 66 ? -68.457 36.005 21.215 1.00 108.06 234 THR B O 1
ATOM 2156 N N . TYR B 2 67 ? -67.290 34.846 22.774 1.00 107.32 235 TYR B N 1
ATOM 2157 C CA . TYR B 2 67 ? -67.525 35.783 23.867 1.00 106.50 235 TYR B CA 1
ATOM 2158 C C . TYR B 2 67 ? -66.275 35.960 24.726 1.00 105.85 235 TYR B C 1
ATOM 2159 O O . TYR B 2 67 ? -65.854 35.035 25.424 1.00 105.59 235 TYR B O 1
ATOM 2168 N N . GLY B 2 68 ? -65.678 37.149 24.646 1.00 105.14 236 GLY B N 1
ATOM 2169 C CA . GLY B 2 68 ? -64.525 37.499 25.472 1.00 104.33 236 GLY B CA 1
ATOM 2170 C C . GLY B 2 68 ? -63.184 37.622 24.758 1.00 103.83 236 GLY B C 1
ATOM 2171 O O . GLY B 2 68 ? -62.141 37.627 25.418 1.00 103.84 236 GLY B O 1
ATOM 2172 N N . SER B 2 69 ? -63.214 37.686 23.423 1.00 103.04 237 SER B N 1
ATOM 2173 C CA . SER B 2 69 ? -62.049 38.027 22.567 1.00 102.34 237 SER B CA 1
ATOM 2174 C C . SER B 2 69 ? -60.679 37.328 22.854 1.00 101.80 237 SER B C 1
ATOM 2175 O O . SER B 2 69 ? -60.406 36.230 22.348 1.00 101.63 237 SER B O 1
ATOM 2178 N N . GLY B 2 70 ? -59.819 37.999 23.627 1.00 101.08 238 GLY B N 1
ATOM 2179 C CA . GLY B 2 70 ? -58.522 37.460 24.064 1.00 99.94 238 GLY B CA 1
ATOM 2180 C C . GLY B 2 70 ? -58.305 37.664 25.560 1.00 99.16 238 GLY B C 1
ATOM 2181 O O . GLY B 2 70 ? -59.250 37.573 26.351 1.00 99.20 238 GLY B O 1
ATOM 2182 N N . THR B 2 71 ? -57.067 37.951 25.954 1.00 98.16 239 THR B N 1
ATOM 2183 C CA . THR B 2 71 ? -56.718 38.064 27.370 1.00 97.12 239 THR B CA 1
ATOM 2184 C C . THR B 2 71 ? -56.248 39.464 27.720 1.00 96.36 239 THR B C 1
ATOM 2185 O O . THR B 2 71 ? -55.799 40.206 26.850 1.00 96.47 239 THR B O 1
ATOM 2189 N N . GLN B 2 72 ? -56.360 39.814 29.000 1.00 95.31 240 GLN B N 1
ATOM 2190 C CA . GLN B 2 72 ? -55.880 41.090 29.522 1.00 94.26 240 GLN B CA 1
ATOM 2191 C C . GLN B 2 72 ? -54.372 41.097 29.679 1.00 93.23 240 GLN B C 1
ATOM 2192 O O . GLN B 2 72 ? -53.757 42.155 29.696 1.00 93.27 240 GLN B O 1
ATOM 2198 N N . TYR B 2 73 ? -53.776 39.915 29.805 1.00 91.96 241 TYR B N 1
ATOM 2199 C CA . TYR B 2 73 ? -52.326 39.793 29.738 1.00 90.77 241 TYR B CA 1
ATOM 2200 C C . TYR B 2 73 ? -51.821 40.308 28.390 1.00 89.71 241 TYR B C 1
ATOM 2201 O O . TYR B 2 73 ? -50.955 41.187 28.334 1.00 89.51 241 TYR B O 1
ATOM 2210 N N . HIS B 2 74 ? -52.380 39.746 27.321 1.00 88.16 242 HIS B N 1
ATOM 2211 C CA . HIS B 2 74 ? -52.155 40.214 25.963 1.00 86.80 242 HIS B CA 1
ATOM 2212 C C . HIS B 2 74 ? -52.308 41.734 25.859 1.00 85.96 242 HIS B C 1
ATOM 2213 O O . HIS B 2 74 ? -51.494 42.413 25.241 1.00 85.40 242 HIS B O 1
ATOM 2220 N N . MET B 2 75 ? -53.348 42.256 26.491 1.00 85.17 243 MET B N 1
ATOM 2221 C CA . MET B 2 75 ? -53.581 43.684 26.535 1.00 84.54 243 MET B CA 1
ATOM 2222 C C . MET B 2 75 ? -52.414 44.410 27.204 1.00 83.77 243 MET B C 1
ATOM 2223 O O . MET B 2 75 ? -51.878 45.355 26.639 1.00 83.94 243 MET B O 1
ATOM 2228 N N . GLN B 2 76 ? -52.008 43.966 28.392 1.00 82.99 244 GLN B N 1
ATOM 2229 C CA . GLN B 2 76 ? -50.902 44.610 29.110 1.00 82.22 244 GLN B CA 1
ATOM 2230 C C . GLN B 2 76 ? -49.666 44.629 28.248 1.00 81.20 244 GLN B C 1
ATOM 2231 O O . GLN B 2 76 ? -48.834 45.529 28.337 1.00 80.97 244 GLN B O 1
ATOM 2237 N N . LEU B 2 77 ? -49.579 43.618 27.397 1.00 80.35 245 LEU B N 1
ATOM 2238 C CA . LEU B 2 77 ? -48.424 43.394 26.556 1.00 79.33 245 LEU B CA 1
ATOM 2239 C C . LEU B 2 77 ? -48.452 44.272 25.306 1.00 78.74 245 LEU B C 1
ATOM 2240 O O . LEU B 2 77 ? -47.407 44.668 24.803 1.00 78.78 245 LEU B O 1
ATOM 2245 N N . ALA B 2 78 ? -49.647 44.573 24.812 1.00 77.77 246 ALA B N 1
ATOM 2246 C CA . ALA B 2 78 ? -49.791 45.337 23.590 1.00 77.00 246 ALA B CA 1
ATOM 2247 C C . ALA B 2 78 ? -49.187 46.725 23.768 1.00 77.05 246 ALA B C 1
ATOM 2248 O O . ALA B 2 78 ? -48.559 47.252 22.862 1.00 76.99 246 ALA B O 1
ATOM 2250 N N . LYS B 2 79 ? -49.357 47.288 24.960 1.00 77.18 247 LYS B N 1
ATOM 2251 C CA . LYS B 2 79 ? -48.843 48.609 25.288 1.00 77.05 247 LYS B CA 1
ATOM 2252 C C . LYS B 2 79 ? -47.342 48.561 25.521 1.00 76.89 247 LYS B C 1
ATOM 2253 O O . LYS B 2 79 ? -46.641 49.557 25.290 1.00 76.84 247 LYS B O 1
ATOM 2259 N N . GLN B 2 80 ? -46.867 47.427 26.032 1.00 76.50 248 GLN B N 1
ATOM 2260 C CA . GLN B 2 80 ? -45.443 47.176 26.156 1.00 76.77 248 GLN B CA 1
ATOM 2261 C C . GLN B 2 80 ? -44.784 47.459 24.809 1.00 76.22 248 GLN B C 1
ATOM 2262 O O . GLN B 2 80 ? -43.840 48.246 24.707 1.00 76.01 248 GLN B O 1
ATOM 2268 N N . LEU B 2 81 ? -45.309 46.791 23.783 1.00 75.75 249 LEU B N 1
ATOM 2269 C CA . LEU B 2 81 ? -44.724 46.777 22.452 1.00 75.38 249 LEU B CA 1
ATOM 2270 C C . LEU B 2 81 ? -44.808 48.127 21.740 1.00 74.45 249 LEU B C 1
ATOM 2271 O O . LEU B 2 81 ? -43.940 48.459 20.942 1.00 74.43 249 LEU B O 1
ATOM 2276 N N . ALA B 2 82 ? -45.858 48.891 22.008 1.00 73.47 250 ALA B N 1
ATOM 2277 C CA . ALA B 2 82 ? -45.992 50.214 21.401 1.00 72.86 250 ALA B CA 1
ATOM 2278 C C . ALA B 2 82 ? -44.749 51.029 21.708 1.00 72.28 250 ALA B C 1
ATOM 2279 O O . ALA B 2 82 ? -44.167 51.614 20.819 1.00 71.93 250 ALA B O 1
ATOM 2281 N N . GLY B 2 83 ? -44.332 51.024 22.971 1.00 71.99 251 GLY B N 1
ATOM 2282 C CA . GLY B 2 83 ? -43.096 51.680 23.390 1.00 71.28 251 GLY B CA 1
ATOM 2283 C C . GLY B 2 83 ? -41.847 51.038 22.802 1.00 71.10 251 GLY B C 1
ATOM 2284 O O . GLY B 2 83 ? -40.957 51.752 22.306 1.00 71.14 251 GLY B O 1
ATOM 2285 N N . ILE B 2 84 ? -41.786 49.702 22.863 1.00 70.01 252 ILE B N 1
ATOM 2286 C CA . ILE B 2 84 ? -40.624 48.934 22.431 1.00 69.74 252 ILE B CA 1
ATOM 2287 C C . ILE B 2 84 ? -40.238 49.227 20.973 1.00 69.07 252 ILE B C 1
ATOM 2288 O O . ILE B 2 84 ? -39.057 49.416 20.662 1.00 69.06 252 ILE B O 1
ATOM 2293 N N . LEU B 2 85 ? -41.253 49.283 20.103 1.00 67.99 253 LEU B N 1
ATOM 2294 C CA . LEU B 2 85 ? -41.094 49.208 18.648 1.00 66.39 253 LEU B CA 1
ATOM 2295 C C . LEU B 2 85 ? -41.082 50.562 17.948 1.00 65.45 253 LEU B C 1
ATOM 2296 O O . LEU B 2 85 ? -40.710 50.655 16.767 1.00 65.03 253 LEU B O 1
ATOM 2301 N N . GLN B 2 86 ? -41.496 51.602 18.667 1.00 64.44 254 GLN B N 1
ATOM 2302 C CA . GLN B 2 86 ? -41.715 52.915 18.063 1.00 63.35 254 GLN B CA 1
ATOM 2303 C C . GLN B 2 86 ? -40.494 53.338 17.234 1.00 62.79 254 GLN B C 1
ATOM 2304 O O . GLN B 2 86 ? -40.614 53.538 16.029 1.00 63.10 254 GLN B O 1
ATOM 2310 N N . VAL B 2 87 ? -39.321 53.416 17.855 1.00 61.87 255 VAL B N 1
ATOM 2311 C CA . VAL B 2 87 ? -38.092 53.793 17.134 1.00 60.69 255 VAL B CA 1
ATOM 2312 C C . VAL B 2 87 ? -37.597 52.728 16.150 1.00 59.22 255 VAL B C 1
ATOM 2313 O O . VAL B 2 87 ? -37.310 53.029 15.000 1.00 58.72 255 VAL B O 1
ATOM 2317 N N . PRO B 2 88 ? -37.485 51.476 16.586 1.00 58.54 256 PRO B N 1
ATOM 2318 C CA . PRO B 2 88 ? -37.108 50.495 15.556 1.00 57.70 256 PRO B CA 1
ATOM 2319 C C . PRO B 2 88 ? -37.961 50.587 14.281 1.00 57.26 256 PRO B C 1
ATOM 2320 O O . PRO B 2 88 ? -37.422 50.425 13.175 1.00 57.19 256 PRO B O 1
ATOM 2324 N N . LEU B 2 89 ? -39.265 50.867 14.425 1.00 56.50 257 LEU B N 1
ATOM 2325 C CA . LEU B 2 89 ? -40.144 51.025 13.257 1.00 55.39 257 LEU B CA 1
ATOM 2326 C C . LEU B 2 89 ? -39.696 52.204 12.426 1.00 54.99 257 LEU B C 1
ATOM 2327 O O . LEU B 2 89 ? -39.517 52.086 11.218 1.00 55.29 257 LEU B O 1
ATOM 2332 N N . GLU B 2 90 ? -39.487 53.339 13.081 1.00 54.07 258 GLU B N 1
ATOM 2333 C CA . GLU B 2 90 ? -39.040 54.515 12.403 1.00 54.01 258 GLU B CA 1
ATOM 2334 C C . GLU B 2 90 ? -37.790 54.186 11.591 1.00 53.31 258 GLU B C 1
ATOM 2335 O O . GLU B 2 90 ? -37.625 54.634 10.479 1.00 53.35 258 GLU B O 1
ATOM 2341 N N . GLU B 2 91 ? -36.901 53.396 12.156 1.00 53.06 259 GLU B N 1
ATOM 2342 C CA . GLU B 2 91 ? -35.623 53.161 11.527 1.00 53.53 259 GLU B CA 1
ATOM 2343 C C . GLU B 2 91 ? -35.793 52.330 10.285 1.00 52.04 259 GLU B C 1
ATOM 2344 O O . GLU B 2 91 ? -34.931 52.294 9.430 1.00 50.50 259 GLU B O 1
ATOM 2350 N N . ARG B 2 92 ? -36.905 51.621 10.213 1.00 52.62 260 ARG B N 1
ATOM 2351 C CA . ARG B 2 92 ? -37.101 50.651 9.149 1.00 53.00 260 ARG B CA 1
ATOM 2352 C C . ARG B 2 92 ? -38.197 51.080 8.220 1.00 52.54 260 ARG B C 1
ATOM 2353 O O . ARG B 2 92 ? -38.741 50.273 7.469 1.00 53.61 260 ARG B O 1
ATOM 2361 N N . GLY B 2 93 ? -38.520 52.356 8.271 1.00 51.50 261 GLY B N 1
ATOM 2362 C CA . GLY B 2 93 ? -39.475 52.910 7.344 1.00 51.74 261 GLY B CA 1
ATOM 2363 C C . GLY B 2 93 ? -40.923 52.731 7.731 1.00 51.22 261 GLY B C 1
ATOM 2364 O O . GLY B 2 93 ? -41.798 52.788 6.867 1.00 51.30 261 GLY B O 1
ATOM 2365 N N . GLY B 2 94 ? -41.162 52.505 9.021 1.00 51.00 262 GLY B N 1
ATOM 2366 C CA . GLY B 2 94 ? -42.502 52.492 9.591 1.00 50.61 262 GLY B CA 1
ATOM 2367 C C . GLY B 2 94 ? -43.245 51.201 9.353 1.00 50.98 262 GLY B C 1
ATOM 2368 O O . GLY B 2 94 ? -44.460 51.180 9.412 1.00 51.93 262 GLY B O 1
ATOM 2369 N N . ILE B 2 95 ? -42.536 50.109 9.093 1.00 50.81 263 ILE B N 1
ATOM 2370 C CA . ILE B 2 95 ? -43.197 48.828 8.818 1.00 50.06 263 ILE B CA 1
ATOM 2371 C C . ILE B 2 95 ? -42.202 47.720 9.057 1.00 50.86 263 ILE B C 1
ATOM 2372 O O . ILE B 2 95 ? -41.020 47.889 8.697 1.00 51.31 263 ILE B O 1
ATOM 2377 N N . MET B 2 96 ? -42.660 46.639 9.717 1.00 50.69 264 MET B N 1
ATOM 2378 C CA . MET B 2 96 ? -41.882 45.417 9.932 1.00 51.60 264 MET B CA 1
ATOM 2379 C C . MET B 2 96 ? -42.774 44.184 9.761 1.00 51.03 264 MET B C 1
ATOM 2380 O O . MET B 2 96 ? -43.928 44.200 10.200 1.00 50.97 264 MET B O 1
ATOM 2385 N N . SER B 2 97 ? -42.252 43.101 9.171 1.00 50.40 265 SER B N 1
ATOM 2386 C CA . SER B 2 97 ? -42.983 41.889 9.183 1.00 50.55 265 SER B CA 1
ATOM 2387 C C . SER B 2 97 ? -43.058 41.389 10.643 1.00 51.59 265 SER B C 1
ATOM 2388 O O . SER B 2 97 ? -42.159 41.694 11.427 1.00 51.30 265 SER B O 1
ATOM 2391 N N . LEU B 2 98 ? -44.077 40.597 11.005 1.00 51.86 266 LEU B N 1
ATOM 2392 C CA . LEU B 2 98 ? -44.091 40.023 12.352 1.00 54.15 266 LEU B CA 1
ATOM 2393 C C . LEU B 2 98 ? -42.844 39.174 12.717 1.00 54.97 266 LEU B C 1
ATOM 2394 O O . LEU B 2 98 ? -42.407 39.137 13.873 1.00 55.95 266 LEU B O 1
ATOM 2399 N N . THR B 2 99 ? -42.262 38.488 11.764 1.00 54.72 267 THR B N 1
ATOM 2400 C CA . THR B 2 99 ? -41.140 37.667 12.141 1.00 56.06 267 THR B CA 1
ATOM 2401 C C . THR B 2 99 ? -39.878 38.495 12.467 1.00 55.91 267 THR B C 1
ATOM 2402 O O . THR B 2 99 ? -39.155 38.207 13.397 1.00 55.22 267 THR B O 1
ATOM 2406 N N . GLU B 2 100 ? -39.650 39.581 11.754 1.00 57.44 268 GLU B N 1
ATOM 2407 C CA . GLU B 2 100 ? -38.633 40.531 12.194 1.00 58.62 268 GLU B CA 1
ATOM 2408 C C . GLU B 2 100 ? -38.972 41.088 13.539 1.00 58.59 268 GLU B C 1
ATOM 2409 O O . GLU B 2 100 ? -38.053 41.396 14.288 1.00 58.95 268 GLU B O 1
ATOM 2415 N N . VAL B 2 101 ? -40.263 41.284 13.838 1.00 59.14 269 VAL B N 1
ATOM 2416 C CA . VAL B 2 101 ? -40.628 41.829 15.160 1.00 59.99 269 VAL B CA 1
ATOM 2417 C C . VAL B 2 101 ? -40.404 40.804 16.270 1.00 60.43 269 VAL B C 1
ATOM 2418 O O . VAL B 2 101 ? -39.860 41.118 17.321 1.00 60.72 269 VAL B O 1
ATOM 2422 N N . TYR B 2 102 ? -40.829 39.579 16.028 1.00 60.57 270 TYR B N 1
ATOM 2423 C CA . TYR B 2 102 ? -40.658 38.533 16.991 1.00 61.16 270 TYR B CA 1
ATOM 2424 C C . TYR B 2 102 ? -39.170 38.392 17.373 1.00 61.81 270 TYR B C 1
ATOM 2425 O O . TYR B 2 102 ? -38.861 38.240 18.541 1.00 62.16 270 TYR B O 1
ATOM 2434 N N . CYS B 2 103 ? -38.250 38.501 16.412 1.00 62.44 271 CYS B N 1
ATOM 2435 C CA . CYS B 2 103 ? -36.817 38.560 16.725 1.00 62.63 271 CYS B CA 1
ATOM 2436 C C . CYS B 2 103 ? -36.424 39.809 17.475 1.00 63.15 271 CYS B C 1
ATOM 2437 O O . CYS B 2 103 ? -35.672 39.750 18.421 1.00 63.40 271 CYS B O 1
ATOM 2440 N N . LEU B 2 104 ? -36.883 40.968 17.034 1.00 64.50 272 LEU B N 1
ATOM 2441 C CA . LEU B 2 104 ? -36.411 42.182 17.671 1.00 65.82 272 LEU B CA 1
ATOM 2442 C C . LEU B 2 104 ? -36.665 42.090 19.187 1.00 66.97 272 LEU B C 1
ATOM 2443 O O . LEU B 2 104 ? -35.834 42.513 19.981 1.00 67.53 272 LEU B O 1
ATOM 2448 N N . VAL B 2 105 ? -37.780 41.465 19.561 1.00 67.98 273 VAL B N 1
ATOM 2449 C CA . VAL B 2 105 ? -38.321 41.490 20.923 1.00 68.73 273 VAL B CA 1
ATOM 2450 C C . VAL B 2 105 ? -37.739 40.389 21.851 1.00 69.54 273 VAL B C 1
ATOM 2451 O O . VAL B 2 105 ? -37.352 40.666 22.980 1.00 69.85 273 VAL B O 1
ATOM 2455 N N . ASN B 2 106 ? -37.690 39.149 21.394 1.00 70.22 274 ASN B N 1
ATOM 2456 C CA . ASN B 2 106 ? -37.166 38.085 22.236 1.00 71.61 274 ASN B CA 1
ATOM 2457 C C . ASN B 2 106 ? -35.643 38.092 22.359 1.00 72.90 274 ASN B C 1
ATOM 2458 O O . ASN B 2 106 ? -35.090 37.596 23.340 1.00 73.19 274 ASN B O 1
ATOM 2463 N N . ARG B 2 107 ? -34.968 38.644 21.362 1.00 74.62 275 ARG B N 1
ATOM 2464 C CA . ARG B 2 107 ? -33.516 38.737 21.378 1.00 76.98 275 ARG B CA 1
ATOM 2465 C C . ARG B 2 107 ? -33.055 39.759 22.455 1.00 77.64 275 ARG B C 1
ATOM 2466 O O . ARG B 2 107 ? -32.026 39.564 23.118 1.00 77.31 275 ARG B O 1
ATOM 2474 N N . ALA B 2 108 ? -33.842 40.821 22.648 1.00 78.94 276 ALA B N 1
ATOM 2475 C CA . ALA B 2 108 ? -33.542 41.850 23.659 1.00 80.35 276 ALA B CA 1
ATOM 2476 C C . ALA B 2 108 ? -34.084 41.505 25.058 1.00 81.36 276 ALA B C 1
ATOM 2477 O O . ALA B 2 108 ? -34.532 42.394 25.808 1.00 81.37 276 ALA B O 1
ATOM 2479 N N . ARG B 2 109 ? -34.016 40.216 25.405 1.00 82.49 277 ARG B N 1
ATOM 2480 C CA . ARG B 2 109 ? -34.522 39.709 26.686 1.00 83.72 277 ARG B CA 1
ATOM 2481 C C . ARG B 2 109 ? -33.670 38.556 27.192 1.00 84.01 277 ARG B C 1
ATOM 2482 O O . ARG B 2 109 ? -33.276 37.680 26.415 1.00 84.62 277 ARG B O 1
ATOM 2490 N N . GLY B 2 110 ? -33.399 38.535 28.495 1.00 84.23 278 GLY B N 1
ATOM 2491 C CA . GLY B 2 110 ? -32.780 37.355 29.105 1.00 84.09 278 GLY B CA 1
ATOM 2492 C C . GLY B 2 110 ? -33.768 36.208 29.020 1.00 84.11 278 GLY B C 1
ATOM 2493 O O . GLY B 2 110 ? -33.800 35.476 28.026 1.00 84.04 278 GLY B O 1
ATOM 2494 N N . MET B 2 111 ? -34.594 36.076 30.057 1.00 84.04 279 MET B N 1
ATOM 2495 C CA . MET B 2 111 ? -35.707 35.127 30.053 1.00 84.12 279 MET B CA 1
ATOM 2496 C C . MET B 2 111 ? -37.091 35.808 29.993 1.00 83.35 279 MET B C 1
ATOM 2497 O O . MET B 2 111 ? -37.206 37.002 29.670 1.00 82.78 279 MET B O 1
ATOM 2502 N N . GLU B 2 112 ? -38.121 35.026 30.336 1.00 82.78 280 GLU B N 1
ATOM 2503 C CA . GLU B 2 112 ? -39.542 35.352 30.106 1.00 82.01 280 GLU B CA 1
ATOM 2504 C C . GLU B 2 112 ? -39.813 35.894 28.696 1.00 81.24 280 GLU B C 1
ATOM 2505 O O . GLU B 2 112 ? -40.222 37.046 28.517 1.00 80.82 280 GLU B O 1
ATOM 2511 N N . LEU B 2 113 ? -39.572 35.041 27.696 1.00 80.23 281 LEU B N 1
ATOM 2512 C CA . LEU B 2 113 ? -39.731 35.448 26.299 1.00 79.01 281 LEU B CA 1
ATOM 2513 C C . LEU B 2 113 ? -41.196 35.360 25.841 1.00 78.45 281 LEU B C 1
ATOM 2514 O O . LEU B 2 113 ? -42.092 35.156 26.661 1.00 78.67 281 LEU B O 1
ATOM 2519 N N . LEU B 2 114 ? -41.435 35.537 24.541 1.00 77.29 282 LEU B N 1
ATOM 2520 C CA . LEU B 2 114 ? -42.790 35.625 23.985 1.00 75.59 282 LEU B CA 1
ATOM 2521 C C . LEU B 2 114 ? -43.034 34.473 23.031 1.00 74.14 282 LEU B C 1
ATOM 2522 O O . LEU B 2 114 ? -42.197 34.202 22.179 1.00 73.67 282 LEU B O 1
ATOM 2527 N N . SER B 2 115 ? -44.165 33.791 23.160 1.00 72.86 283 SER B N 1
ATOM 2528 C CA . SER B 2 115 ? -44.543 32.823 22.128 1.00 71.99 283 SER B CA 1
ATOM 2529 C C . SER B 2 115 ? -45.062 33.569 20.894 1.00 71.15 283 SER B C 1
ATOM 2530 O O . SER B 2 115 ? -45.585 34.677 21.008 1.00 71.09 283 SER B O 1
ATOM 2533 N N . PRO B 2 116 ? -44.897 32.972 19.710 1.00 70.33 284 PRO B N 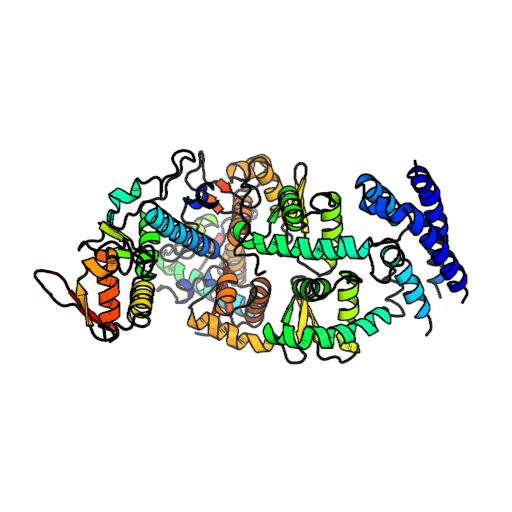1
ATOM 2534 C CA . PRO B 2 116 ? -45.555 33.492 18.526 1.00 69.76 284 PRO B CA 1
ATOM 2535 C C . PRO B 2 116 ? -47.045 33.824 18.724 1.00 69.99 284 PRO B C 1
ATOM 2536 O O . PRO B 2 116 ? -47.462 34.910 18.327 1.00 70.28 284 PRO B O 1
ATOM 2540 N N . GLU B 2 117 ? -47.845 32.944 19.343 1.00 70.38 285 GLU B N 1
ATOM 2541 C CA . GLU B 2 117 ? -49.261 33.283 19.639 1.00 70.52 285 GLU B CA 1
ATOM 2542 C C . GLU B 2 117 ? -49.389 34.542 20.497 1.00 70.18 285 GLU B C 1
ATOM 2543 O O . GLU B 2 117 ? -50.275 35.377 20.261 1.00 69.67 285 GLU B O 1
ATOM 2549 N N . ASP B 2 118 ? -48.514 34.667 21.496 1.00 69.93 286 ASP B N 1
ATOM 2550 C CA . ASP B 2 118 ? -48.540 35.806 22.408 1.00 69.78 286 ASP B CA 1
ATOM 2551 C C . ASP B 2 118 ? -48.470 37.080 21.619 1.00 69.30 286 ASP B C 1
ATOM 2552 O O . ASP B 2 118 ? -49.412 37.879 21.607 1.00 69.51 286 ASP B O 1
ATOM 2557 N N . LEU B 2 119 ? -47.333 37.242 20.947 1.00 68.73 287 LEU B N 1
ATOM 2558 C CA . LEU B 2 119 ? -47.021 38.425 20.195 1.00 67.83 287 LEU B CA 1
ATOM 2559 C C . LEU B 2 119 ? -48.135 38.680 19.205 1.00 67.66 287 LEU B C 1
ATOM 2560 O O . LEU B 2 119 ? -48.534 39.815 19.021 1.00 67.61 287 LEU B O 1
ATOM 2565 N N . VAL B 2 120 ? -48.630 37.621 18.571 1.00 67.45 288 VAL B N 1
ATOM 2566 C CA . VAL B 2 120 ? -49.727 37.743 17.620 1.00 67.68 288 VAL B CA 1
ATOM 2567 C C . VAL B 2 120 ? -51.002 38.247 18.271 1.00 68.03 288 VAL B C 1
ATOM 2568 O O . VAL B 2 120 ? -51.639 39.154 17.755 1.00 68.61 288 VAL B O 1
ATOM 2572 N N . ASN B 2 121 ? -51.371 37.665 19.408 1.00 68.80 289 ASN B N 1
ATOM 2573 C CA . ASN B 2 121 ? -52.588 38.061 20.105 1.00 68.74 289 ASN B CA 1
ATOM 2574 C C . ASN B 2 121 ? -52.493 39.453 20.644 1.00 68.80 289 ASN B C 1
ATOM 2575 O O . ASN B 2 121 ? -53.419 40.231 20.443 1.00 69.54 289 ASN B O 1
ATOM 2580 N N . ALA B 2 122 ? -51.385 39.805 21.297 1.00 68.77 290 ALA B N 1
ATOM 2581 C CA . ALA B 2 122 ? -51.213 41.214 21.723 1.00 68.67 290 ALA B CA 1
ATOM 2582 C C . ALA B 2 122 ? -51.455 42.110 20.527 1.00 68.82 290 ALA B C 1
ATOM 2583 O O . ALA B 2 122 ? -52.276 43.016 20.590 1.00 69.25 290 ALA B O 1
ATOM 2585 N N . CYS B 2 123 ? -50.782 41.810 19.418 1.00 69.12 291 CYS B N 1
ATOM 2586 C CA . CYS B 2 123 ? -50.885 42.615 18.203 1.00 69.68 291 CYS B CA 1
ATOM 2587 C C . CYS B 2 123 ? -52.302 42.786 17.701 1.00 69.83 291 CYS B C 1
ATOM 2588 O O . CYS B 2 123 ? -52.668 43.865 17.229 1.00 69.26 291 CYS B O 1
ATOM 2591 N N . LYS B 2 124 ? -53.075 41.707 17.817 1.00 70.32 292 LYS B N 1
ATOM 2592 C CA . LYS B 2 124 ? -54.466 41.650 17.369 1.00 71.37 292 LYS B CA 1
ATOM 2593 C C . LYS B 2 124 ? -55.414 42.719 17.948 1.00 71.78 292 LYS B C 1
ATOM 2594 O O . LYS B 2 124 ? -56.439 43.016 17.339 1.00 72.02 292 LYS B O 1
ATOM 2600 N N . MET B 2 125 ? -55.072 43.289 19.103 1.00 72.14 293 MET B N 1
ATOM 2601 C CA . MET B 2 125 ? -55.921 44.291 19.750 1.00 72.52 293 MET B CA 1
ATOM 2602 C C . MET B 2 125 ? -55.297 45.678 19.832 1.00 72.52 293 MET B C 1
ATOM 2603 O O . MET B 2 125 ? -55.869 46.598 20.427 1.00 72.81 293 MET B O 1
ATOM 2608 N N . LEU B 2 126 ? -54.128 45.826 19.225 1.00 72.65 294 LEU B N 1
ATOM 2609 C CA . LEU B 2 126 ? -53.414 47.096 19.186 1.00 72.65 294 LEU B CA 1
ATOM 2610 C C . LEU B 2 126 ? -54.352 48.199 18.712 1.00 73.13 294 LEU B C 1
ATOM 2611 O O . LEU B 2 126 ? -54.261 49.357 19.148 1.00 73.09 294 LEU B O 1
ATOM 2616 N N . GLU B 2 127 ? -55.269 47.819 17.826 1.00 73.69 295 GLU B N 1
ATOM 2617 C CA . GLU B 2 127 ? -56.168 48.763 17.182 1.00 74.21 295 GLU B CA 1
ATOM 2618 C C . GLU B 2 127 ? -57.240 49.234 18.137 1.00 73.76 295 GLU B C 1
ATOM 2619 O O . GLU B 2 127 ? -57.361 50.435 18.379 1.00 73.88 295 GLU B O 1
ATOM 2625 N N . ALA B 2 128 ? -58.006 48.287 18.676 1.00 73.21 296 ALA B N 1
ATOM 2626 C CA . ALA B 2 128 ? -59.068 48.593 19.635 1.00 72.63 296 ALA B CA 1
ATOM 2627 C C . ALA B 2 128 ? -58.511 49.379 20.822 1.00 72.48 296 ALA B C 1
ATOM 2628 O O . ALA B 2 128 ? -59.226 50.145 21.474 1.00 72.61 296 ALA B O 1
ATOM 2630 N N . LEU B 2 129 ? -57.218 49.216 21.072 1.00 72.33 297 LEU B N 1
ATOM 2631 C CA . LEU B 2 129 ? -56.539 49.937 22.140 1.00 72.19 297 LEU B CA 1
ATOM 2632 C C . LEU B 2 129 ? -56.075 51.352 21.766 1.00 72.08 297 LEU B C 1
ATOM 2633 O O . LEU B 2 129 ? -55.502 52.055 22.605 1.00 72.24 297 LEU B O 1
ATOM 2638 N N . LYS B 2 130 ? -56.332 51.759 20.520 1.00 71.58 298 LYS B N 1
ATOM 2639 C CA . LYS B 2 130 ? -55.965 53.087 19.976 1.00 71.32 298 LYS B CA 1
ATOM 2640 C C . LYS B 2 130 ? -54.463 53.458 20.039 1.00 70.28 298 LYS B C 1
ATOM 2641 O O . LYS B 2 130 ? -54.080 54.596 19.810 1.00 70.66 298 LYS B O 1
ATOM 2647 N N . LEU B 2 131 ? -53.617 52.484 20.316 1.00 69.47 299 LEU B N 1
ATOM 2648 C CA . LEU B 2 131 ? -52.177 52.697 20.269 1.00 68.70 299 LEU B CA 1
ATOM 2649 C C . LEU B 2 131 ? -51.685 52.942 18.842 1.00 68.07 299 LEU B C 1
ATOM 2650 O O . LEU B 2 131 ? -52.276 52.435 17.891 1.00 68.18 299 LEU B O 1
ATOM 2655 N N . PRO B 2 132 ? -50.580 53.691 18.694 1.00 67.33 300 PRO B N 1
ATOM 2656 C CA . PRO B 2 132 ? -50.099 54.134 17.379 1.00 67.11 300 PRO B CA 1
ATOM 2657 C C . PRO B 2 132 ? -49.690 53.030 16.376 1.00 67.07 300 PRO B C 1
ATOM 2658 O O . PRO B 2 132 ? -49.730 53.288 15.194 1.00 67.95 300 PRO B O 1
ATOM 2662 N N . LEU B 2 133 ? -49.280 51.844 16.822 1.00 66.31 301 LEU B N 1
ATOM 2663 C CA . LEU B 2 133 ? -48.957 50.742 15.904 1.00 65.72 301 LEU B CA 1
ATOM 2664 C C . LEU B 2 133 ? -50.227 49.982 15.526 1.00 65.35 301 LEU B C 1
ATOM 2665 O O . LEU B 2 133 ? -51.262 50.165 16.138 1.00 66.45 301 LEU B O 1
ATOM 2670 N N . ARG B 2 134 ? -50.132 49.082 14.562 1.00 64.27 302 ARG B N 1
ATOM 2671 C CA . ARG B 2 134 ? -51.295 48.517 13.908 1.00 63.37 302 ARG B CA 1
ATOM 2672 C C . ARG B 2 134 ? -50.803 47.283 13.151 1.00 61.35 302 ARG B C 1
ATOM 2673 O O . ARG B 2 134 ? -49.851 47.380 12.372 1.00 60.74 302 ARG B O 1
ATOM 2681 N N . LEU B 2 135 ? -51.435 46.134 13.400 1.00 59.40 303 LEU B N 1
ATOM 2682 C CA . LEU B 2 135 ? -51.139 44.897 12.685 1.00 57.92 303 LEU B CA 1
ATOM 2683 C C . LEU B 2 135 ? -51.917 44.837 11.377 1.00 57.57 303 LEU B C 1
ATOM 2684 O O . LEU B 2 135 ? -53.096 45.009 11.386 1.00 58.23 303 LEU B O 1
ATOM 2689 N N . ARG B 2 136 ? -51.242 44.653 10.248 1.00 57.16 304 ARG B N 1
ATOM 2690 C CA . ARG B 2 136 ? -51.917 44.374 8.997 1.00 56.66 304 ARG B CA 1
ATOM 2691 C C . ARG B 2 136 ? -51.555 42.992 8.500 1.00 55.69 304 ARG B C 1
ATOM 2692 O O . ARG B 2 136 ? -50.526 42.434 8.874 1.00 56.17 304 ARG B O 1
ATOM 2700 N N . VAL B 2 137 ? -52.423 42.457 7.653 1.00 54.00 305 VAL B N 1
ATOM 2701 C CA . VAL B 2 137 ? -52.254 41.192 7.032 1.00 52.74 305 VAL B CA 1
ATOM 2702 C C . VAL B 2 137 ? -52.349 41.419 5.535 1.00 52.75 305 VAL B C 1
ATOM 2703 O O . VAL B 2 137 ? -53.357 41.926 5.058 1.00 53.39 305 VAL B O 1
ATOM 2707 N N . PHE B 2 138 ? -51.330 41.029 4.776 1.00 51.69 306 PHE B N 1
ATOM 2708 C CA . PHE B 2 138 ? -51.419 41.164 3.331 1.00 50.72 306 PHE B CA 1
ATOM 2709 C C . PHE B 2 138 ? -52.146 39.959 2.809 1.00 50.47 306 PHE B C 1
ATOM 2710 O O . PHE B 2 138 ? -52.233 38.974 3.517 1.00 50.61 306 PHE B O 1
ATOM 2718 N N . ASP B 2 139 ? -52.651 40.037 1.579 1.00 50.76 307 ASP B N 1
ATOM 2719 C CA . ASP B 2 139 ? -53.276 38.899 0.884 1.00 50.84 307 ASP B CA 1
ATOM 2720 C C . ASP B 2 139 ? -52.308 37.712 0.650 1.00 50.61 307 ASP B C 1
ATOM 2721 O O . ASP B 2 139 ? -52.760 36.576 0.415 1.00 50.47 307 ASP B O 1
ATOM 2726 N N . SER B 2 140 ? -50.993 37.953 0.693 1.00 49.55 308 SER B N 1
ATOM 2727 C CA . SER B 2 140 ? -50.043 36.819 0.741 1.00 48.71 308 SER B CA 1
ATOM 2728 C C . SER B 2 140 ? -50.207 36.007 2.047 1.00 48.21 308 SER B C 1
ATOM 2729 O O . SER B 2 140 ? -49.850 34.842 2.121 1.00 47.02 308 SER B O 1
ATOM 2732 N N . GLY B 2 141 ? -50.780 36.626 3.075 1.00 47.78 309 GLY B N 1
ATOM 2733 C CA . GLY B 2 141 ? -50.885 35.965 4.367 1.00 47.92 309 GLY B CA 1
ATOM 2734 C C . GLY B 2 141 ? -49.780 36.435 5.297 1.00 48.09 309 GLY B C 1
ATOM 2735 O O . GLY B 2 141 ? -49.700 35.988 6.450 1.00 48.04 309 GLY B O 1
ATOM 2736 N N . VAL B 2 142 ? -48.971 37.370 4.798 1.00 47.26 310 VAL B N 1
ATOM 2737 C CA . VAL B 2 142 ? -47.858 37.891 5.547 1.00 47.90 310 VAL B CA 1
ATOM 2738 C C . VAL B 2 142 ? -48.339 38.952 6.500 1.00 48.42 310 VAL B C 1
ATOM 2739 O O . VAL B 2 142 ? -48.942 39.943 6.069 1.00 48.74 310 VAL B O 1
ATOM 2743 N N . MET B 2 143 ? -48.056 38.756 7.784 1.00 49.05 311 MET B N 1
ATOM 2744 C CA . MET B 2 143 ? -48.457 39.704 8.816 1.00 51.09 311 MET B CA 1
ATOM 2745 C C . MET B 2 143 ? -47.405 40.740 9.056 1.00 50.43 311 MET B C 1
ATOM 2746 O O . MET B 2 143 ? -46.208 40.474 8.996 1.00 52.63 311 MET B O 1
ATOM 2751 N N . VAL B 2 144 ? -47.819 41.932 9.394 1.00 49.70 312 VAL B N 1
ATOM 2752 C CA . VAL B 2 144 ? -46.861 42.985 9.449 1.00 48.34 312 VAL B CA 1
ATOM 2753 C C . VAL B 2 144 ? -47.328 43.977 10.519 1.00 49.12 312 VAL B C 1
ATOM 2754 O O . VAL B 2 144 ? -48.494 43.962 10.943 1.00 48.74 312 VAL B O 1
ATOM 2758 N N . ILE B 2 145 ? -46.433 44.841 10.957 1.00 49.05 313 ILE B N 1
ATOM 2759 C CA . ILE B 2 145 ? -46.824 45.861 11.899 1.00 49.51 313 ILE B CA 1
ATOM 2760 C C . ILE B 2 145 ? -46.392 47.180 11.347 1.00 50.00 313 ILE B C 1
ATOM 2761 O O . ILE B 2 145 ? -45.347 47.238 10.723 1.00 50.23 313 ILE B O 1
ATOM 2766 N N . GLU B 2 146 ? -47.242 48.202 11.479 1.00 51.18 314 GLU B N 1
ATOM 2767 C CA . GLU B 2 146 ? -46.907 49.539 10.983 1.00 52.92 314 GLU B CA 1
ATOM 2768 C C . GLU B 2 146 ? -47.337 50.607 11.917 1.00 53.59 314 GLU B C 1
ATOM 2769 O O . GLU B 2 146 ? -48.219 50.395 12.742 1.00 54.19 314 GLU B O 1
ATOM 2775 N N . LEU B 2 147 ? -46.701 51.761 11.768 1.00 54.17 315 LEU B N 1
ATOM 2776 C CA . LEU B 2 147 ? -46.963 52.922 12.586 1.00 55.17 315 LEU B CA 1
ATOM 2777 C C . LEU B 2 147 ? -48.226 53.572 12.093 1.00 56.04 315 LEU B C 1
ATOM 2778 O O . LEU B 2 147 ? -48.585 53.441 10.922 1.00 56.45 315 LEU B O 1
ATOM 2783 N N . GLN B 2 148 ? -48.851 54.343 12.988 1.00 57.00 316 GLN B N 1
ATOM 2784 C CA . GLN B 2 148 ? -50.072 55.070 12.720 1.00 56.81 316 GLN B CA 1
ATOM 2785 C C . GLN B 2 148 ? -49.912 55.859 11.430 1.00 56.31 316 GLN B C 1
ATOM 2786 O O . GLN B 2 148 ? -50.791 55.850 10.576 1.00 56.66 316 GLN B O 1
ATOM 2792 N N . SER B 2 149 ? -48.764 56.515 11.295 1.00 55.07 317 SER B N 1
ATOM 2793 C CA . SER B 2 149 ? -48.442 57.366 10.146 1.00 53.57 317 SER B CA 1
ATOM 2794 C C . SER B 2 149 ? -47.994 56.656 8.844 1.00 53.01 317 SER B C 1
ATOM 2795 O O . SER B 2 149 ? -47.625 57.340 7.892 1.00 53.14 317 SER B O 1
ATOM 2798 N N . HIS B 2 150 ? -48.020 55.322 8.775 1.00 51.52 318 HIS B N 1
ATOM 2799 C CA . HIS B 2 150 ? -47.560 54.651 7.556 1.00 50.61 318 HIS B CA 1
ATOM 2800 C C . HIS B 2 150 ? -48.693 53.994 6.767 1.00 51.09 318 HIS B C 1
ATOM 2801 O O . HIS B 2 150 ? -49.507 53.255 7.336 1.00 51.88 318 HIS B O 1
ATOM 2808 N N . LYS B 2 151 ? -48.749 54.249 5.460 1.00 50.54 319 LYS B N 1
ATOM 2809 C CA . LYS B 2 151 ? -49.681 53.530 4.580 1.00 49.65 319 LYS B CA 1
ATOM 2810 C C . LYS B 2 151 ? -48.896 53.156 3.323 1.00 48.84 319 LYS B C 1
ATOM 2811 O O . LYS B 2 151 ? -48.370 54.028 2.625 1.00 48.61 319 LYS B O 1
ATOM 2817 N N . GLU B 2 152 ? -48.791 51.861 3.048 1.00 48.05 320 GLU B N 1
ATOM 2818 C CA . GLU B 2 152 ? -48.236 51.394 1.807 1.00 47.13 320 GLU B CA 1
ATOM 2819 C C . GLU B 2 152 ? -48.878 52.092 0.599 1.00 48.72 320 GLU B C 1
ATOM 2820 O O . GLU B 2 152 ? -48.189 52.365 -0.390 1.00 48.65 320 GLU B O 1
ATOM 2826 N N . GLU B 2 153 ? -50.177 52.416 0.676 1.00 49.60 321 GLU B N 1
ATOM 2827 C CA . GLU B 2 153 ? -50.879 53.009 -0.467 1.00 51.23 321 GLU B CA 1
ATOM 2828 C C . GLU B 2 153 ? -50.208 54.296 -0.862 1.00 50.71 321 GLU B C 1
ATOM 2829 O O . GLU B 2 153 ? -50.105 54.612 -2.041 1.00 51.63 321 GLU B O 1
ATOM 2835 N N . GLU B 2 154 ? -49.780 55.050 0.143 1.00 50.21 322 GLU B N 1
ATOM 2836 C CA . GLU B 2 154 ? -49.139 56.338 -0.044 1.00 49.88 322 GLU B CA 1
ATOM 2837 C C . GLU B 2 154 ? -47.671 56.206 -0.459 1.00 48.12 322 GLU B C 1
ATOM 2838 O O . GLU B 2 154 ? -47.022 57.223 -0.755 1.00 48.04 322 GLU B O 1
ATOM 2844 N N . MET B 2 155 ? -47.140 54.978 -0.455 1.00 45.64 323 MET B N 1
ATOM 2845 C CA . MET B 2 155 ? -45.745 54.764 -0.817 1.00 44.91 323 MET B CA 1
ATOM 2846 C C . MET B 2 155 ? -45.594 54.395 -2.286 1.00 43.80 323 MET B C 1
ATOM 2847 O O . MET B 2 155 ? -44.510 54.395 -2.852 1.00 44.17 323 MET B O 1
ATOM 2852 N N . VAL B 2 156 ? -46.716 54.116 -2.894 1.00 42.21 324 VAL B N 1
ATOM 2853 C CA . VAL B 2 156 ? -46.807 53.638 -4.247 1.00 41.08 324 VAL B CA 1
ATOM 2854 C C . VAL B 2 156 ? -46.331 54.657 -5.278 1.00 40.57 324 VAL B C 1
ATOM 2855 O O . VAL B 2 156 ? -45.775 54.264 -6.292 1.00 41.47 324 VAL B O 1
ATOM 2859 N N . ALA B 2 157 ? -46.511 55.952 -5.025 1.00 39.58 325 ALA B N 1
ATOM 2860 C CA . ALA B 2 157 ? -45.985 56.976 -5.933 1.00 38.82 325 ALA B CA 1
ATOM 2861 C C . ALA B 2 157 ? -44.469 56.822 -6.060 1.00 38.73 325 ALA B C 1
ATOM 2862 O O . ALA B 2 157 ? -43.946 56.591 -7.167 1.00 39.51 325 ALA B O 1
ATOM 2864 N N . SER B 2 158 ? -43.773 56.891 -4.928 1.00 37.99 326 SER B N 1
ATOM 2865 C CA . SER B 2 158 ? -42.324 56.791 -4.937 1.00 37.82 326 SER B CA 1
ATOM 2866 C C . SER B 2 158 ? -41.891 55.432 -5.516 1.00 36.03 326 SER B C 1
ATOM 2867 O O . SER B 2 158 ? -40.898 55.342 -6.210 1.00 34.34 326 SER B O 1
ATOM 2870 N N . ALA B 2 159 ? -42.639 54.371 -5.296 1.00 35.44 327 ALA B N 1
ATOM 2871 C CA . ALA B 2 159 ? -42.164 53.158 -5.944 1.00 36.99 327 ALA B CA 1
ATOM 2872 C C . ALA B 2 159 ? -42.147 53.361 -7.471 1.00 38.58 327 ALA B C 1
ATOM 2873 O O . ALA B 2 159 ? -41.211 52.892 -8.154 1.00 40.36 327 ALA B O 1
ATOM 2875 N N . LEU B 2 160 ? -43.150 54.051 -8.012 1.00 38.48 328 LEU B N 1
ATOM 2876 C CA . LEU B 2 160 ? -43.260 54.131 -9.451 1.00 38.68 328 LEU B CA 1
ATOM 2877 C C . LEU B 2 160 ? -42.136 55.011 -9.981 1.00 38.94 328 LEU B C 1
ATOM 2878 O O . LEU B 2 160 ? -41.522 54.701 -11.015 1.00 39.49 328 LEU B O 1
ATOM 2883 N N . GLU B 2 161 ? -41.884 56.106 -9.270 1.00 38.21 329 GLU B N 1
ATOM 2884 C CA . GLU B 2 161 ? -40.694 56.932 -9.482 1.00 38.58 329 GLU B CA 1
ATOM 2885 C C . GLU B 2 161 ? -39.368 56.110 -9.516 1.00 38.18 329 GLU B C 1
ATOM 2886 O O . GLU B 2 161 ? -38.478 56.408 -10.320 1.00 37.96 329 GLU B O 1
ATOM 2892 N N . THR B 2 162 ? -39.252 55.069 -8.687 1.00 36.61 330 THR B N 1
ATOM 2893 C CA . THR B 2 162 ? -38.004 54.373 -8.632 1.00 36.61 330 THR B CA 1
ATOM 2894 C C . THR B 2 162 ? -37.874 53.494 -9.880 1.00 37.03 330 THR B C 1
ATOM 2895 O O . THR B 2 162 ? -36.849 53.539 -10.585 1.00 37.36 330 THR B O 1
ATOM 2899 N N . VAL B 2 163 ? -38.920 52.723 -10.162 1.00 36.59 331 VAL B N 1
ATOM 2900 C CA . VAL B 2 163 ? -38.998 51.946 -11.361 1.00 37.04 331 VAL B CA 1
ATOM 2901 C C . VAL B 2 163 ? -38.729 52.800 -12.614 1.00 39.27 331 VAL B C 1
ATOM 2902 O O . VAL B 2 163 ? -37.943 52.376 -13.468 1.00 39.76 331 VAL B O 1
ATOM 2906 N N . SER B 2 164 ? -39.311 54.000 -12.737 1.00 40.06 332 SER B N 1
ATOM 2907 C CA . SER B 2 164 ? -39.071 54.764 -13.962 1.00 42.03 332 SER B CA 1
ATOM 2908 C C . SER B 2 164 ? -37.644 55.254 -14.105 1.00 42.97 332 SER B C 1
ATOM 2909 O O . SER B 2 164 ? -37.122 55.344 -15.223 1.00 44.20 332 SER B O 1
ATOM 2912 N N . GLU B 2 165 ? -37.014 55.632 -13.001 1.00 43.25 333 GLU B N 1
ATOM 2913 C CA . GLU B 2 165 ? -35.644 56.076 -13.095 1.00 43.48 333 GLU B CA 1
ATOM 2914 C C . GLU B 2 165 ? -34.764 54.904 -13.584 1.00 43.05 333 GLU B C 1
ATOM 2915 O O . GLU B 2 165 ? -33.775 55.155 -14.227 1.00 43.60 333 GLU B O 1
ATOM 2921 N N . LYS B 2 166 ? -35.147 53.636 -13.335 1.00 41.75 334 LYS B N 1
ATOM 2922 C CA . LYS B 2 166 ? -34.307 52.499 -13.725 1.00 41.07 334 LYS B CA 1
ATOM 2923 C C . LYS B 2 166 ? -34.793 51.746 -14.943 1.00 40.94 334 LYS B C 1
ATOM 2924 O O . LYS B 2 166 ? -34.274 50.681 -15.257 1.00 40.87 334 LYS B O 1
ATOM 2930 N N . GLY B 2 167 ? -35.793 52.269 -15.636 1.00 40.67 335 GLY B N 1
ATOM 2931 C CA . GLY B 2 167 ? -36.364 51.530 -16.745 1.00 40.09 335 GLY B CA 1
ATOM 2932 C C . GLY B 2 167 ? -37.332 50.499 -16.200 1.00 40.57 335 GLY B C 1
ATOM 2933 O O . GLY B 2 167 ? -38.538 50.657 -16.359 1.00 41.25 335 GLY B O 1
ATOM 2934 N N . SER B 2 168 ? -36.825 49.458 -15.548 1.00 40.07 336 SER B N 1
ATOM 2935 C CA . SER B 2 168 ? -37.697 48.434 -14.959 1.00 40.77 336 SER B CA 1
ATOM 2936 C C . SER B 2 168 ? -36.921 47.691 -13.894 1.00 40.98 336 SER B C 1
ATOM 2937 O O . SER B 2 168 ? -35.701 47.816 -13.866 1.00 42.21 336 SER B O 1
ATOM 2940 N N . LEU B 2 169 ? -37.584 46.954 -13.006 1.00 40.74 337 LEU B N 1
ATOM 2941 C CA . LEU B 2 169 ? -36.823 46.188 -12.045 1.00 40.83 337 LEU B CA 1
ATOM 2942 C C . LEU B 2 169 ? -37.536 45.054 -11.283 1.00 41.54 337 LEU B C 1
ATOM 2943 O O . LEU B 2 169 ? -38.771 45.086 -11.122 1.00 42.15 337 LEU B O 1
ATOM 2948 N N . THR B 2 170 ? -36.766 44.038 -10.857 1.00 39.68 338 THR B N 1
ATOM 2949 C CA . THR B 2 170 ? -37.306 42.943 -10.076 1.00 37.88 338 THR B CA 1
ATOM 2950 C C . THR B 2 170 ? -37.490 43.380 -8.632 1.00 37.65 338 THR B C 1
ATOM 2951 O O . THR B 2 170 ? -37.090 44.490 -8.262 1.00 38.02 338 THR B O 1
ATOM 2955 N N . SER B 2 171 ? -38.122 42.538 -7.829 1.00 37.20 339 SER B N 1
ATOM 2956 C CA . SER B 2 171 ? -38.380 42.825 -6.420 1.00 38.32 339 SER B CA 1
ATOM 2957 C C . SER B 2 171 ? -37.047 43.009 -5.694 1.00 37.81 339 SER B C 1
ATOM 2958 O O . SER B 2 171 ? -36.848 43.995 -4.978 1.00 37.85 339 SER B O 1
ATOM 2961 N N . GLU B 2 172 ? -36.138 42.071 -5.917 1.00 37.94 340 GLU B N 1
ATOM 2962 C CA . GLU B 2 172 ? -34.793 42.097 -5.341 1.00 39.16 340 GLU B CA 1
ATOM 2963 C C . GLU B 2 172 ? -34.068 43.398 -5.677 1.00 38.06 340 GLU B C 1
ATOM 2964 O O . GLU B 2 172 ? -33.648 44.131 -4.779 1.00 38.62 340 GLU B O 1
ATOM 2970 N N . GLU B 2 173 ? -33.982 43.732 -6.958 1.00 36.07 341 GLU B N 1
ATOM 2971 C CA . GLU B 2 173 ? -33.286 44.932 -7.334 1.00 35.15 341 GLU B CA 1
ATOM 2972 C C . GLU B 2 173 ? -33.836 46.115 -6.587 1.00 34.92 341 GLU B C 1
ATOM 2973 O O . GLU B 2 173 ? -33.089 46.908 -6.013 1.00 36.39 341 GLU B O 1
ATOM 2979 N N . PHE B 2 174 ? -35.148 46.220 -6.544 1.00 34.65 342 PHE B N 1
ATOM 2980 C CA . PHE B 2 174 ? -35.807 47.369 -5.951 1.00 33.35 342 PHE B CA 1
ATOM 2981 C C . PHE B 2 174 ? -35.479 47.422 -4.434 1.00 32.43 342 PHE B C 1
ATOM 2982 O O . PHE B 2 174 ? -35.257 48.502 -3.895 1.00 33.07 342 PHE B O 1
ATOM 2990 N N . ALA B 2 175 ? -35.462 46.276 -3.778 1.00 30.97 343 ALA B N 1
ATOM 2991 C CA . ALA B 2 175 ? -35.166 46.176 -2.348 1.00 32.51 343 ALA B CA 1
ATOM 2992 C C . ALA B 2 175 ? -33.750 46.695 -2.012 1.00 34.05 343 ALA B C 1
ATOM 2993 O O . ALA B 2 175 ? -33.564 47.541 -1.093 1.00 33.14 343 ALA B O 1
ATOM 2995 N N . LYS B 2 176 ? -32.765 46.188 -2.768 1.00 35.40 344 LYS B N 1
ATOM 2996 C CA . LYS B 2 176 ? -31.407 46.708 -2.705 1.00 37.87 344 LYS B CA 1
ATOM 2997 C C . LYS B 2 176 ? -31.358 48.212 -2.895 1.00 37.83 344 LYS B C 1
ATOM 2998 O O . LYS B 2 176 ? -30.787 48.888 -2.087 1.00 38.06 344 LYS B O 1
ATOM 3004 N N . LEU B 2 177 ? -31.953 48.751 -3.946 1.00 38.62 345 LEU B N 1
ATOM 3005 C CA . LEU B 2 177 ? -31.841 50.198 -4.140 1.00 40.30 345 LEU B CA 1
ATOM 3006 C C . LEU B 2 177 ? -32.451 50.998 -3.016 1.00 41.11 345 LEU B C 1
ATOM 3007 O O . LEU B 2 177 ? -31.913 52.042 -2.639 1.00 41.46 345 LEU B O 1
ATOM 3012 N N . VAL B 2 178 ? -33.602 50.551 -2.518 1.00 41.69 346 VAL B N 1
ATOM 3013 C CA . VAL B 2 178 ? -34.335 51.400 -1.606 1.00 43.10 346 VAL B CA 1
ATOM 3014 C C . VAL B 2 178 ? -33.965 51.083 -0.164 1.00 42.29 346 VAL B C 1
ATOM 3015 O O . VAL B 2 178 ? -34.375 51.777 0.748 1.00 41.73 346 VAL B O 1
ATOM 3019 N N . GLY B 2 179 ? -33.199 50.009 0.028 1.00 41.79 347 GLY B N 1
ATOM 3020 C CA . GLY B 2 179 ? -32.838 49.570 1.355 1.00 41.12 347 GLY B CA 1
ATOM 3021 C C . GLY B 2 179 ? -34.013 49.072 2.173 1.00 41.21 347 GLY B C 1
ATOM 3022 O O . GLY B 2 179 ? -34.289 49.608 3.241 1.00 41.61 347 GLY B O 1
ATOM 3023 N N . MET B 2 180 ? -34.713 48.054 1.680 1.00 40.89 348 MET B N 1
ATOM 3024 C CA . MET B 2 180 ? -35.800 47.449 2.419 1.00 41.60 348 MET B CA 1
ATOM 3025 C C . MET B 2 180 ? -35.756 45.979 2.120 1.00 41.39 348 MET B C 1
ATOM 3026 O O . MET B 2 180 ? -35.039 45.550 1.207 1.00 41.69 348 MET B O 1
ATOM 3031 N N . SER B 2 181 ? -36.471 45.181 2.903 1.00 40.69 349 SER B N 1
ATOM 3032 C CA . SER B 2 181 ? -36.385 43.763 2.744 1.00 39.69 349 SER B CA 1
ATOM 3033 C C . SER B 2 181 ? -37.069 43.275 1.472 1.00 39.67 349 SER B C 1
ATOM 3034 O O . SER B 2 181 ? -37.985 43.891 0.945 1.00 40.23 349 SER B O 1
ATOM 3037 N N . VAL B 2 182 ? -36.595 42.174 0.938 1.00 40.39 350 VAL B N 1
ATOM 3038 C CA . VAL B 2 182 ? -37.194 41.643 -0.290 1.00 40.77 350 VAL B CA 1
ATOM 3039 C C . VAL B 2 182 ? -38.713 41.378 -0.163 1.00 41.03 350 VAL B C 1
ATOM 3040 O O . VAL B 2 182 ? -39.501 41.771 -1.039 1.00 41.35 350 VAL B O 1
ATOM 3044 N N . LEU B 2 183 ? -39.115 40.768 0.946 1.00 41.04 351 LEU B N 1
ATOM 3045 C CA . LEU B 2 183 ? -40.525 40.541 1.268 1.00 41.55 351 LEU B CA 1
ATOM 3046 C C . LEU B 2 183 ? -41.338 41.828 1.115 1.00 41.84 351 LEU B C 1
ATOM 3047 O O . LEU B 2 183 ? -42.358 41.889 0.405 1.00 42.76 351 LEU B O 1
ATOM 3052 N N . LEU B 2 184 ? -40.885 42.882 1.741 1.00 40.97 352 LEU B N 1
ATOM 3053 C CA . LEU B 2 184 ? -41.756 44.046 1.815 1.00 41.06 352 LEU B CA 1
ATOM 3054 C C . LEU B 2 184 ? -41.794 44.771 0.487 1.00 41.18 352 LEU B C 1
ATOM 3055 O O . LEU B 2 184 ? -42.760 45.435 0.144 1.00 41.12 352 LEU B O 1
ATOM 3060 N N . ALA B 2 185 ? -40.747 44.580 -0.295 1.00 41.88 353 ALA B N 1
ATOM 3061 C CA . ALA B 2 185 ? -40.646 45.225 -1.594 1.00 40.86 353 ALA B CA 1
ATOM 3062 C C . ALA B 2 185 ? -41.586 44.514 -2.521 1.00 39.95 353 ALA B C 1
ATOM 3063 O O . ALA B 2 185 ? -42.193 45.166 -3.336 1.00 39.45 353 ALA B O 1
ATOM 3065 N N . LYS B 2 186 ? -41.679 43.190 -2.421 1.00 39.04 354 LYS B N 1
ATOM 3066 C CA . LYS B 2 186 ? -42.619 42.452 -3.278 1.00 40.40 354 LYS B CA 1
ATOM 3067 C C . LYS B 2 186 ? -44.031 43.017 -3.084 1.00 40.42 354 LYS B C 1
ATOM 3068 O O . LYS B 2 186 ? -44.640 43.453 -4.055 1.00 41.48 354 LYS B O 1
ATOM 3074 N N . GLU B 2 187 ? -44.485 43.128 -1.834 1.00 39.42 355 GLU B N 1
ATOM 3075 C CA . GLU B 2 187 ? -45.783 43.644 -1.514 1.00 38.20 355 GLU B CA 1
ATOM 3076 C C . GLU B 2 187 ? -45.942 45.023 -2.105 1.00 37.99 355 GLU B C 1
ATOM 3077 O O . GLU B 2 187 ? -46.942 45.353 -2.790 1.00 39.05 355 GLU B O 1
ATOM 3083 N N . ARG B 2 188 ? -44.958 45.851 -1.892 1.00 37.22 356 ARG B N 1
ATOM 3084 C CA . ARG B 2 188 ? -45.094 47.220 -2.350 1.00 35.58 356 ARG B CA 1
ATOM 3085 C C . ARG B 2 188 ? -45.314 47.288 -3.856 1.00 35.41 356 ARG B C 1
ATOM 3086 O O . ARG B 2 188 ? -46.076 48.105 -4.324 1.00 35.84 356 ARG B O 1
ATOM 3094 N N . LEU B 2 189 ? -44.652 46.446 -4.622 1.00 35.16 357 LEU B N 1
ATOM 3095 C CA . LEU B 2 189 ? -44.749 46.542 -6.059 1.00 36.30 357 LEU B CA 1
ATOM 3096 C C . LEU B 2 189 ? -46.069 45.873 -6.593 1.00 37.64 357 LEU B C 1
ATOM 3097 O O . LEU B 2 189 ? -46.684 46.345 -7.545 1.00 37.71 357 LEU B O 1
ATOM 3102 N N . LEU B 2 190 ? -46.483 44.772 -5.968 1.00 37.04 358 LEU B N 1
ATOM 3103 C CA . LEU B 2 190 ? -47.705 44.139 -6.294 1.00 36.68 358 LEU B CA 1
ATOM 3104 C C . LEU B 2 190 ? -48.892 45.097 -6.066 1.00 38.67 358 LEU B C 1
ATOM 3105 O O . LEU B 2 190 ? -49.965 45.005 -6.737 1.00 39.42 358 LEU B O 1
ATOM 3110 N N . LEU B 2 191 ? -48.719 45.994 -5.102 1.00 38.70 359 LEU B N 1
ATOM 3111 C CA . LEU B 2 191 ? -49.797 46.866 -4.720 1.00 38.86 359 LEU B CA 1
ATOM 3112 C C . LEU B 2 191 ? -49.861 47.933 -5.772 1.00 39.13 359 LEU B C 1
ATOM 3113 O O . LEU B 2 191 ? -50.947 48.364 -6.178 1.00 40.36 359 LEU B O 1
ATOM 3118 N N . ALA B 2 192 ? -48.694 48.369 -6.225 1.00 39.19 360 ALA B N 1
ATOM 3119 C CA . ALA B 2 192 ? -48.638 49.467 -7.193 1.00 38.16 360 ALA B CA 1
ATOM 3120 C C . ALA B 2 192 ? -49.188 48.969 -8.536 1.00 37.79 360 ALA B C 1
ATOM 3121 O O . ALA B 2 192 ? -49.750 49.742 -9.312 1.00 38.08 360 ALA B O 1
ATOM 3123 N N . GLU B 2 193 ? -49.036 47.665 -8.762 1.00 37.18 361 GLU B N 1
ATOM 3124 C CA . GLU B 2 193 ? -49.596 46.957 -9.895 1.00 37.49 361 GLU B CA 1
ATOM 3125 C C . GLU B 2 193 ? -51.136 46.899 -9.758 1.00 37.95 361 GLU B C 1
ATOM 3126 O O . GLU B 2 193 ? -51.836 47.283 -10.693 1.00 38.48 361 GLU B O 1
ATOM 3132 N N . LYS B 2 194 ? -51.638 46.435 -8.598 1.00 37.50 362 LYS B N 1
ATOM 3133 C CA . LYS B 2 194 ? -53.051 46.442 -8.265 1.00 36.98 362 LYS B CA 1
ATOM 3134 C C . LYS B 2 194 ? -53.675 47.804 -8.558 1.00 36.95 362 LYS B C 1
ATOM 3135 O O . LYS B 2 194 ? -54.828 47.876 -9.040 1.00 37.50 362 LYS B O 1
ATOM 3141 N N . MET B 2 195 ? -52.919 48.873 -8.315 1.00 35.09 363 MET B N 1
ATOM 3142 C CA . MET B 2 195 ? -53.428 50.218 -8.499 1.00 34.56 363 MET B CA 1
ATOM 3143 C C . MET B 2 195 ? -53.176 50.746 -9.919 1.00 33.54 363 MET B C 1
ATOM 3144 O O . MET B 2 195 ? -53.459 51.914 -10.215 1.00 33.12 363 MET B O 1
ATOM 3149 N N . GLY B 2 196 ? -52.679 49.883 -10.801 1.00 32.94 364 GLY B N 1
ATOM 3150 C CA . GLY B 2 196 ? -52.397 50.269 -12.173 1.00 33.54 364 GLY B CA 1
ATOM 3151 C C . GLY B 2 196 ? -51.230 51.219 -12.390 1.00 35.72 364 GLY B C 1
ATOM 3152 O O . GLY B 2 196 ? -51.108 51.853 -13.453 1.00 35.56 364 GLY B O 1
ATOM 3153 N N . HIS B 2 197 ? -50.333 51.342 -11.415 1.00 36.95 365 HIS B N 1
ATOM 3154 C CA . HIS B 2 197 ? -49.143 52.095 -11.714 1.00 38.22 365 HIS B CA 1
ATOM 3155 C C . HIS B 2 197 ? -47.998 51.338 -12.396 1.00 39.13 365 HIS B C 1
ATOM 3156 O O . HIS B 2 197 ? -47.231 51.985 -13.130 1.00 41.45 365 HIS B O 1
ATOM 3163 N N . LEU B 2 198 ? -47.884 50.025 -12.196 1.00 37.67 366 LEU B N 1
ATOM 3164 C CA . LEU B 2 198 ? -46.809 49.248 -12.798 1.00 38.05 366 LEU B CA 1
ATOM 3165 C C . LEU B 2 198 ? -47.462 48.087 -13.529 1.00 38.56 366 LEU B C 1
ATOM 3166 O O . LEU B 2 198 ? -48.456 47.588 -13.039 1.00 38.37 366 LEU B O 1
ATOM 3171 N N . CYS B 2 199 ? -46.909 47.636 -14.659 1.00 39.07 367 CYS B N 1
ATOM 3172 C CA . CYS B 2 199 ? -47.316 46.350 -15.240 1.00 40.67 367 CYS B CA 1
ATOM 3173 C C . CYS B 2 199 ? -46.187 45.367 -15.083 1.00 41.03 367 CYS B C 1
ATOM 3174 O O . CYS B 2 199 ? -45.118 45.753 -14.609 1.00 42.59 367 CYS B O 1
ATOM 3177 N N . ARG B 2 200 ? -46.386 44.121 -15.498 1.00 40.64 368 ARG B N 1
ATOM 3178 C CA . ARG B 2 200 ? -45.398 43.092 -15.264 1.00 40.58 368 ARG B CA 1
ATOM 3179 C C . ARG B 2 200 ? -44.810 42.485 -16.518 1.00 41.67 368 ARG B C 1
ATOM 3180 O O . ARG B 2 200 ? -45.423 42.462 -17.573 1.00 41.79 368 ARG B O 1
ATOM 3188 N N . ASP B 2 201 ? -43.597 41.984 -16.386 1.00 43.30 369 ASP B N 1
ATOM 3189 C CA . ASP B 2 201 ? -42.909 41.385 -17.492 1.00 45.27 369 ASP B CA 1
ATOM 3190 C C . ASP B 2 201 ? -42.334 40.118 -16.957 1.00 46.22 369 ASP B C 1
ATOM 3191 O O . ASP B 2 201 ? -41.306 40.131 -16.329 1.00 46.88 369 ASP B O 1
ATOM 3196 N N . ASP B 2 202 ? -43.021 39.012 -17.154 1.00 47.94 370 ASP B N 1
ATOM 3197 C CA . ASP B 2 202 ? -42.592 37.804 -16.506 1.00 49.44 370 ASP B CA 1
ATOM 3198 C C . ASP B 2 202 ? -41.921 36.915 -17.522 1.00 50.22 370 ASP B C 1
ATOM 3199 O O . ASP B 2 202 ? -42.521 36.534 -18.528 1.00 50.61 370 ASP B O 1
ATOM 3204 N N . SER B 2 203 ? -40.656 36.609 -17.251 1.00 51.09 371 SER B N 1
ATOM 3205 C CA . SER B 2 203 ? -39.828 35.814 -18.141 1.00 51.42 371 SER B CA 1
ATOM 3206 C C . SER B 2 203 ? -38.931 34.934 -17.328 1.00 51.60 371 SER B C 1
ATOM 3207 O O . SER B 2 203 ? -39.097 34.792 -16.095 1.00 51.38 371 SER B O 1
ATOM 3210 N N . VAL B 2 204 ? -37.990 34.323 -18.048 1.00 51.98 372 VAL B N 1
ATOM 3211 C CA . VAL B 2 204 ? -36.968 33.446 -17.474 1.00 52.08 372 VAL B CA 1
ATOM 3212 C C . VAL B 2 204 ? -35.979 34.364 -16.728 1.00 51.53 372 VAL B C 1
ATOM 3213 O O . VAL B 2 204 ? -35.424 34.015 -15.655 1.00 51.20 372 VAL B O 1
ATOM 3217 N N . GLU B 2 205 ? -35.832 35.566 -17.289 1.00 49.83 373 GLU B N 1
ATOM 3218 C CA . GLU B 2 205 ? -35.044 36.607 -16.683 1.00 48.91 373 GLU B CA 1
ATOM 3219 C C . GLU B 2 205 ? -35.670 37.004 -15.339 1.00 46.57 373 GLU B C 1
ATOM 3220 O O . GLU B 2 205 ? -35.033 37.618 -14.509 1.00 46.59 373 GLU B O 1
ATOM 3226 N N . GLY B 2 206 ? -36.917 36.657 -15.101 1.00 44.80 374 GLY B N 1
ATOM 3227 C CA . GLY B 2 206 ? -37.495 37.042 -13.827 1.00 43.17 374 GLY B CA 1
ATOM 3228 C C . GLY B 2 206 ? -38.703 37.922 -13.995 1.00 43.05 374 GLY B C 1
ATOM 3229 O O . GLY B 2 206 ? -39.125 38.265 -15.138 1.00 42.62 374 GLY B O 1
ATOM 3230 N N . LEU B 2 207 ? -39.268 38.287 -12.849 1.00 42.12 375 LEU B N 1
ATOM 3231 C CA . LEU B 2 207 ? -40.530 38.990 -12.795 1.00 40.48 375 LEU B CA 1
ATOM 3232 C C . LEU B 2 207 ? -40.201 40.450 -12.607 1.00 40.36 375 LEU B C 1
ATOM 3233 O O . LEU B 2 207 ? -39.939 40.901 -11.489 1.00 39.53 375 LEU B O 1
ATOM 3238 N N . ARG B 2 208 ? -40.236 41.196 -13.705 1.00 40.47 376 ARG B N 1
ATOM 3239 C CA . ARG B 2 208 ? -39.889 42.604 -13.714 1.00 40.23 376 ARG B CA 1
ATOM 3240 C C . ARG B 2 208 ? -41.112 43.496 -13.687 1.00 40.33 376 ARG B C 1
ATOM 3241 O O . ARG B 2 208 ? -42.129 43.161 -14.273 1.00 40.56 376 ARG B O 1
ATOM 3249 N N . PHE B 2 209 ? -40.975 44.684 -13.096 1.00 39.72 377 PHE B N 1
ATOM 3250 C CA . PHE B 2 209 ? -42.037 45.637 -13.042 1.00 38.17 377 PHE B CA 1
ATOM 3251 C C . PHE B 2 209 ? -41.661 46.809 -13.891 1.00 38.88 377 PHE B C 1
ATOM 3252 O O . PHE B 2 209 ? -40.541 47.267 -13.853 1.00 39.93 377 PHE B O 1
ATOM 3260 N N . TYR B 2 210 ? -42.599 47.263 -14.700 1.00 38.90 378 TYR B N 1
ATOM 3261 C CA . TYR B 2 210 ? -42.362 48.342 -15.600 1.00 39.17 378 TYR B CA 1
ATOM 3262 C C . TYR B 2 210 ? -43.441 49.390 -15.338 1.00 40.23 378 TYR B C 1
ATOM 3263 O O . TYR B 2 210 ? -44.523 49.040 -14.851 1.00 41.19 378 TYR B O 1
ATOM 3272 N N . PRO B 2 211 ? -43.186 50.655 -15.687 1.00 40.29 379 PRO B N 1
ATOM 3273 C CA . PRO B 2 211 ? -44.303 51.626 -15.656 1.00 41.83 379 PRO B CA 1
ATOM 3274 C C . PRO B 2 211 ? -45.479 51.166 -16.528 1.00 42.93 379 PRO B C 1
ATOM 3275 O O . PRO B 2 211 ? -45.268 50.479 -17.534 1.00 44.17 379 PRO B O 1
ATOM 3279 N N . ASN B 2 212 ? -46.707 51.515 -16.156 1.00 43.98 380 ASN B N 1
ATOM 3280 C CA . ASN B 2 212 ? -47.854 50.992 -16.870 1.00 45.19 380 ASN B CA 1
ATOM 3281 C C . ASN B 2 212 ? -48.096 51.814 -18.128 1.00 46.02 380 ASN B C 1
ATOM 3282 O O . ASN B 2 212 ? -48.959 52.694 -18.159 1.00 45.19 380 ASN B O 1
ATOM 3287 N N . LEU B 2 213 ? -47.308 51.541 -19.162 1.00 47.47 381 LEU B N 1
ATOM 3288 C CA . LEU B 2 213 ? -47.417 52.306 -20.399 1.00 49.78 381 LEU B CA 1
ATOM 3289 C C . LEU B 2 213 ? -48.784 52.100 -21.120 1.00 50.88 381 LEU B C 1
ATOM 3290 O O . LEU B 2 213 ? -49.254 52.977 -21.840 1.00 50.26 381 LEU B O 1
ATOM 3295 N N . PHE B 2 214 ? -49.415 50.949 -20.898 1.00 52.40 382 PHE B N 1
ATOM 3296 C CA . PHE B 2 214 ? -50.775 50.726 -21.365 1.00 54.39 382 PHE B CA 1
ATOM 3297 C C . PHE B 2 214 ? -51.753 51.818 -20.889 1.00 56.14 382 PHE B C 1
ATOM 3298 O O . PHE B 2 214 ? -52.546 52.321 -21.694 1.00 56.53 382 PHE B O 1
ATOM 3306 N N . MET B 2 215 ? -51.690 52.193 -19.610 1.00 57.98 383 MET B N 1
ATOM 3307 C CA . MET B 2 215 ? -52.513 53.306 -19.101 1.00 60.10 383 MET B CA 1
ATOM 3308 C C . MET B 2 215 ? -51.931 54.699 -19.403 1.00 61.08 383 MET B C 1
ATOM 3309 O O . MET B 2 215 ? -52.398 55.692 -18.850 1.00 61.40 383 MET B O 1
ATOM 3314 N N . THR B 2 216 ? -50.893 54.768 -20.240 1.00 62.48 384 THR B N 1
ATOM 3315 C CA . THR B 2 216 ? -50.526 56.026 -20.932 1.00 63.48 384 THR B CA 1
ATOM 3316 C C . THR B 2 216 ? -50.441 55.749 -22.454 1.00 64.76 384 THR B C 1
ATOM 3317 O O . THR B 2 216 ? -50.814 54.656 -22.914 1.00 65.39 384 THR B O 1
ATOM 3321 N N . GLN B 2 217 ? -49.972 56.717 -23.241 1.00 65.59 385 GLN B N 1
ATOM 3322 C CA . GLN B 2 217 ? -49.666 56.459 -24.665 1.00 66.50 385 GLN B CA 1
ATOM 3323 C C . GLN B 2 217 ? -50.893 56.077 -25.520 1.00 66.63 385 GLN B C 1
ATOM 3324 O O . GLN B 2 217 ? -51.185 54.889 -25.740 1.00 66.43 385 GLN B O 1
ATOM 3330 N N . SER C 3 4 ? -3.291 32.142 3.291 1.00 69.49 4 SER C N 1
ATOM 3331 C CA . SER C 3 4 ? -3.812 30.916 2.620 1.00 69.36 4 SER C CA 1
ATOM 3332 C C . SER C 3 4 ? -5.272 31.097 2.202 1.00 69.33 4 SER C C 1
ATOM 3333 O O . SER C 3 4 ? -6.207 30.861 2.982 1.00 69.75 4 SER C O 1
ATOM 3336 N N . PHE C 3 5 ? -5.433 31.534 0.953 1.00 68.65 5 PHE C N 1
ATOM 3337 C CA . PHE C 3 5 ? -6.717 31.674 0.246 1.00 67.36 5 PHE C CA 1
ATOM 3338 C C . PHE C 3 5 ? -7.489 30.352 0.069 1.00 66.46 5 PHE C C 1
ATOM 3339 O O . PHE C 3 5 ? -6.939 29.339 -0.371 1.00 66.53 5 PHE C O 1
ATOM 3347 N N . GLU C 3 6 ? -8.769 30.376 0.429 1.00 65.17 6 GLU C N 1
ATOM 3348 C CA . GLU C 3 6 ? -9.660 29.239 0.203 1.00 63.87 6 GLU C CA 1
ATOM 3349 C C . GLU C 3 6 ? -10.511 29.509 -1.036 1.00 61.41 6 GLU C C 1
ATOM 3350 O O . GLU C 3 6 ? -10.836 30.660 -1.320 1.00 60.62 6 GLU C O 1
ATOM 3356 N N . TRP C 3 7 ? -10.852 28.447 -1.770 1.00 59.06 7 TRP C N 1
ATOM 3357 C CA . TRP C 3 7 ? -11.846 28.537 -2.840 1.00 56.66 7 TRP C CA 1
ATOM 3358 C C . TRP C 3 7 ? -13.223 28.725 -2.213 1.00 54.93 7 TRP C C 1
ATOM 3359 O O . TRP C 3 7 ? -13.510 28.167 -1.149 1.00 54.62 7 TRP C O 1
ATOM 3370 N N . PRO C 3 8 ? -14.096 29.479 -2.893 1.00 53.16 8 PRO C N 1
ATOM 3371 C CA . PRO C 3 8 ? -15.444 29.716 -2.400 1.00 51.70 8 PRO C CA 1
ATOM 3372 C C . PRO C 3 8 ? -16.399 28.563 -2.768 1.00 50.00 8 PRO C C 1
ATOM 3373 O O . PRO C 3 8 ? -16.210 27.921 -3.805 1.00 48.97 8 PRO C O 1
ATOM 3377 N N . TRP C 3 9 ? -17.400 28.312 -1.916 1.00 48.74 9 TRP C N 1
ATOM 3378 C CA . TRP C 3 9 ? -18.470 27.310 -2.191 1.00 47.87 9 TRP C CA 1
ATOM 3379 C C . TRP C 3 9 ? -18.962 27.310 -3.667 1.00 47.96 9 TRP C C 1
ATOM 3380 O O . TRP C 3 9 ? -19.141 26.254 -4.254 1.00 47.07 9 TRP C O 1
ATOM 3391 N N . GLN C 3 10 ? -19.134 28.483 -4.275 1.00 48.55 10 GLN C N 1
ATOM 3392 C CA . GLN C 3 10 ? -19.564 28.527 -5.674 1.00 49.70 10 GLN C CA 1
ATOM 3393 C C . GLN C 3 10 ? -18.644 27.765 -6.602 1.00 51.40 10 GLN C C 1
ATOM 3394 O O . GLN C 3 10 ? -19.105 26.949 -7.414 1.00 52.70 10 GLN C O 1
ATOM 3400 N N . TYR C 3 11 ? -17.342 27.992 -6.464 1.00 52.16 11 TYR C N 1
ATOM 3401 C CA . TYR C 3 11 ? -16.375 27.295 -7.293 1.00 52.14 11 TYR C CA 1
ATOM 3402 C C . TYR C 3 11 ? -16.645 25.803 -7.391 1.00 51.85 11 TYR C C 1
ATOM 3403 O O . TYR C 3 11 ? -16.408 25.204 -8.432 1.00 52.93 11 TYR C O 1
ATOM 3412 N N . ARG C 3 12 ? -17.164 25.182 -6.346 1.00 51.20 12 ARG C N 1
ATOM 3413 C CA . ARG C 3 12 ? -17.388 23.721 -6.438 1.00 50.46 12 ARG C CA 1
ATOM 3414 C C . ARG C 3 12 ? -18.784 23.276 -6.885 1.00 49.64 12 ARG C C 1
ATOM 3415 O O . ARG C 3 12 ? -19.075 22.065 -6.906 1.00 49.69 12 ARG C O 1
ATOM 3423 N N . PHE C 3 13 ? -19.612 24.255 -7.283 1.00 48.13 13 PHE C N 1
ATOM 3424 C CA . PHE C 3 13 ? -21.018 24.065 -7.633 1.00 45.62 13 PHE C CA 1
ATOM 3425 C C . PHE C 3 13 ? -21.120 24.150 -9.145 1.00 43.82 13 PHE C C 1
ATOM 3426 O O . PHE C 3 13 ? -20.990 25.226 -9.691 1.00 42.64 13 PHE C O 1
ATOM 3434 N N . PRO C 3 14 ? -21.394 23.035 -9.828 1.00 42.97 14 PRO C N 1
ATOM 3435 C CA . PRO C 3 14 ? -21.449 23.045 -11.310 1.00 43.27 14 PRO C CA 1
ATOM 3436 C C . PRO C 3 14 ? -22.070 24.265 -11.988 1.00 44.38 14 PRO C C 1
ATOM 3437 O O . PRO C 3 14 ? -21.481 24.814 -12.905 1.00 44.74 14 PRO C O 1
ATOM 3441 N N . PRO C 3 15 ? -23.293 24.668 -11.584 1.00 45.77 15 PRO C N 1
ATOM 3442 C CA . PRO C 3 15 ? -23.965 25.806 -12.211 1.00 44.99 15 PRO C CA 1
ATOM 3443 C C . PRO C 3 15 ? -23.146 27.080 -12.256 1.00 45.20 15 PRO C C 1
ATOM 3444 O O . PRO C 3 15 ? -23.360 27.912 -13.155 1.00 45.01 15 PRO C O 1
ATOM 3448 N N . PHE C 3 16 ? -22.225 27.249 -11.303 1.00 45.40 16 PHE C N 1
ATOM 3449 C CA . PHE C 3 16 ? -21.492 28.543 -11.153 1.00 45.31 16 PHE C CA 1
ATOM 3450 C C . PHE C 3 16 ? -20.850 28.910 -12.463 1.00 44.88 16 PHE C C 1
ATOM 3451 O O . PHE C 3 16 ? -20.665 30.082 -12.769 1.00 43.10 16 PHE C O 1
ATOM 3459 N N . PHE C 3 17 ? -20.546 27.848 -13.215 1.00 46.02 17 PHE C N 1
ATOM 3460 C CA . PHE C 3 17 ? -19.848 27.889 -14.487 1.00 47.33 17 PHE C CA 1
ATOM 3461 C C . PHE C 3 17 ? -20.733 28.165 -15.712 1.00 47.75 17 PHE C C 1
ATOM 3462 O O . PHE C 3 17 ? -20.242 28.090 -16.833 1.00 48.67 17 PHE C O 1
ATOM 3470 N N . THR C 3 18 ? -22.019 28.459 -15.503 1.00 47.97 18 THR C N 1
ATOM 3471 C CA . THR C 3 18 ? -22.938 28.861 -16.587 1.00 48.68 18 THR C CA 1
ATOM 3472 C C . THR C 3 18 ? -23.586 30.233 -16.336 1.00 48.66 18 THR C C 1
ATOM 3473 O O . THR C 3 18 ? -24.075 30.495 -15.238 1.00 48.34 18 THR C O 1
ATOM 3477 N N . LEU C 3 19 ? -23.606 31.096 -17.348 1.00 49.24 19 LEU C N 1
ATOM 3478 C CA . LEU C 3 19 ? -24.257 32.440 -17.223 1.00 49.62 19 LEU C CA 1
ATOM 3479 C C . LEU C 3 19 ? -25.737 32.180 -16.880 1.00 48.57 19 LEU C C 1
ATOM 3480 O O . LEU C 3 19 ? -26.482 31.566 -17.677 1.00 49.17 19 LEU C O 1
ATOM 3485 N N . GLN C 3 20 ? -26.142 32.553 -15.670 1.00 46.01 20 GLN C N 1
ATOM 3486 C CA . GLN C 3 20 ? -27.459 32.192 -15.211 1.00 43.30 20 GLN C CA 1
ATOM 3487 C C . GLN C 3 20 ? -28.440 33.140 -15.861 1.00 42.24 20 GLN C C 1
ATOM 3488 O O . GLN C 3 20 ? -28.172 34.342 -15.937 1.00 42.23 20 GLN C O 1
ATOM 3494 N N . PRO C 3 21 ? -29.561 32.601 -16.391 1.00 41.16 21 PRO C N 1
ATOM 3495 C CA . PRO C 3 21 ? -30.567 33.448 -17.027 1.00 39.39 21 PRO C CA 1
ATOM 3496 C C . PRO C 3 21 ? -31.389 34.277 -16.033 1.00 38.74 21 PRO C C 1
ATOM 3497 O O . PRO C 3 21 ? -31.805 35.407 -16.337 1.00 38.89 21 PRO C O 1
ATOM 3501 N N . ASN C 3 22 ? -31.650 33.770 -14.851 1.00 38.24 22 ASN C N 1
ATOM 3502 C CA . ASN C 3 22 ? -32.418 34.600 -13.962 1.00 38.68 22 ASN C CA 1
ATOM 3503 C C . ASN C 3 22 ? -31.596 35.800 -13.559 1.00 39.63 22 ASN C C 1
ATOM 3504 O O . ASN C 3 22 ? -30.448 35.649 -13.163 1.00 40.89 22 ASN C O 1
ATOM 3509 N N . VAL C 3 23 ? -32.159 36.999 -13.612 1.00 40.12 23 VAL C N 1
ATOM 3510 C CA . VAL C 3 23 ? -31.336 38.179 -13.401 1.00 40.27 23 VAL C CA 1
ATOM 3511 C C . VAL C 3 23 ? -30.882 38.442 -11.944 1.00 41.03 23 VAL C C 1
ATOM 3512 O O . VAL C 3 23 ? -29.883 39.089 -11.739 1.00 42.25 23 VAL C O 1
ATOM 3516 N N . ASP C 3 24 ? -31.599 37.983 -10.928 1.00 41.90 24 ASP C N 1
ATOM 3517 C CA . ASP C 3 24 ? -31.170 38.251 -9.548 1.00 41.40 24 ASP C CA 1
ATOM 3518 C C . ASP C 3 24 ? -30.054 37.254 -9.215 1.00 41.10 24 ASP C C 1
ATOM 3519 O O . ASP C 3 24 ? -29.095 37.573 -8.500 1.00 41.82 24 ASP C O 1
ATOM 3524 N N . THR C 3 25 ? -30.166 36.055 -9.748 1.00 39.52 25 THR C N 1
ATOM 3525 C CA . THR C 3 25 ? -29.108 35.089 -9.609 1.00 39.57 25 THR C CA 1
ATOM 3526 C C . THR C 3 25 ? -27.821 35.498 -10.372 1.00 41.14 25 THR C C 1
ATOM 3527 O O . THR C 3 25 ? -26.738 35.280 -9.896 1.00 41.98 25 THR C O 1
ATOM 3531 N N . ARG C 3 26 ? -27.946 36.124 -11.529 1.00 42.18 26 ARG C N 1
ATOM 3532 C CA . ARG C 3 26 ? -26.812 36.476 -12.284 1.00 43.36 26 ARG C CA 1
ATOM 3533 C C . ARG C 3 26 ? -26.039 37.550 -11.522 1.00 43.89 26 ARG C C 1
ATOM 3534 O O . ARG C 3 26 ? -24.827 37.432 -11.356 1.00 44.56 26 ARG C O 1
ATOM 3542 N N . GLN C 3 27 ? -26.713 38.572 -11.023 1.00 43.75 27 GLN C N 1
ATOM 3543 C CA . GLN C 3 27 ? -26.016 39.596 -10.247 1.00 44.27 27 GLN C CA 1
ATOM 3544 C C . GLN C 3 27 ? -25.150 38.960 -9.184 1.00 44.72 27 GLN C C 1
ATOM 3545 O O . GLN C 3 27 ? -24.075 39.464 -8.882 1.00 45.36 27 GLN C O 1
ATOM 3551 N N . LYS C 3 28 ? -25.595 37.814 -8.697 1.00 44.56 28 LYS C N 1
ATOM 3552 C CA . LYS C 3 28 ? -25.022 37.202 -7.546 1.00 44.71 28 LYS C CA 1
ATOM 3553 C C . LYS C 3 28 ? -23.853 36.364 -8.002 1.00 45.28 28 LYS C C 1
ATOM 3554 O O . LYS C 3 28 ? -22.799 36.323 -7.350 1.00 45.61 28 LYS C O 1
ATOM 3560 N N . GLN C 3 29 ? -24.072 35.659 -9.107 1.00 45.15 29 GLN C N 1
ATOM 3561 C CA . GLN C 3 29 ? -23.054 34.873 -9.741 1.00 45.05 29 GLN C CA 1
ATOM 3562 C C . GLN C 3 29 ? -21.829 35.789 -10.004 1.00 47.19 29 GLN C C 1
ATOM 3563 O O . GLN C 3 29 ? -20.709 35.433 -9.671 1.00 48.76 29 GLN C O 1
ATOM 3569 N N . LEU C 3 30 ? -22.070 36.967 -10.555 1.00 47.03 30 LEU C N 1
ATOM 3570 C CA . LEU C 3 30 ? -21.043 37.826 -11.011 1.00 48.51 30 LEU C CA 1
ATOM 3571 C C . LEU C 3 30 ? -20.353 38.569 -9.878 1.00 49.25 30 LEU C C 1
ATOM 3572 O O . LEU C 3 30 ? -19.178 38.912 -10.000 1.00 50.75 30 LEU C O 1
ATOM 3577 N N . ALA C 3 31 ? -21.067 38.921 -8.819 1.00 48.02 31 ALA C N 1
ATOM 3578 C CA . ALA C 3 31 ? -20.369 39.442 -7.697 1.00 46.43 31 ALA C CA 1
ATOM 3579 C C . ALA C 3 31 ? -19.428 38.302 -7.205 1.00 46.79 31 ALA C C 1
ATOM 3580 O O . ALA C 3 31 ? -18.309 38.541 -6.817 1.00 47.79 31 ALA C O 1
ATOM 3582 N N . ALA C 3 32 ? -19.830 37.060 -7.294 1.00 46.93 32 ALA C N 1
ATOM 3583 C CA . ALA C 3 32 ? -18.947 36.015 -6.758 1.00 48.20 32 ALA C CA 1
ATOM 3584 C C . ALA C 3 32 ? -17.681 35.734 -7.620 1.00 48.85 32 ALA C C 1
ATOM 3585 O O . ALA C 3 32 ? -16.631 35.359 -7.086 1.00 48.34 32 ALA C O 1
ATOM 3587 N N . TRP C 3 33 ? -17.809 35.930 -8.934 1.00 49.72 33 TRP C N 1
ATOM 3588 C CA . TRP C 3 33 ? -16.740 35.711 -9.875 1.00 50.37 33 TRP C CA 1
ATOM 3589 C C . TRP C 3 33 ? -15.708 36.824 -9.688 1.00 51.06 33 TRP C C 1
ATOM 3590 O O . TRP C 3 33 ? -14.527 36.565 -9.573 1.00 51.11 33 TRP C O 1
ATOM 3601 N N . CYS C 3 34 ? -16.189 38.056 -9.612 1.00 51.55 34 CYS C N 1
ATOM 3602 C CA . CYS C 3 34 ? -15.371 39.215 -9.396 1.00 51.98 34 CYS C CA 1
ATOM 3603 C C . CYS C 3 34 ? -14.606 39.074 -8.101 1.00 52.35 34 CYS C C 1
ATOM 3604 O O . CYS C 3 34 ? -13.455 39.421 -8.031 1.00 52.99 34 CYS C O 1
ATOM 3607 N N . SER C 3 35 ? -15.242 38.578 -7.061 1.00 52.70 35 SER C N 1
ATOM 3608 C CA . SER C 3 35 ? -14.587 38.560 -5.780 1.00 53.27 35 SER C CA 1
ATOM 3609 C C . SER C 3 35 ? -13.455 37.546 -5.865 1.00 54.04 35 SER C C 1
ATOM 3610 O O . SER C 3 35 ? -12.399 37.716 -5.256 1.00 54.65 35 SER C O 1
ATOM 3613 N N . LEU C 3 36 ? -13.692 36.510 -6.654 1.00 54.76 36 LEU C N 1
ATOM 3614 C CA . LEU C 3 36 ? -12.783 35.379 -6.773 1.00 55.43 36 LEU C CA 1
ATOM 3615 C C . LEU C 3 36 ? -11.585 35.725 -7.660 1.00 55.89 36 LEU C C 1
ATOM 3616 O O . LEU C 3 36 ? -10.464 35.394 -7.308 1.00 56.01 36 LEU C O 1
ATOM 3621 N N . VAL C 3 37 ? -11.809 36.392 -8.792 1.00 55.97 37 VAL C N 1
ATOM 3622 C CA . VAL C 3 37 ? -10.682 36.743 -9.620 1.00 56.51 37 VAL C CA 1
ATOM 3623 C C . VAL C 3 37 ? -9.724 37.607 -8.792 1.00 56.30 37 VAL C C 1
ATOM 3624 O O . VAL C 3 37 ? -8.618 37.188 -8.529 1.00 56.70 37 VAL C O 1
ATOM 3628 N N . LEU C 3 38 ? -10.190 38.757 -8.324 1.00 56.03 38 LEU C N 1
ATOM 3629 C CA . LEU C 3 38 ? -9.424 39.620 -7.437 1.00 55.70 38 LEU C CA 1
ATOM 3630 C C . LEU C 3 38 ? -8.665 38.884 -6.351 1.00 56.42 38 LEU C C 1
ATOM 3631 O O . LEU C 3 38 ? -7.517 39.215 -6.084 1.00 57.02 38 LEU C O 1
ATOM 3636 N N . SER C 3 39 ? -9.273 37.890 -5.719 1.00 56.79 39 SER C N 1
ATOM 3637 C CA . SER C 3 39 ? -8.602 37.272 -4.594 1.00 57.30 39 SER C CA 1
ATOM 3638 C C . SER C 3 39 ? -7.647 36.150 -5.042 1.00 58.56 39 SER C C 1
ATOM 3639 O O . SER C 3 39 ? -6.834 35.652 -4.241 1.00 58.26 39 SER C O 1
ATOM 3642 N N . PHE C 3 40 ? -7.770 35.739 -6.307 1.00 59.79 40 PHE C N 1
ATOM 3643 C CA . PHE C 3 40 ? -6.928 34.680 -6.872 1.00 61.24 40 PHE C CA 1
ATOM 3644 C C . PHE C 3 40 ? -5.622 35.357 -7.325 1.00 62.32 40 PHE C C 1
ATOM 3645 O O . PHE C 3 40 ? -4.522 34.814 -7.142 1.00 62.22 40 PHE C O 1
ATOM 3653 N N . CYS C 3 41 ? -5.758 36.551 -7.889 1.00 62.63 41 CYS C N 1
ATOM 3654 C CA . CYS C 3 41 ? -4.617 37.354 -8.245 1.00 64.18 41 CYS C CA 1
ATOM 3655 C C . CYS C 3 41 ? -3.872 37.800 -6.999 1.00 64.72 41 CYS C C 1
ATOM 3656 O O . CYS C 3 41 ? -2.720 37.416 -6.824 1.00 65.65 41 CYS C O 1
ATOM 3659 N N . ARG C 3 42 ? -4.527 38.549 -6.115 1.00 65.00 42 ARG C N 1
ATOM 3660 C CA . ARG C 3 42 ? -3.953 38.878 -4.814 1.00 65.24 42 ARG C CA 1
ATOM 3661 C C . ARG C 3 42 ? -3.116 37.744 -4.216 1.00 65.87 42 ARG C C 1
ATOM 3662 O O . ARG C 3 42 ? -2.081 38.005 -3.609 1.00 66.50 42 ARG C O 1
ATOM 3670 N N . LEU C 3 43 ? -3.537 36.497 -4.408 1.00 66.45 43 LEU C N 1
ATOM 3671 C CA . LEU C 3 43 ? -2.836 35.344 -3.833 1.00 67.02 43 LEU C CA 1
ATOM 3672 C C . LEU C 3 43 ? -1.643 34.878 -4.670 1.00 67.71 43 LEU C C 1
ATOM 3673 O O . LEU C 3 43 ? -0.636 34.437 -4.116 1.00 67.86 43 LEU C O 1
ATOM 3678 N N . HIS C 3 44 ? -1.763 34.961 -5.994 1.00 68.35 44 HIS C N 1
ATOM 3679 C CA . HIS C 3 44 ? -0.704 34.506 -6.889 1.00 68.99 44 HIS C CA 1
ATOM 3680 C C . HIS C 3 44 ? 0.223 35.657 -7.272 1.00 69.29 44 HIS C C 1
ATOM 3681 O O . HIS C 3 44 ? 1.115 35.501 -8.107 1.00 69.21 44 HIS C O 1
ATOM 3688 N N . LYS C 3 45 ? 0.000 36.809 -6.649 1.00 69.79 45 LYS C N 1
ATOM 3689 C CA . LYS C 3 45 ? 0.795 38.028 -6.877 1.00 70.53 45 LYS C CA 1
ATOM 3690 C C . LYS C 3 45 ? 0.884 38.500 -8.348 1.00 70.87 45 LYS C C 1
ATOM 3691 O O . LYS C 3 45 ? 1.789 39.265 -8.711 1.00 70.74 45 LYS C O 1
ATOM 3697 N N . GLN C 3 46 ? -0.064 38.054 -9.177 1.00 71.23 46 GLN C N 1
ATOM 3698 C CA . GLN C 3 46 ? -0.126 38.441 -10.590 1.00 71.71 46 GLN C CA 1
ATOM 3699 C C . GLN C 3 46 ? -0.848 39.768 -10.739 1.00 71.69 46 GLN C C 1
ATOM 3700 O O . GLN C 3 46 ? -1.827 40.020 -10.042 1.00 72.01 46 GLN C O 1
ATOM 3706 N N . SER C 3 47 ? -0.366 40.612 -11.648 1.00 71.81 47 SER C N 1
ATOM 3707 C CA . SER C 3 47 ? -1.019 41.886 -11.949 1.00 71.52 47 SER C CA 1
ATOM 3708 C C . SER C 3 47 ? -1.344 41.970 -13.428 1.00 71.68 47 SER C C 1
ATOM 3709 O O . SER C 3 47 ? -2.091 42.833 -13.858 1.00 71.16 47 SER C O 1
ATOM 3712 N N . SER C 3 48 ? -0.778 41.052 -14.200 1.00 72.55 48 SER C N 1
ATOM 3713 C CA . SER C 3 48 ? -0.896 41.087 -15.646 1.00 73.42 48 SER C CA 1
ATOM 3714 C C . SER C 3 48 ? -1.239 39.706 -16.184 1.00 74.03 48 SER C C 1
ATOM 3715 O O . SER C 3 48 ? -0.529 38.739 -15.908 1.00 74.31 48 SER C O 1
ATOM 3718 N N . MET C 3 49 ? -2.347 39.611 -16.920 1.00 74.62 49 MET C N 1
ATOM 3719 C CA . MET C 3 49 ? -2.635 38.410 -17.724 1.00 75.52 49 MET C CA 1
ATOM 3720 C C . MET C 3 49 ? -3.302 38.709 -19.069 1.00 75.39 49 MET C C 1
ATOM 3721 O O . MET C 3 49 ? -3.676 39.865 -19.354 1.00 75.26 49 MET C O 1
ATOM 3726 N N . THR C 3 50 ? -3.406 37.664 -19.898 1.00 75.38 50 THR C N 1
ATOM 3727 C CA . THR C 3 50 ? -4.066 37.753 -21.196 1.00 75.44 50 THR C CA 1
ATOM 3728 C C . THR C 3 50 ? -5.365 36.972 -21.148 1.00 75.81 50 THR C C 1
ATOM 3729 O O . THR C 3 50 ? -5.536 36.103 -20.293 1.00 75.82 50 THR C O 1
ATOM 3733 N N . VAL C 3 51 ? -6.273 37.288 -22.065 1.00 76.39 51 VAL C N 1
ATOM 3734 C CA . VAL C 3 51 ? -7.536 36.558 -22.213 1.00 77.18 51 VAL C CA 1
ATOM 3735 C C . VAL C 3 51 ? -7.279 35.070 -22.474 1.00 77.84 51 VAL C C 1
ATOM 3736 O O . VAL C 3 51 ? -7.914 34.200 -21.861 1.00 77.96 51 VAL C O 1
ATOM 3740 N N . MET C 3 52 ? -6.347 34.788 -23.382 1.00 78.64 52 MET C N 1
ATOM 3741 C CA . MET C 3 52 ? -5.917 33.415 -23.649 1.00 79.60 52 MET C CA 1
ATOM 3742 C C . MET C 3 52 ? -5.293 32.806 -22.391 1.00 79.60 52 MET C C 1
ATOM 3743 O O . MET C 3 52 ? -5.651 31.699 -21.983 1.00 79.27 52 MET C O 1
ATOM 3748 N N . GLU C 3 53 ? -4.382 33.569 -21.784 1.00 79.89 53 GLU C N 1
ATOM 3749 C CA . GLU C 3 53 ? -3.634 33.180 -20.586 1.00 80.18 53 GLU C CA 1
ATOM 3750 C C . GLU C 3 53 ? -4.568 32.817 -19.445 1.00 79.74 53 GLU C C 1
ATOM 3751 O O . GLU C 3 53 ? -4.357 31.805 -18.771 1.00 79.81 53 GLU C O 1
ATOM 3757 N N . ALA C 3 54 ? -5.590 33.655 -19.237 1.00 79.23 54 ALA C N 1
ATOM 3758 C CA . ALA C 3 54 ? -6.593 33.435 -18.200 1.00 78.30 54 ALA C CA 1
ATOM 3759 C C . ALA C 3 54 ? -7.492 32.247 -18.537 1.00 77.92 54 ALA C C 1
ATOM 3760 O O . ALA C 3 54 ? -7.632 31.313 -17.733 1.00 77.87 54 ALA C O 1
ATOM 3762 N N . GLN C 3 55 ? -8.079 32.266 -19.734 1.00 77.19 55 GLN C N 1
ATOM 3763 C CA . GLN C 3 55 ? -9.004 31.212 -20.162 1.00 76.35 55 GLN C CA 1
ATOM 3764 C C . GLN C 3 55 ? -8.573 29.808 -19.706 1.00 75.97 55 GLN C C 1
ATOM 3765 O O . GLN C 3 55 ? -9.426 28.924 -19.507 1.00 76.70 55 GLN C O 1
ATOM 3771 N N . GLU C 3 56 ? -7.265 29.602 -19.518 1.00 74.69 56 GLU C N 1
ATOM 3772 C CA . GLU C 3 56 ? -6.769 28.287 -19.100 1.00 73.50 56 GLU C CA 1
ATOM 3773 C C . GLU C 3 56 ? -6.336 28.102 -17.633 1.00 72.03 56 GLU C C 1
ATOM 3774 O O . GLU C 3 56 ? -6.036 26.978 -17.222 1.00 71.80 56 GLU C O 1
ATOM 3780 N N . SER C 3 57 ? -6.319 29.175 -16.845 1.00 70.04 57 SER C N 1
ATOM 3781 C CA . SER C 3 57 ? -6.048 29.047 -15.410 1.00 68.46 57 SER C CA 1
ATOM 3782 C C . SER C 3 57 ? -7.052 28.113 -14.731 1.00 67.64 57 SER C C 1
ATOM 3783 O O . SER C 3 57 ? -8.193 27.951 -15.215 1.00 67.68 57 SER C O 1
ATOM 3786 N N . PRO C 3 58 ? -6.660 27.534 -13.575 1.00 66.34 58 PRO C N 1
ATOM 3787 C CA . PRO C 3 58 ? -7.665 26.842 -12.763 1.00 65.14 58 P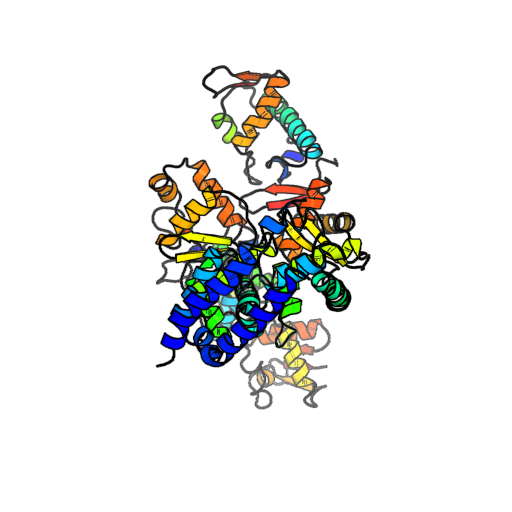RO C CA 1
ATOM 3788 C C . PRO C 3 58 ? -8.652 27.863 -12.155 1.00 64.21 58 PRO C C 1
ATOM 3789 O O . PRO C 3 58 ? -9.454 27.506 -11.295 1.00 64.34 58 PRO C O 1
ATOM 3793 N N . LEU C 3 59 ? -8.570 29.118 -12.597 1.00 62.94 59 LEU C N 1
ATOM 3794 C CA . LEU C 3 59 ? -9.472 30.178 -12.151 1.00 62.22 59 LEU C CA 1
ATOM 3795 C C . LEU C 3 59 ? -10.830 30.044 -12.823 1.00 61.70 59 LEU C C 1
ATOM 3796 O O . LEU C 3 59 ? -11.838 30.147 -12.158 1.00 61.39 59 LEU C O 1
ATOM 3801 N N . PHE C 3 60 ? -10.835 29.834 -14.138 1.00 61.36 60 PHE C N 1
ATOM 3802 C CA . PHE C 3 60 ? -12.056 29.642 -14.901 1.00 61.17 60 PHE C CA 1
ATOM 3803 C C . PHE C 3 60 ? -12.261 28.215 -15.393 1.00 61.81 60 PHE C C 1
ATOM 3804 O O . PHE C 3 60 ? -13.058 27.988 -16.299 1.00 62.31 60 PHE C O 1
ATOM 3812 N N . ASN C 3 61 ? -11.561 27.257 -14.786 1.00 62.44 61 ASN C N 1
ATOM 3813 C CA . ASN C 3 61 ? -11.610 25.860 -15.202 1.00 62.63 61 ASN C CA 1
ATOM 3814 C C . ASN C 3 61 ? -11.400 24.949 -13.996 1.00 62.74 61 ASN C C 1
ATOM 3815 O O . ASN C 3 61 ? -10.265 24.712 -13.589 1.00 63.17 61 ASN C O 1
ATOM 3820 N N . ASN C 3 62 ? -12.495 24.452 -13.414 1.00 62.62 62 ASN C N 1
ATOM 3821 C CA . ASN C 3 62 ? -12.420 23.383 -12.416 1.00 62.25 62 ASN C CA 1
ATOM 3822 C C . ASN C 3 62 ? -12.305 22.044 -13.132 1.00 62.08 62 ASN C C 1
ATOM 3823 O O . ASN C 3 62 ? -13.306 21.496 -13.614 1.00 62.26 62 ASN C O 1
ATOM 3828 N N . VAL C 3 63 ? -11.083 21.526 -13.183 1.00 61.52 63 VAL C N 1
ATOM 3829 C CA . VAL C 3 63 ? -10.775 20.352 -13.963 1.00 61.20 63 VAL C CA 1
ATOM 3830 C C . VAL C 3 63 ? -11.460 19.137 -13.362 1.00 61.41 63 VAL C C 1
ATOM 3831 O O . VAL C 3 63 ? -11.930 18.248 -14.086 1.00 61.17 63 VAL C O 1
ATOM 3835 N N . LYS C 3 64 ? -11.509 19.094 -12.033 1.00 61.63 64 LYS C N 1
ATOM 3836 C CA . LYS C 3 64 ? -12.102 17.950 -11.337 1.00 61.99 64 LYS C CA 1
ATOM 3837 C C . LYS C 3 64 ? -13.627 17.904 -11.447 1.00 61.97 64 LYS C C 1
ATOM 3838 O O . LYS C 3 64 ? -14.186 16.830 -11.651 1.00 62.14 64 LYS C O 1
ATOM 3844 N N . LEU C 3 65 ? -14.272 19.072 -11.318 1.00 61.55 65 LEU C N 1
ATOM 3845 C CA . LEU C 3 65 ? -15.721 19.239 -11.457 1.00 61.31 65 LEU C CA 1
ATOM 3846 C C . LEU C 3 65 ? -16.151 19.126 -12.914 1.00 61.32 65 LEU C C 1
ATOM 3847 O O . LEU C 3 65 ? -17.343 18.983 -13.211 1.00 61.54 65 LEU C O 1
ATOM 3852 N N . GLN C 3 66 ? -15.168 19.199 -13.812 1.00 61.08 66 GLN C N 1
ATOM 3853 C CA . GLN C 3 66 ? -15.374 19.093 -15.260 1.00 60.87 66 GLN C CA 1
ATOM 3854 C C . GLN C 3 66 ? -16.299 20.180 -15.776 1.00 61.16 66 GLN C C 1
ATOM 3855 O O . GLN C 3 66 ? -17.251 19.886 -16.512 1.00 61.46 66 GLN C O 1
ATOM 3861 N N . ARG C 3 67 ? -16.005 21.417 -15.369 1.00 60.66 67 ARG C N 1
ATOM 3862 C CA . ARG C 3 67 ? -16.708 22.595 -15.821 1.00 60.83 67 ARG C CA 1
ATOM 3863 C C . ARG C 3 67 ? -15.700 23.724 -16.051 1.00 60.97 67 ARG C C 1
ATOM 3864 O O . ARG C 3 67 ? -14.739 23.877 -15.281 1.00 61.02 67 ARG C O 1
ATOM 3872 N N . LYS C 3 68 ? -15.920 24.516 -17.098 1.00 60.52 68 LYS C N 1
ATOM 3873 C CA . LYS C 3 68 ? -15.110 25.696 -17.324 1.00 61.00 68 LYS C CA 1
ATOM 3874 C C . LYS C 3 68 ? -16.011 26.829 -17.780 1.00 61.12 68 LYS C C 1
ATOM 3875 O O . LYS C 3 68 ? -17.011 26.577 -18.472 1.00 61.13 68 LYS C O 1
ATOM 3881 N N . LEU C 3 69 ? -15.661 28.052 -17.362 1.00 60.80 69 LEU C N 1
ATOM 3882 C CA . LEU C 3 69 ? -16.423 29.247 -17.675 1.00 61.52 69 LEU C CA 1
ATOM 3883 C C . LEU C 3 69 ? -16.170 29.627 -19.125 1.00 61.87 69 LEU C C 1
ATOM 3884 O O . LEU C 3 69 ? -15.046 29.950 -19.469 1.00 62.70 69 LEU C O 1
ATOM 3889 N N . PRO C 3 70 ? -17.202 29.578 -19.993 1.00 62.10 70 PRO C N 1
ATOM 3890 C CA . PRO C 3 70 ? -16.991 29.980 -21.391 1.00 61.92 70 PRO C CA 1
ATOM 3891 C C . PRO C 3 70 ? -16.380 31.380 -21.587 1.00 62.10 70 PRO C C 1
ATOM 3892 O O . PRO C 3 70 ? -16.416 32.240 -20.685 1.00 61.76 70 PRO C O 1
ATOM 3896 N N . VAL C 3 71 ? -15.828 31.581 -22.784 1.00 62.05 71 VAL C N 1
ATOM 3897 C CA . VAL C 3 71 ? -15.127 32.802 -23.126 1.00 61.74 71 VAL C CA 1
ATOM 3898 C C . VAL C 3 71 ? -16.032 34.010 -23.069 1.00 61.65 71 VAL C C 1
ATOM 3899 O O . VAL C 3 71 ? -15.632 35.032 -22.530 1.00 62.06 71 VAL C O 1
ATOM 3903 N N . GLU C 3 72 ? -17.254 33.889 -23.590 1.00 61.75 72 GLU C N 1
ATOM 3904 C CA . GLU C 3 72 ? -18.188 35.025 -23.603 1.00 61.82 72 GLU C CA 1
ATOM 3905 C C . GLU C 3 72 ? -18.484 35.483 -22.186 1.00 61.21 72 GLU C C 1
ATOM 3906 O O . GLU C 3 72 ? -18.390 36.683 -21.868 1.00 61.43 72 GLU C O 1
ATOM 3912 N N . SER C 3 73 ? -18.770 34.507 -21.335 1.00 60.40 73 SER C N 1
ATOM 3913 C CA . SER C 3 73 ? -19.042 34.743 -19.944 1.00 60.51 73 SER C CA 1
ATOM 3914 C C . SER C 3 73 ? -17.834 35.369 -19.257 1.00 60.42 73 SER C C 1
ATOM 3915 O O . SER C 3 73 ? -18.003 36.354 -18.536 1.00 60.88 73 SER C O 1
ATOM 3918 N N . ILE C 3 74 ? -16.616 34.876 -19.493 1.00 59.93 74 ILE C N 1
ATOM 3919 C CA . ILE C 3 74 ? -15.461 35.622 -18.937 1.00 59.47 74 ILE C CA 1
ATOM 3920 C C . ILE C 3 74 ? -15.283 37.026 -19.473 1.00 58.84 74 ILE C C 1
ATOM 3921 O O . ILE C 3 74 ? -14.979 37.937 -18.705 1.00 58.19 74 ILE C O 1
ATOM 3926 N N . GLN C 3 75 ? -15.499 37.224 -20.768 1.00 58.49 75 GLN C N 1
ATOM 3927 C CA . GLN C 3 75 ? -15.442 38.571 -21.296 1.00 58.49 75 GLN C CA 1
ATOM 3928 C C . GLN C 3 75 ? -16.412 39.443 -20.523 1.00 58.80 75 GLN C C 1
ATOM 3929 O O . GLN C 3 75 ? -16.224 40.659 -20.438 1.00 59.56 75 GLN C O 1
ATOM 3935 N N . ILE C 3 76 ? -17.442 38.807 -19.948 1.00 58.84 76 ILE C N 1
ATOM 3936 C CA . ILE C 3 76 ? -18.490 39.514 -19.220 1.00 57.71 76 ILE C CA 1
ATOM 3937 C C . ILE C 3 76 ? -18.007 39.931 -17.847 1.00 57.86 76 ILE C C 1
ATOM 3938 O O . ILE C 3 76 ? -18.184 41.088 -17.434 1.00 57.82 76 ILE C O 1
ATOM 3943 N N . VAL C 3 77 ? -17.382 38.994 -17.150 1.00 58.04 77 VAL C N 1
ATOM 3944 C CA . VAL C 3 77 ? -16.814 39.281 -15.830 1.00 58.81 77 VAL C CA 1
ATOM 3945 C C . VAL C 3 77 ? -15.609 40.221 -15.891 1.00 59.10 77 VAL C C 1
ATOM 3946 O O . VAL C 3 77 ? -15.436 41.083 -15.031 1.00 59.55 77 VAL C O 1
ATOM 3950 N N . LEU C 3 78 ? -14.797 40.085 -16.932 1.00 59.59 78 LEU C N 1
ATOM 3951 C CA . LEU C 3 78 ? -13.673 40.992 -17.122 1.00 59.25 78 LEU C CA 1
ATOM 3952 C C . LEU C 3 78 ? -14.224 42.382 -17.309 1.00 59.72 78 LEU C C 1
ATOM 3953 O O . LEU C 3 78 ? -13.720 43.334 -16.685 1.00 60.42 78 LEU C O 1
ATOM 3958 N N . GLU C 3 79 ? -15.281 42.510 -18.117 1.00 59.50 79 GLU C N 1
ATOM 3959 C CA . GLU C 3 79 ? -15.887 43.824 -18.319 1.00 59.50 79 GLU C CA 1
ATOM 3960 C C . GLU C 3 79 ? -16.519 44.359 -17.051 1.00 59.69 79 GLU C C 1
ATOM 3961 O O . GLU C 3 79 ? -16.606 45.563 -16.881 1.00 59.96 79 GLU C O 1
ATOM 3967 N N . GLU C 3 80 ? -16.935 43.486 -16.145 1.00 60.15 80 GLU C N 1
ATOM 3968 C CA . GLU C 3 80 ? -17.488 43.971 -14.895 1.00 61.08 80 GLU C CA 1
ATOM 3969 C C . GLU C 3 80 ? -16.408 44.607 -14.054 1.00 61.08 80 GLU C C 1
ATOM 3970 O O . GLU C 3 80 ? -16.549 45.756 -13.588 1.00 61.27 80 GLU C O 1
ATOM 3976 N N . LEU C 3 81 ? -15.313 43.869 -13.888 1.00 60.68 81 LEU C N 1
ATOM 3977 C CA . LEU C 3 81 ? -14.145 44.389 -13.189 1.00 60.48 81 LEU C CA 1
ATOM 3978 C C . LEU C 3 81 ? -13.642 45.703 -13.794 1.00 61.26 81 LEU C C 1
ATOM 3979 O O . LEU C 3 81 ? -13.453 46.705 -13.085 1.00 61.33 81 LEU C O 1
ATOM 3984 N N . ARG C 3 82 ? -13.468 45.721 -15.109 1.00 61.81 82 ARG C N 1
ATOM 3985 C CA . ARG C 3 82 ? -13.041 46.942 -15.750 1.00 62.81 82 ARG C CA 1
ATOM 3986 C C . ARG C 3 82 ? -13.852 48.162 -15.276 1.00 63.95 82 ARG C C 1
ATOM 3987 O O . ARG C 3 82 ? -13.275 49.203 -14.954 1.00 64.54 82 ARG C O 1
ATOM 3995 N N . LYS C 3 83 ? -15.180 48.058 -15.224 1.00 64.83 83 LYS C N 1
ATOM 3996 C CA . LYS C 3 83 ? -15.951 49.266 -14.923 1.00 65.49 83 LYS C CA 1
ATOM 3997 C C . LYS C 3 83 ? -16.007 49.513 -13.428 1.00 64.58 83 LYS C C 1
ATOM 3998 O O . LYS C 3 83 ? -16.156 50.640 -12.991 1.00 63.59 83 LYS C O 1
ATOM 4004 N N . LYS C 3 84 ? -15.846 48.447 -12.653 1.00 64.59 84 LYS C N 1
ATOM 4005 C CA . LYS C 3 84 ? -15.714 48.582 -11.209 1.00 64.77 84 LYS C CA 1
ATOM 4006 C C . LYS C 3 84 ? -14.369 49.217 -10.816 1.00 64.93 84 LYS C C 1
ATOM 4007 O O . LYS C 3 84 ? -14.180 49.635 -9.669 1.00 65.19 84 LYS C O 1
ATOM 4013 N N . GLY C 3 85 ? -13.450 49.307 -11.776 1.00 64.92 85 GLY C N 1
ATOM 4014 C CA . GLY C 3 85 ? -12.204 50.036 -11.583 1.00 64.46 85 GLY C CA 1
ATOM 4015 C C . GLY C 3 85 ? -10.980 49.155 -11.361 1.00 64.36 85 GLY C C 1
ATOM 4016 O O . GLY C 3 85 ? -9.869 49.662 -11.289 1.00 64.58 85 GLY C O 1
ATOM 4017 N N . ASN C 3 86 ? -11.184 47.845 -11.268 1.00 64.21 86 ASN C N 1
ATOM 4018 C CA . ASN C 3 86 ? -10.118 46.881 -10.955 1.00 64.29 86 ASN C CA 1
ATOM 4019 C C . ASN C 3 86 ? -9.316 46.387 -12.147 1.00 63.93 86 ASN C C 1
ATOM 4020 O O . ASN C 3 86 ? -8.237 45.840 -11.966 1.00 64.67 86 ASN C O 1
ATOM 4025 N N . LEU C 3 87 ? -9.840 46.547 -13.354 1.00 63.48 87 LEU C N 1
ATOM 4026 C CA . LEU C 3 87 ? -9.187 45.996 -14.530 1.00 63.02 87 LEU C CA 1
ATOM 4027 C C . LEU C 3 87 ? -9.008 47.076 -15.559 1.00 63.99 87 LEU C C 1
ATOM 4028 O O . LEU C 3 87 ? -9.892 47.901 -15.765 1.00 63.46 87 LEU C O 1
ATOM 4033 N N . GLU C 3 88 ? -7.836 47.079 -16.185 1.00 65.56 88 GLU C N 1
ATOM 4034 C CA . GLU C 3 88 ? -7.517 48.038 -17.252 1.00 67.22 88 GLU C CA 1
ATOM 4035 C C . GLU C 3 88 ? -7.045 47.200 -18.433 1.00 67.43 88 GLU C C 1
ATOM 4036 O O . GLU C 3 88 ? -6.285 46.242 -18.255 1.00 67.16 88 GLU C O 1
ATOM 4042 N N . TRP C 3 89 ? -7.553 47.509 -19.622 1.00 68.27 89 TRP C N 1
ATOM 4043 C CA . TRP C 3 89 ? -7.023 46.895 -20.828 1.00 69.24 89 TRP C CA 1
ATOM 4044 C C . TRP C 3 89 ? -5.789 47.717 -21.229 1.00 69.91 89 TRP C C 1
ATOM 4045 O O . TRP C 3 89 ? -5.836 48.947 -21.231 1.00 69.90 89 TRP C O 1
ATOM 4056 N N . LEU C 3 90 ? -4.692 47.044 -21.556 1.00 70.77 90 LEU C N 1
ATOM 4057 C CA . LEU C 3 90 ? -3.476 47.749 -21.933 1.00 72.09 90 LEU C CA 1
ATOM 4058 C C . LEU C 3 90 ? -2.944 47.359 -23.319 1.00 73.09 90 LEU C C 1
ATOM 4059 O O . LEU C 3 90 ? -1.764 47.564 -23.640 1.00 73.43 90 LEU C O 1
ATOM 4064 N N . ASP C 3 91 ? -3.840 46.827 -24.141 1.00 73.96 91 ASP C N 1
ATOM 4065 C CA . ASP C 3 91 ? -3.530 46.505 -25.522 1.00 74.79 91 ASP C CA 1
ATOM 4066 C C . ASP C 3 91 ? -4.665 46.962 -26.433 1.00 75.23 91 ASP C C 1
ATOM 4067 O O . ASP C 3 91 ? -5.804 46.495 -26.317 1.00 75.33 91 ASP C O 1
ATOM 4072 N N . LYS C 3 92 ? -4.321 47.877 -27.335 1.00 75.82 92 LYS C N 1
ATOM 4073 C CA . LYS C 3 92 ? -5.235 48.515 -28.298 1.00 76.36 92 LYS C CA 1
ATOM 4074 C C . LYS C 3 92 ? -6.516 47.725 -28.591 1.00 76.45 92 LYS C C 1
ATOM 4075 O O . LYS C 3 92 ? -7.618 48.280 -28.530 1.00 76.56 92 LYS C O 1
ATOM 4081 N N . SER C 3 93 ? -6.368 46.438 -28.901 1.00 76.52 93 SER C N 1
ATOM 4082 C CA . SER C 3 93 ? -7.523 45.573 -29.107 1.00 76.62 93 SER C CA 1
ATOM 4083 C C . SER C 3 93 ? -7.690 44.536 -28.008 1.00 76.72 93 SER C C 1
ATOM 4084 O O . SER C 3 93 ? -7.216 43.399 -28.122 1.00 76.76 93 SER C O 1
ATOM 4087 N N . LYS C 3 94 ? -8.350 44.967 -26.933 1.00 76.59 94 LYS C N 1
ATOM 4088 C CA . LYS C 3 94 ? -8.961 44.081 -25.950 1.00 76.34 94 LYS C CA 1
ATOM 4089 C C . LYS C 3 94 ? -8.440 42.616 -25.939 1.00 75.66 94 LYS C C 1
ATOM 4090 O O . LYS C 3 94 ? -9.164 41.705 -26.351 1.00 76.05 94 LYS C O 1
ATOM 4096 N N . SER C 3 95 ? -7.209 42.385 -25.460 1.00 74.44 95 SER C N 1
ATOM 4097 C CA . SER C 3 95 ? -6.624 41.023 -25.451 1.00 72.90 95 SER C CA 1
ATOM 4098 C C . SER C 3 95 ? -5.714 40.648 -24.269 1.00 71.61 95 SER C C 1
ATOM 4099 O O . SER C 3 95 ? -5.576 39.471 -23.941 1.00 71.68 95 SER C O 1
ATOM 4102 N N . SER C 3 96 ? -5.069 41.641 -23.670 1.00 70.17 96 SER C N 1
ATOM 4103 C CA . SER C 3 96 ? -4.209 41.441 -22.503 1.00 68.48 96 SER C CA 1
ATOM 4104 C C . SER C 3 96 ? -4.476 42.606 -21.559 1.00 67.10 96 SER C C 1
ATOM 4105 O O . SER C 3 96 ? -4.698 43.736 -22.008 1.00 66.24 96 SER C O 1
ATOM 4108 N N . PHE C 3 97 ? -4.474 42.331 -20.258 1.00 65.58 97 PHE C N 1
ATOM 4109 C CA . PHE C 3 97 ? -4.995 43.307 -19.305 1.00 64.27 97 PHE C CA 1
ATOM 4110 C C . PHE C 3 97 ? -4.261 43.338 -17.983 1.00 64.01 97 PHE C C 1
ATOM 4111 O O . PHE C 3 97 ? -3.680 42.335 -17.551 1.00 63.38 97 PHE C O 1
ATOM 4119 N N . LEU C 3 98 ? -4.320 44.506 -17.350 1.00 64.02 98 LEU C N 1
ATOM 4120 C CA . LEU C 3 98 ? -3.837 44.706 -15.995 1.00 64.38 98 LEU C CA 1
ATOM 4121 C C . LEU C 3 98 ? -4.955 44.431 -14.981 1.00 64.98 98 LEU C C 1
ATOM 4122 O O . LEU C 3 98 ? -6.076 44.937 -15.118 1.00 65.04 98 LEU C O 1
ATOM 4127 N N . ILE C 3 99 ? -4.616 43.657 -13.953 1.00 65.38 99 ILE C N 1
ATOM 4128 C CA . ILE C 3 99 ? -5.555 43.196 -12.935 1.00 65.60 99 ILE C CA 1
ATOM 4129 C C . ILE C 3 99 ? -5.088 43.637 -11.522 1.00 65.80 99 ILE C C 1
ATOM 4130 O O . ILE C 3 99 ? -4.058 43.173 -11.023 1.00 65.67 99 ILE C O 1
ATOM 4135 N N . MET C 3 100 ? -5.850 44.531 -10.884 1.00 65.99 100 MET C N 1
ATOM 4136 C CA . MET C 3 100 ? -5.413 45.194 -9.635 1.00 66.19 100 MET C CA 1
ATOM 4137 C C . MET C 3 100 ? -6.331 44.893 -8.448 1.00 66.43 100 MET C C 1
ATOM 4138 O O . MET C 3 100 ? -7.332 45.566 -8.258 1.00 66.75 100 MET C O 1
ATOM 4143 N N . TRP C 3 101 ? -5.965 43.920 -7.626 1.00 66.80 101 TRP C N 1
ATOM 4144 C CA . TRP C 3 101 ? -6.862 43.407 -6.597 1.00 67.49 101 TRP C CA 1
ATOM 4145 C C . TRP C 3 101 ? -7.430 44.433 -5.619 1.00 67.76 101 TRP C C 1
ATOM 4146 O O . TRP C 3 101 ? -8.397 44.147 -4.920 1.00 68.35 101 TRP C O 1
ATOM 4157 N N . ARG C 3 102 ? -6.818 45.608 -5.549 1.00 67.92 102 ARG C N 1
ATOM 4158 C CA . ARG C 3 102 ? -7.360 46.733 -4.793 1.00 68.05 102 ARG C CA 1
ATOM 4159 C C . ARG C 3 102 ? -7.312 47.922 -5.707 1.00 69.52 102 ARG C C 1
ATOM 4160 O O . ARG C 3 102 ? -6.472 47.989 -6.586 1.00 69.38 102 ARG C O 1
ATOM 4168 N N . ARG C 3 103 ? -8.221 48.862 -5.504 1.00 71.64 103 ARG C N 1
ATOM 4169 C CA . ARG C 3 103 ? -8.362 49.946 -6.438 1.00 73.87 103 ARG C CA 1
ATOM 4170 C C . ARG C 3 103 ? -7.308 50.972 -6.137 1.00 75.21 103 ARG C C 1
ATOM 4171 O O . ARG C 3 103 ? -6.965 51.197 -4.974 1.00 75.49 103 ARG C O 1
ATOM 4179 N N . PRO C 3 104 ? -6.774 51.588 -7.191 1.00 76.45 104 PRO C N 1
ATOM 4180 C CA . PRO C 3 104 ? -5.711 52.603 -7.111 1.00 77.75 104 PRO C CA 1
ATOM 4181 C C . PRO C 3 104 ? -6.084 53.800 -6.231 1.00 79.18 104 PRO C C 1
ATOM 4182 O O . PRO C 3 104 ? -5.171 54.531 -5.752 1.00 79.53 104 PRO C O 1
ATOM 4186 N N . GLU C 3 105 ? -7.398 54.002 -6.055 1.00 80.19 105 GLU C N 1
ATOM 4187 C CA . GLU C 3 105 ? -7.941 55.182 -5.388 1.00 81.24 105 GLU C CA 1
ATOM 4188 C C . GLU C 3 105 ? -7.726 55.003 -3.897 1.00 81.46 105 GLU C C 1
ATOM 4189 O O . GLU C 3 105 ? -7.017 55.800 -3.255 1.00 81.78 105 GLU C O 1
ATOM 4195 N N . GLU C 3 106 ? -8.325 53.937 -3.351 1.00 81.44 106 GLU C N 1
ATOM 4196 C CA . GLU C 3 106 ? -7.880 53.405 -2.055 1.00 80.88 106 GLU C CA 1
ATOM 4197 C C . GLU C 3 106 ? -6.353 53.298 -1.941 1.00 79.88 106 GLU C C 1
ATOM 4198 O O . GLU C 3 106 ? -5.838 53.558 -0.864 1.00 80.28 106 GLU C O 1
ATOM 4204 N N . TRP C 3 107 ? -5.638 52.902 -3.001 1.00 79.17 107 TRP C N 1
ATOM 4205 C CA . TRP C 3 107 ? -4.148 52.835 -2.883 1.00 78.97 107 TRP C CA 1
ATOM 4206 C C . TRP C 3 107 ? -3.611 54.203 -2.537 1.00 79.64 107 TRP C C 1
ATOM 4207 O O . TRP C 3 107 ? -3.154 54.424 -1.402 1.00 80.68 107 TRP C O 1
ATOM 4218 N N . GLY C 3 108 ? -3.729 55.135 -3.488 1.00 80.34 108 GLY C N 1
ATOM 4219 C CA . GLY C 3 108 ? -3.199 56.488 -3.335 1.00 80.52 108 GLY C CA 1
ATOM 4220 C C . GLY C 3 108 ? -3.648 57.155 -2.045 1.00 80.94 108 GLY C C 1
ATOM 4221 O O . GLY C 3 108 ? -2.947 58.033 -1.508 1.00 81.13 108 GLY C O 1
ATOM 4222 N N . LYS C 3 109 ? -4.818 56.750 -1.546 1.00 81.03 109 LYS C N 1
ATOM 4223 C CA . LYS C 3 109 ? -5.287 57.280 -0.283 1.00 81.20 109 LYS C CA 1
ATOM 4224 C C . LYS C 3 109 ? -4.457 56.756 0.878 1.00 81.36 109 LYS C C 1
ATOM 4225 O O . LYS C 3 109 ? -4.068 57.547 1.747 1.00 81.76 109 LYS C O 1
ATOM 4231 N N . LEU C 3 110 ? -4.170 55.447 0.882 1.00 81.31 110 LEU C N 1
ATOM 4232 C CA . LEU C 3 110 ? -3.408 54.844 1.983 1.00 81.37 110 LEU C CA 1
ATOM 4233 C C . LEU C 3 110 ? -2.017 55.457 1.990 1.00 82.46 110 LEU C C 1
ATOM 4234 O O . LEU C 3 110 ? -1.483 55.851 3.035 1.00 82.25 110 LEU C O 1
ATOM 4239 N N . ILE C 3 111 ? -1.480 55.584 0.784 1.00 83.60 111 ILE C N 1
ATOM 4240 C CA . ILE C 3 111 ? -0.173 56.108 0.554 1.00 84.93 111 ILE C CA 1
ATOM 4241 C C . ILE C 3 111 ? -0.115 57.556 1.022 1.00 85.73 111 ILE C C 1
ATOM 4242 O O . ILE C 3 111 ? 0.876 57.984 1.623 1.00 85.90 111 ILE C O 1
ATOM 4247 N N . TYR C 3 112 ? -1.188 58.296 0.788 1.00 86.67 112 TYR C N 1
ATOM 4248 C CA . TYR C 3 112 ? -1.218 59.680 1.235 1.00 87.83 112 TYR C CA 1
ATOM 4249 C C . TYR C 3 112 ? -1.226 59.738 2.751 1.00 87.90 112 TYR C C 1
ATOM 4250 O O . TYR C 3 112 ? -0.499 60.528 3.351 1.00 87.80 112 TYR C O 1
ATOM 4259 N N . GLN C 3 113 ? -2.064 58.899 3.356 1.00 88.05 113 GLN C N 1
ATOM 4260 C CA . GLN C 3 113 ? -2.161 58.821 4.805 1.00 88.06 113 GLN C CA 1
ATOM 4261 C C . GLN C 3 113 ? -0.779 58.524 5.385 1.00 87.72 113 GLN C C 1
ATOM 4262 O O . GLN C 3 113 ? -0.334 59.199 6.313 1.00 87.82 113 GLN C O 1
ATOM 4268 N N . TRP C 3 114 ? -0.077 57.559 4.807 1.00 87.03 114 TRP C N 1
ATOM 4269 C CA . TRP C 3 114 ? 1.251 57.258 5.290 1.00 86.54 114 TRP C CA 1
ATOM 4270 C C . TRP C 3 114 ? 2.230 58.434 5.175 1.00 86.41 114 TRP C C 1
ATOM 4271 O O . TRP C 3 114 ? 3.044 58.670 6.079 1.00 86.28 114 TRP C O 1
ATOM 4282 N N . VAL C 3 115 ? 2.166 59.141 4.049 1.00 85.89 115 VAL C N 1
ATOM 4283 C CA . VAL C 3 115 ? 2.989 60.319 3.817 1.00 85.31 115 VAL C CA 1
ATOM 4284 C C . VAL C 3 115 ? 2.675 61.418 4.850 1.00 85.47 115 VAL C C 1
ATOM 4285 O O . VAL C 3 115 ? 3.582 62.012 5.439 1.00 85.38 115 VAL C O 1
ATOM 4289 N N . SER C 3 116 ? 1.388 61.656 5.082 1.00 85.68 116 SER C N 1
ATOM 4290 C CA . SER C 3 116 ? 0.929 62.735 5.954 1.00 85.88 116 SER C CA 1
ATOM 4291 C C . SER C 3 116 ? 1.237 62.528 7.436 1.00 86.04 116 SER C C 1
ATOM 4292 O O . SER C 3 116 ? 1.698 63.452 8.106 1.00 86.00 116 SER C O 1
ATOM 4295 N N . ARG C 3 117 ? 0.975 61.326 7.947 1.00 86.35 117 ARG C N 1
ATOM 4296 C CA . ARG C 3 117 ? 1.392 60.968 9.309 1.00 86.45 117 ARG C CA 1
ATOM 4297 C C . ARG C 3 117 ? 2.800 60.364 9.279 1.00 86.35 117 ARG C C 1
ATOM 4298 O O . ARG C 3 117 ? 3.038 59.225 9.696 1.00 86.12 117 ARG C O 1
ATOM 4306 N N . SER C 3 118 ? 3.729 61.155 8.762 1.00 86.51 118 SER C N 1
ATOM 4307 C CA . SER C 3 118 ? 5.126 60.763 8.684 1.00 86.70 118 SER C CA 1
ATOM 4308 C C . SER C 3 118 ? 6.026 61.934 9.035 1.00 86.74 118 SER C C 1
ATOM 4309 O O . SER C 3 118 ? 7.174 61.745 9.418 1.00 86.62 118 SER C O 1
ATOM 4312 N N . GLY C 3 119 ? 5.489 63.144 8.913 1.00 87.04 119 GLY C N 1
ATOM 4313 C CA . GLY C 3 119 ? 6.276 64.358 9.066 1.00 87.50 119 GLY C CA 1
ATOM 4314 C C . GLY C 3 119 ? 7.053 64.593 7.788 1.00 87.90 119 GLY C C 1
ATOM 4315 O O . GLY C 3 119 ? 8.076 65.279 7.786 1.00 87.99 119 GLY C O 1
ATOM 4316 N N . GLN C 3 120 ? 6.563 63.999 6.703 1.00 88.28 120 GLN C N 1
ATOM 4317 C CA . GLN C 3 120 ? 7.179 64.126 5.389 1.00 88.88 120 GLN C CA 1
ATOM 4318 C C . GLN C 3 120 ? 6.139 64.626 4.401 1.00 89.15 120 GLN C C 1
ATOM 4319 O O . GLN C 3 120 ? 5.986 64.060 3.322 1.00 89.20 120 GLN C O 1
ATOM 4325 N N . ASN C 3 121 ? 5.425 65.687 4.750 1.00 89.63 121 ASN C N 1
ATOM 4326 C CA . ASN C 3 121 ? 4.289 66.092 3.928 1.00 90.15 121 ASN C CA 1
ATOM 4327 C C . ASN C 3 121 ? 4.643 66.890 2.673 1.00 90.39 121 ASN C C 1
ATOM 4328 O O . ASN C 3 121 ? 3.907 66.862 1.686 1.00 90.82 121 ASN C O 1
ATOM 4333 N N . ASN C 3 122 ? 5.762 67.600 2.706 1.00 90.40 122 ASN C N 1
ATOM 4334 C CA . ASN C 3 122 ? 6.180 68.365 1.546 1.00 90.39 122 ASN C CA 1
ATOM 4335 C C . ASN C 3 122 ? 7.548 67.923 1.054 1.00 90.39 122 ASN C C 1
ATOM 4336 O O . ASN C 3 122 ? 8.554 68.576 1.344 1.00 91.01 122 ASN C O 1
ATOM 4341 N N . SER C 3 123 ? 7.582 66.812 0.318 1.00 90.26 123 SER C N 1
ATOM 4342 C CA . SER C 3 123 ? 8.844 66.243 -0.164 1.00 90.21 123 SER C CA 1
ATOM 4343 C C . SER C 3 123 ? 8.738 65.124 -1.220 1.00 90.02 123 SER C C 1
ATOM 4344 O O . SER C 3 123 ? 7.640 64.728 -1.656 1.00 89.50 123 SER C O 1
ATOM 4347 N N . VAL C 3 124 ? 9.919 64.624 -1.592 1.00 89.68 124 VAL C N 1
ATOM 4348 C CA . VAL C 3 124 ? 10.134 63.855 -2.812 1.00 89.41 124 VAL C CA 1
ATOM 4349 C C . VAL C 3 124 ? 10.426 62.387 -2.516 1.00 89.33 124 VAL C C 1
ATOM 4350 O O . VAL C 3 124 ? 11.103 62.038 -1.543 1.00 89.25 124 VAL C O 1
ATOM 4354 N N . PHE C 3 125 ? 9.885 61.524 -3.361 1.00 89.19 125 PHE C N 1
ATOM 4355 C CA . PHE C 3 125 ? 10.118 60.116 -3.234 1.00 88.81 125 PHE C CA 1
ATOM 4356 C C . PHE C 3 125 ? 10.342 59.540 -4.601 1.00 88.77 125 PHE C C 1
ATOM 4357 O O . PHE C 3 125 ? 9.684 59.951 -5.573 1.00 89.04 125 PHE C O 1
ATOM 4365 N N . THR C 3 126 ? 11.262 58.573 -4.662 1.00 88.44 126 THR C N 1
ATOM 4366 C CA . THR C 3 126 ? 11.516 57.795 -5.867 1.00 87.68 126 THR C CA 1
ATOM 4367 C C . THR C 3 126 ? 10.417 56.794 -5.838 1.00 86.89 126 THR C C 1
ATOM 4368 O O . THR C 3 126 ? 9.878 56.537 -4.764 1.00 87.76 126 THR C O 1
ATOM 4372 N N . LEU C 3 127 ? 10.087 56.192 -6.973 1.00 86.30 127 LEU C N 1
ATOM 4373 C CA . LEU C 3 127 ? 9.015 55.164 -6.954 1.00 85.28 127 LEU C CA 1
ATOM 4374 C C . LEU C 3 127 ? 9.468 54.006 -6.072 1.00 84.81 127 LEU C C 1
ATOM 4375 O O . LEU C 3 127 ? 8.680 53.460 -5.323 1.00 85.11 127 LEU C O 1
ATOM 4380 N N . TYR C 3 128 ? 10.771 53.709 -6.110 1.00 84.93 128 TYR C N 1
ATOM 4381 C CA . TYR C 3 128 ? 11.353 52.523 -5.460 1.00 83.68 128 TYR C CA 1
ATOM 4382 C C . TYR C 3 128 ? 11.212 52.516 -3.925 1.00 83.48 128 TYR C C 1
ATOM 4383 O O . TYR C 3 128 ? 10.739 51.517 -3.329 1.00 82.67 128 TYR C O 1
ATOM 4392 N N . GLU C 3 129 ? 11.648 53.628 -3.325 1.00 82.88 129 GLU C N 1
ATOM 4393 C CA . GLU C 3 129 ? 11.468 53.975 -1.912 1.00 83.79 129 GLU C CA 1
ATOM 4394 C C . GLU C 3 129 ? 10.086 53.718 -1.297 1.00 85.03 129 GLU C C 1
ATOM 4395 O O . GLU C 3 129 ? 10.013 53.215 -0.161 1.00 85.56 129 GLU C O 1
ATOM 4401 N N . LEU C 3 130 ? 9.005 54.087 -2.013 1.00 85.45 130 LEU C N 1
ATOM 4402 C CA . LEU C 3 130 ? 7.635 53.849 -1.530 1.00 85.59 130 LEU C CA 1
ATOM 4403 C C . LEU C 3 130 ? 7.248 52.397 -1.432 1.00 85.83 130 LEU C C 1
ATOM 4404 O O . LEU C 3 130 ? 6.646 52.002 -0.438 1.00 87.08 130 LEU C O 1
ATOM 4409 N N . THR C 3 131 ? 7.579 51.603 -2.454 1.00 85.59 131 THR C N 1
ATOM 4410 C CA . THR C 3 131 ? 7.176 50.177 -2.547 1.00 84.28 131 THR C CA 1
ATOM 4411 C C . THR C 3 131 ? 8.097 49.211 -1.810 1.00 83.66 131 THR C C 1
ATOM 4412 O O . THR C 3 131 ? 7.654 48.143 -1.362 1.00 84.33 131 THR C O 1
ATOM 4416 N N . ASN C 3 132 ? 9.372 49.579 -1.681 1.00 82.54 132 ASN C N 1
ATOM 4417 C CA . ASN C 3 132 ? 10.406 48.644 -1.261 1.00 81.07 132 ASN C CA 1
ATOM 4418 C C . ASN C 3 132 ? 11.355 49.161 -0.189 1.00 80.38 132 ASN C C 1
ATOM 4419 O O . ASN C 3 132 ? 12.203 48.417 0.311 1.00 79.25 132 ASN C O 1
ATOM 4424 N N . GLY C 3 133 ? 11.194 50.431 0.163 1.00 79.85 133 GLY C N 1
ATOM 4425 C CA . GLY C 3 133 ? 12.000 51.084 1.178 1.00 79.73 133 GLY C CA 1
ATOM 4426 C C . GLY C 3 133 ? 12.045 50.494 2.573 1.00 79.83 133 GLY C C 1
ATOM 4427 O O . GLY C 3 133 ? 11.400 49.495 2.869 1.00 79.38 133 GLY C O 1
ATOM 4428 N N . GLU C 3 134 ? 12.864 51.109 3.423 1.00 80.55 134 GLU C N 1
ATOM 4429 C CA . GLU C 3 134 ? 12.966 50.719 4.821 1.00 81.04 134 GLU C CA 1
ATOM 4430 C C . GLU C 3 134 ? 11.804 51.360 5.545 1.00 81.60 134 GLU C C 1
ATOM 4431 O O . GLU C 3 134 ? 11.097 50.695 6.304 1.00 82.35 134 GLU C O 1
ATOM 4437 N N . ASP C 3 135 ? 11.590 52.641 5.262 1.00 81.81 135 ASP C N 1
ATOM 4438 C CA . ASP C 3 135 ? 10.453 53.408 5.788 1.00 81.89 135 ASP C CA 1
ATOM 4439 C C . ASP C 3 135 ? 9.062 52.785 5.669 1.00 81.47 135 ASP C C 1
ATOM 4440 O O . ASP C 3 135 ? 8.219 52.982 6.548 1.00 81.34 135 ASP C O 1
ATOM 4445 N N . THR C 3 136 ? 8.819 52.062 4.582 1.00 81.43 136 THR C N 1
ATOM 4446 C CA . THR C 3 136 ? 7.490 51.495 4.329 1.00 81.11 136 THR C CA 1
ATOM 4447 C C . THR C 3 136 ? 7.322 50.132 4.983 1.00 81.81 136 THR C C 1
ATOM 4448 O O . THR C 3 136 ? 6.515 50.004 5.901 1.00 81.95 136 THR C O 1
ATOM 4452 N N . GLU C 3 137 ? 8.092 49.135 4.527 1.00 82.40 137 GLU C N 1
ATOM 4453 C CA . GLU C 3 137 ? 7.996 47.728 4.989 1.00 82.99 137 GLU C CA 1
ATOM 4454 C C . GLU C 3 137 ? 6.680 47.303 5.625 1.00 83.16 137 GLU C C 1
ATOM 4455 O O . GLU C 3 137 ? 6.077 46.314 5.206 1.00 83.31 137 GLU C O 1
ATOM 4461 N N . ASP C 3 138 ? 6.260 48.039 6.654 1.00 83.47 138 ASP C N 1
ATOM 4462 C CA . ASP C 3 138 ? 5.068 47.688 7.443 1.00 83.72 138 ASP C CA 1
ATOM 4463 C C . ASP C 3 138 ? 3.752 48.274 6.927 1.00 83.51 138 ASP C C 1
ATOM 4464 O O . ASP C 3 138 ? 2.726 48.170 7.606 1.00 83.51 138 ASP C O 1
ATOM 4469 N N . GLU C 3 139 ? 3.787 48.889 5.744 1.00 83.11 139 GLU C N 1
ATOM 4470 C CA . GLU C 3 139 ? 2.565 49.333 5.079 1.00 82.98 139 GLU C CA 1
ATOM 4471 C C . GLU C 3 139 ? 2.002 48.327 4.066 1.00 82.85 139 GLU C C 1
ATOM 4472 O O . GLU C 3 139 ? 2.631 47.315 3.732 1.00 83.12 139 GLU C O 1
ATOM 4478 N N . GLU C 3 140 ? 0.791 48.610 3.609 1.00 82.52 140 GLU C N 1
ATOM 4479 C CA . GLU C 3 140 ? 0.051 47.718 2.733 1.00 81.79 140 GLU C CA 1
ATOM 4480 C C . GLU C 3 140 ? 0.608 47.805 1.321 1.00 81.45 140 GLU C C 1
ATOM 4481 O O . GLU C 3 140 ? 0.505 46.852 0.547 1.00 81.16 140 GLU C O 1
ATOM 4487 N N . PHE C 3 141 ? 1.204 48.947 0.989 1.00 80.87 141 PHE C N 1
ATOM 4488 C CA . PHE C 3 141 ? 1.669 49.154 -0.369 1.00 80.92 141 PHE C CA 1
ATOM 4489 C C . PHE C 3 141 ? 3.102 48.632 -0.620 1.00 81.35 141 PHE C C 1
ATOM 4490 O O . PHE C 3 141 ? 3.640 48.776 -1.724 1.00 81.59 141 PHE C O 1
ATOM 4498 N N . HIS C 3 142 ? 3.708 48.005 0.386 1.00 81.57 142 HIS C N 1
ATOM 4499 C CA . HIS C 3 142 ? 5.036 47.433 0.221 1.00 81.76 142 HIS C CA 1
ATOM 4500 C C . HIS C 3 142 ? 4.866 46.252 -0.696 1.00 81.87 142 HIS C C 1
ATOM 4501 O O . HIS C 3 142 ? 3.994 45.432 -0.460 1.00 82.18 142 HIS C O 1
ATOM 4508 N N . GLY C 3 143 ? 5.670 46.169 -1.752 1.00 82.16 143 GLY C N 1
ATOM 4509 C CA . GLY C 3 143 ? 5.566 45.031 -2.689 1.00 82.29 143 GLY C CA 1
ATOM 4510 C C . GLY C 3 143 ? 4.516 45.197 -3.786 1.00 82.21 143 GLY C C 1
ATOM 4511 O O . GLY C 3 143 ? 4.230 44.254 -4.541 1.00 81.41 143 GLY C O 1
ATOM 4512 N N . LEU C 3 144 ? 3.967 46.411 -3.877 1.00 82.14 144 LEU C N 1
ATOM 4513 C CA . LEU C 3 144 ? 2.953 46.757 -4.861 1.00 82.54 144 LEU C CA 1
ATOM 4514 C C . LEU C 3 144 ? 3.600 46.882 -6.225 1.00 82.84 144 LEU C C 1
ATOM 4515 O O . LEU C 3 144 ? 4.549 47.655 -6.375 1.00 83.64 144 LEU C O 1
ATOM 4520 N N . ASP C 3 145 ? 3.127 46.117 -7.210 1.00 83.42 145 ASP C N 1
ATOM 4521 C CA . ASP C 3 145 ? 3.743 46.125 -8.538 1.00 84.78 145 ASP C CA 1
ATOM 4522 C C . ASP C 3 145 ? 3.739 47.516 -9.198 1.00 85.55 145 ASP C C 1
ATOM 4523 O O . ASP C 3 145 ? 2.857 48.342 -8.932 1.00 85.47 145 ASP C O 1
ATOM 4528 N N . GLU C 3 146 ? 4.738 47.771 -10.048 1.00 86.84 146 GLU C N 1
ATOM 4529 C CA . GLU C 3 146 ? 4.993 49.129 -10.533 1.00 87.74 146 GLU C CA 1
ATOM 4530 C C . GLU C 3 146 ? 3.778 49.773 -11.173 1.00 87.58 146 GLU C C 1
ATOM 4531 O O . GLU C 3 146 ? 3.572 50.993 -11.038 1.00 87.38 146 GLU C O 1
ATOM 4537 N N . ALA C 3 147 ? 2.994 48.961 -11.888 1.00 87.50 147 ALA C N 1
ATOM 4538 C CA . ALA C 3 147 ? 1.890 49.505 -12.650 1.00 87.76 147 ALA C CA 1
ATOM 4539 C C . ALA C 3 147 ? 0.782 49.996 -11.714 1.00 88.00 147 ALA C C 1
ATOM 4540 O O . ALA C 3 147 ? 0.309 51.154 -11.833 1.00 87.45 147 ALA C O 1
ATOM 4542 N N . THR C 3 148 ? 0.380 49.138 -10.763 1.00 88.79 148 THR C N 1
ATOM 4543 C CA . THR C 3 148 ? -0.655 49.575 -9.830 1.00 89.59 148 THR C CA 1
ATOM 4544 C C . THR C 3 148 ? -0.163 50.864 -9.133 1.00 89.80 148 THR C C 1
ATOM 4545 O O . THR C 3 148 ? -0.931 51.806 -8.893 1.00 89.76 148 THR C O 1
ATOM 4549 N N . LEU C 3 149 ? 1.132 50.931 -8.871 1.00 90.26 149 LEU C N 1
ATOM 4550 C CA . LEU C 3 149 ? 1.677 52.104 -8.195 1.00 91.55 149 LEU C CA 1
ATOM 4551 C C . LEU C 3 149 ? 1.525 53.355 -9.023 1.00 92.03 149 LEU C C 1
ATOM 4552 O O . LEU C 3 149 ? 1.228 54.432 -8.469 1.00 93.06 149 LEU C O 1
ATOM 4557 N N . LEU C 3 150 ? 1.791 53.239 -10.334 1.00 92.34 150 LEU C N 1
ATOM 4558 C CA . LEU C 3 150 ? 1.540 54.347 -11.271 1.00 91.96 150 LEU C CA 1
ATOM 4559 C C . LEU C 3 150 ? 0.062 54.751 -11.189 1.00 91.41 150 LEU C C 1
ATOM 4560 O O . LEU C 3 150 ? -0.222 55.863 -10.751 1.00 91.87 150 LEU C O 1
ATOM 4565 N N . ARG C 3 151 ? -0.867 53.863 -11.560 1.00 90.15 151 ARG C N 1
ATOM 4566 C CA . ARG C 3 151 ? -2.279 54.244 -11.510 1.00 89.93 151 ARG C CA 1
ATOM 4567 C C . ARG C 3 151 ? -2.500 55.013 -10.212 1.00 89.78 151 ARG C C 1
ATOM 4568 O O . ARG C 3 151 ? -3.061 56.105 -10.236 1.00 90.25 151 ARG C O 1
ATOM 4576 N N . ALA C 3 152 ? -2.001 54.467 -9.093 1.00 89.08 152 ALA C N 1
ATOM 4577 C CA . ALA C 3 152 ? -2.188 55.089 -7.782 1.00 88.25 152 ALA C CA 1
ATOM 4578 C C . ALA C 3 152 ? -1.838 56.581 -7.820 1.00 87.77 152 ALA C C 1
ATOM 4579 O O . ALA C 3 152 ? -2.681 57.456 -7.595 1.00 87.67 152 ALA C O 1
ATOM 4581 N N . LEU C 3 153 ? -0.584 56.857 -8.147 1.00 87.35 153 LEU C N 1
ATOM 4582 C CA . LEU C 3 153 ? -0.077 58.206 -8.151 1.00 86.78 153 LEU C CA 1
ATOM 4583 C C . LEU C 3 153 ? -0.716 59.015 -9.269 1.00 86.68 153 LEU C C 1
ATOM 4584 O O . LEU C 3 153 ? -0.749 60.239 -9.214 1.00 86.71 153 LEU C O 1
ATOM 4589 N N . GLN C 3 154 ? -1.242 58.327 -10.273 1.00 86.31 154 GLN C N 1
ATOM 4590 C CA . GLN C 3 154 ? -1.837 58.994 -11.411 1.00 86.28 154 GLN C CA 1
ATOM 4591 C C . GLN C 3 154 ? -3.243 59.438 -11.072 1.00 85.95 154 GLN C C 1
ATOM 4592 O O . GLN C 3 154 ? -3.799 60.337 -11.708 1.00 85.53 154 GLN C O 1
ATOM 4598 N N . ALA C 3 155 ? -3.821 58.767 -10.082 1.00 85.78 155 ALA C N 1
ATOM 4599 C CA . ALA C 3 155 ? -5.123 59.124 -9.557 1.00 85.35 155 ALA C CA 1
ATOM 4600 C C . ALA C 3 155 ? -4.895 60.247 -8.569 1.00 85.36 155 ALA C C 1
ATOM 4601 O O . ALA C 3 155 ? -5.627 61.242 -8.554 1.00 85.21 155 ALA C O 1
ATOM 4603 N N . LEU C 3 156 ? -3.841 60.094 -7.774 1.00 85.31 156 LEU C N 1
ATOM 4604 C CA . LEU C 3 156 ? -3.443 61.101 -6.809 1.00 85.52 156 LEU C CA 1
ATOM 4605 C C . LEU C 3 156 ? -3.041 62.429 -7.477 1.00 86.03 156 LEU C C 1
ATOM 4606 O O . LEU C 3 156 ? -3.265 63.518 -6.916 1.00 85.85 156 LEU C O 1
ATOM 4611 N N . GLN C 3 157 ? -2.471 62.329 -8.680 1.00 86.39 157 GLN C N 1
ATOM 4612 C CA . GLN C 3 157 ? -2.146 63.502 -9.503 1.00 86.81 157 GLN C CA 1
ATOM 4613 C C . GLN C 3 157 ? -3.413 64.192 -10.001 1.00 86.63 157 GLN C C 1
ATOM 4614 O O . GLN C 3 157 ? -3.582 65.403 -9.854 1.00 86.42 157 GLN C O 1
ATOM 4620 N N . GLN C 3 158 ? -4.302 63.390 -10.576 1.00 86.94 158 GLN C N 1
ATOM 4621 C CA . GLN C 3 158 ? -5.563 63.852 -11.134 1.00 87.03 158 GLN C CA 1
ATOM 4622 C C . GLN C 3 158 ? -6.432 64.568 -10.099 1.00 87.17 158 GLN C C 1
ATOM 4623 O O . GLN C 3 158 ? -7.245 65.418 -10.463 1.00 87.12 158 GLN C O 1
ATOM 4629 N N . GLU C 3 159 ? -6.259 64.238 -8.818 1.00 87.47 159 GLU C N 1
ATOM 4630 C CA . GLU C 3 159 ? -6.952 64.966 -7.750 1.00 87.64 159 GLU C CA 1
ATOM 4631 C C . GLU C 3 159 ? -6.260 66.308 -7.558 1.00 87.99 159 GLU C C 1
ATOM 4632 O O . GLU C 3 159 ? -6.544 67.241 -8.300 1.00 88.59 159 GLU C O 1
ATOM 4638 N N . HIS C 3 160 ? -5.362 66.405 -6.579 1.00 88.37 160 HIS C N 1
ATOM 4639 C CA . HIS C 3 160 ? -4.468 67.564 -6.424 1.00 88.86 160 HIS C CA 1
ATOM 4640 C C . HIS C 3 160 ? -3.342 67.298 -5.419 1.00 89.52 160 HIS C C 1
ATOM 4641 O O . HIS C 3 160 ? -2.766 68.231 -4.857 1.00 89.50 160 HIS C O 1
ATOM 4648 N N . LYS C 3 161 ? -3.018 66.026 -5.204 1.00 90.29 161 LYS C N 1
ATOM 4649 C CA . LYS C 3 161 ? -2.203 65.642 -4.051 1.00 91.30 161 LYS C CA 1
ATOM 4650 C C . LYS C 3 161 ? -0.780 65.171 -4.385 1.00 91.77 161 LYS C C 1
ATOM 4651 O O . LYS C 3 161 ? 0.036 64.995 -3.481 1.00 91.73 161 LYS C O 1
ATOM 4657 N N . ALA C 3 162 ? -0.489 64.975 -5.671 1.00 92.50 162 ALA C N 1
ATOM 4658 C CA . ALA C 3 162 ? 0.797 64.432 -6.105 1.00 93.19 162 ALA C CA 1
ATOM 4659 C C . ALA C 3 162 ? 1.153 64.823 -7.547 1.00 94.03 162 ALA C C 1
ATOM 4660 O O . ALA C 3 162 ? 0.265 64.941 -8.390 1.00 93.95 162 ALA C O 1
ATOM 4662 N N . GLU C 3 163 ? 2.447 65.047 -7.811 1.00 95.13 163 GLU C N 1
ATOM 4663 C CA . GLU C 3 163 ? 2.978 65.206 -9.183 1.00 96.43 163 GLU C CA 1
ATOM 4664 C C . GLU C 3 163 ? 4.061 64.152 -9.442 1.00 97.20 163 GLU C C 1
ATOM 4665 O O . GLU C 3 163 ? 4.938 63.958 -8.602 1.00 97.69 163 GLU C O 1
ATOM 4671 N N . ILE C 3 164 ? 4.000 63.474 -10.588 1.00 98.09 164 ILE C N 1
ATOM 4672 C CA . ILE C 3 164 ? 5.009 62.462 -10.919 1.00 99.10 164 ILE C CA 1
ATOM 4673 C C . ILE C 3 164 ? 6.161 63.070 -11.714 1.00 99.74 164 ILE C C 1
ATOM 4674 O O . ILE C 3 164 ? 5.944 63.688 -12.752 1.00 99.76 164 ILE C O 1
ATOM 4679 N N . ILE C 3 165 ? 7.379 62.891 -11.201 1.00 100.86 165 ILE C N 1
ATOM 4680 C CA . ILE C 3 165 ? 8.564 63.620 -11.670 1.00 102.04 165 ILE C CA 1
ATOM 4681 C C . ILE C 3 165 ? 9.529 62.756 -12.483 1.00 102.79 165 ILE C C 1
ATOM 4682 O O . ILE C 3 165 ? 9.133 62.136 -13.470 1.00 102.97 165 ILE C O 1
ATOM 4687 N N . THR C 3 166 ? 10.787 62.714 -12.042 1.00 103.87 166 THR C N 1
ATOM 4688 C CA . THR C 3 166 ? 11.909 62.202 -12.836 1.00 104.89 166 THR C CA 1
ATOM 4689 C C . THR C 3 166 ? 13.219 62.051 -12.016 1.00 105.78 166 THR C C 1
ATOM 4690 O O . THR C 3 166 ? 14.138 61.351 -12.445 1.00 106.36 166 THR C O 1
ATOM 4694 N N . VAL C 3 167 ? 13.294 62.702 -10.852 1.00 106.30 167 VAL C N 1
ATOM 4695 C CA . VAL C 3 167 ? 14.272 62.375 -9.777 1.00 106.75 167 VAL C CA 1
ATOM 4696 C C . VAL C 3 167 ? 15.717 61.987 -10.206 1.00 106.85 167 VAL C C 1
ATOM 4697 O O . VAL C 3 167 ? 16.093 62.156 -11.371 1.00 107.23 167 VAL C O 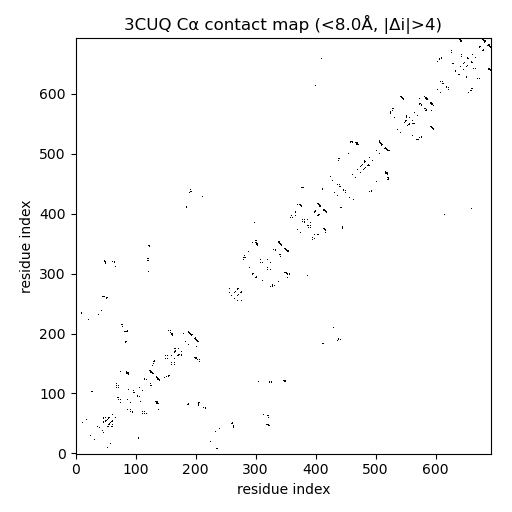1
ATOM 4701 N N . SER C 3 168 ? 16.508 61.497 -9.242 1.00 106.77 168 SER C N 1
ATOM 4702 C CA . SER C 3 168 ? 17.962 61.224 -9.370 1.00 106.18 168 SER C CA 1
ATOM 4703 C C . SER C 3 168 ? 18.425 60.829 -10.770 1.00 105.79 168 SER C C 1
ATOM 4704 O O . SER C 3 168 ? 18.828 61.683 -11.562 1.00 105.66 168 SER C O 1
ATOM 4707 N N . ASP C 3 169 ? 18.394 59.524 -11.034 1.00 105.56 169 ASP C N 1
ATOM 4708 C CA . ASP C 3 169 ? 18.445 58.960 -12.382 1.00 105.37 169 ASP C CA 1
ATOM 4709 C C . ASP C 3 169 ? 17.222 58.011 -12.571 1.00 104.65 169 ASP C C 1
ATOM 4710 O O . ASP C 3 169 ? 17.373 56.841 -12.939 1.00 104.34 169 ASP C O 1
ATOM 4715 N N . GLY C 3 170 ? 16.013 58.510 -12.317 1.00 104.03 170 GLY C N 1
ATOM 4716 C CA . GLY C 3 170 ? 14.843 57.629 -12.388 1.00 103.75 170 GLY C CA 1
ATOM 4717 C C . GLY C 3 170 ? 13.448 58.226 -12.424 1.00 103.55 170 GLY C C 1
ATOM 4718 O O . GLY C 3 170 ? 13.257 59.339 -12.913 1.00 102.84 170 GLY C O 1
ATOM 4719 N N . ARG C 3 171 ? 12.473 57.440 -11.932 1.00 103.79 171 ARG C N 1
ATOM 4720 C CA . ARG C 3 171 ? 11.040 57.804 -11.903 1.00 103.92 171 ARG C CA 1
ATOM 4721 C C . ARG C 3 171 ? 10.635 58.269 -10.483 1.00 103.53 171 ARG C C 1
ATOM 4722 O O . ARG C 3 171 ? 10.803 57.505 -9.473 1.00 103.56 171 ARG C O 1
ATOM 4730 N N . GLY C 3 172 ? 10.075 59.495 -10.402 1.00 103.24 172 GLY C N 1
ATOM 4731 C CA . GLY C 3 172 ? 9.886 60.160 -9.101 1.00 102.33 172 GLY C CA 1
ATOM 4732 C C . GLY C 3 172 ? 8.465 60.580 -8.801 1.00 101.74 172 GLY C C 1
ATOM 4733 O O . GLY C 3 172 ? 7.571 60.350 -9.620 1.00 101.97 172 GLY C O 1
ATOM 4734 N N . VAL C 3 173 ? 8.248 61.161 -7.616 1.00 100.78 173 VAL C N 1
ATOM 4735 C CA . VAL C 3 173 ? 6.948 61.737 -7.231 1.00 99.79 173 VAL C CA 1
ATOM 4736 C C . VAL C 3 173 ? 7.055 62.671 -6.040 1.00 99.05 173 VAL C C 1
ATOM 4737 O O . VAL C 3 173 ? 7.557 62.284 -4.979 1.00 99.07 173 VAL C O 1
ATOM 4741 N N . LYS C 3 174 ? 6.553 63.892 -6.230 1.00 98.10 174 LYS C N 1
ATOM 4742 C CA . LYS C 3 174 ? 6.466 64.898 -5.179 1.00 97.05 174 LYS C CA 1
ATOM 4743 C C . LYS C 3 174 ? 5.060 64.861 -4.584 1.00 96.56 174 LYS C C 1
ATOM 4744 O O . LYS C 3 174 ? 4.065 64.767 -5.310 1.00 96.84 174 LYS C O 1
ATOM 4750 N N . PHE C 3 175 ? 4.978 64.918 -3.260 1.00 95.49 175 PHE C N 1
ATOM 4751 C CA . PHE C 3 175 ? 3.692 64.929 -2.576 1.00 94.00 175 PHE C CA 1
ATOM 4752 C C . PHE C 3 175 ? 3.413 66.326 -2.081 1.00 93.53 175 PHE C C 1
ATOM 4753 O O . PHE C 3 175 ? 4.330 67.048 -1.670 1.00 93.51 175 PHE C O 1
ATOM 4761 N N . PHE C 3 176 ? 2.138 66.696 -2.129 1.00 92.99 176 PHE C N 1
ATOM 4762 C CA . PHE C 3 176 ? 1.660 67.995 -1.672 1.00 92.37 176 PHE C CA 1
ATOM 4763 C C . PHE C 3 176 ? 1.063 67.828 -0.280 1.00 92.20 176 PHE C C 1
ATOM 4764 O O . PHE C 3 176 ? 1.395 66.878 0.435 1.00 91.79 176 PHE C O 1
ATOM 4772 N N . PHE D 3 5 ? -49.176 45.479 -40.698 1.00 104.06 5 PHE D N 1
ATOM 4773 C CA . PHE D 3 5 ? -48.409 46.651 -41.220 1.00 103.81 5 PHE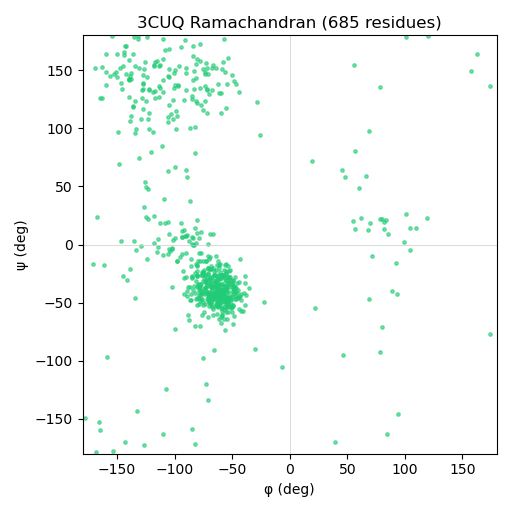 D CA 1
ATOM 4774 C C . PHE D 3 5 ? -47.243 46.894 -40.248 1.00 102.75 5 PHE D C 1
ATOM 4775 O O . PHE D 3 5 ? -46.672 45.923 -39.719 1.00 102.86 5 PHE D O 1
ATOM 4783 N N . GLU D 3 6 ? -46.910 48.165 -40.003 1.00 100.90 6 GLU D N 1
ATOM 4784 C CA . GLU D 3 6 ? -45.750 48.551 -39.188 1.00 99.09 6 GLU D CA 1
ATOM 4785 C C . GLU D 3 6 ? -45.990 48.263 -37.707 1.00 97.73 6 GLU D C 1
ATOM 4786 O O . GLU D 3 6 ? -47.041 48.616 -37.162 1.00 97.62 6 GLU D O 1
ATOM 4792 N N . TRP D 3 7 ? -44.997 47.632 -37.073 1.00 95.88 7 TRP D N 1
ATOM 4793 C CA . TRP D 3 7 ? -45.076 47.138 -35.692 1.00 93.87 7 TRP D CA 1
ATOM 4794 C C . TRP D 3 7 ? -45.365 48.234 -34.650 1.00 92.53 7 TRP D C 1
ATOM 4795 O O . TRP D 3 7 ? -44.692 49.269 -34.634 1.00 92.43 7 TRP D O 1
ATOM 4806 N N . PRO D 3 8 ? -46.361 48.002 -33.769 1.00 91.12 8 PRO D N 1
ATOM 4807 C CA . PRO D 3 8 ? -46.754 48.995 -32.757 1.00 89.96 8 PRO D CA 1
ATOM 4808 C C . PRO D 3 8 ? -45.852 49.003 -31.514 1.00 88.73 8 PRO D C 1
ATOM 4809 O O . PRO D 3 8 ? -45.229 47.991 -31.188 1.00 88.52 8 PRO D O 1
ATOM 4813 N N . TRP D 3 9 ? -45.804 50.139 -30.824 1.00 87.23 9 TRP D N 1
ATOM 4814 C CA . TRP D 3 9 ? -44.930 50.318 -29.665 1.00 85.96 9 TRP D CA 1
ATOM 4815 C C . TRP D 3 9 ? -45.025 49.178 -28.632 1.00 84.88 9 TRP D C 1
ATOM 4816 O O . TRP D 3 9 ? -44.039 48.872 -27.945 1.00 84.63 9 TRP D O 1
ATOM 4827 N N . GLN D 3 10 ? -46.205 48.560 -28.529 1.00 83.37 10 GLN D N 1
ATOM 4828 C CA . GLN D 3 10 ? -46.407 47.417 -27.638 1.00 81.91 10 GLN D CA 1
ATOM 4829 C C . GLN D 3 10 ? -45.501 46.249 -28.002 1.00 80.88 10 GLN D C 1
ATOM 4830 O O . GLN D 3 10 ? -44.917 45.617 -27.113 1.00 80.96 10 GLN D O 1
ATOM 4836 N N . TYR D 3 11 ? -45.363 45.996 -29.302 1.00 79.22 11 TYR D N 1
ATOM 4837 C CA . TYR D 3 11 ? -44.549 44.886 -29.803 1.00 78.22 11 TYR D CA 1
ATOM 4838 C C . TYR D 3 11 ? -43.083 45.015 -29.413 1.00 77.32 11 TYR D C 1
ATOM 4839 O O . TYR D 3 11 ? -42.341 44.030 -29.461 1.00 77.47 11 TYR D O 1
ATOM 4848 N N . ARG D 3 12 ? -42.679 46.222 -29.019 1.00 75.99 12 ARG D N 1
ATOM 4849 C CA . ARG D 3 12 ? -41.336 46.467 -28.481 1.00 74.76 12 ARG D CA 1
ATOM 4850 C C . ARG D 3 12 ? -41.341 46.578 -26.958 1.00 73.51 12 ARG D C 1
ATOM 4851 O O . ARG D 3 12 ? -40.302 46.833 -26.344 1.00 73.32 12 ARG D O 1
ATOM 4859 N N . PHE D 3 13 ? -42.510 46.368 -26.352 1.00 72.03 13 PHE D N 1
ATOM 4860 C CA . PHE D 3 13 ? -42.680 46.532 -24.909 1.00 70.68 13 PHE D CA 1
ATOM 4861 C C . PHE D 3 13 ? -42.786 45.167 -24.234 1.00 70.42 13 PHE D C 1
ATOM 4862 O O . PHE D 3 13 ? -43.806 44.492 -24.354 1.00 71.01 13 PHE D O 1
ATOM 4870 N N . PRO D 3 14 ? -41.722 44.739 -23.544 1.00 69.89 14 PRO D N 1
ATOM 4871 C CA . PRO D 3 14 ? -41.687 43.383 -22.969 1.00 69.84 14 PRO D CA 1
ATOM 4872 C C . PRO D 3 14 ? -42.938 42.896 -22.183 1.00 69.95 14 PRO D C 1
ATOM 4873 O O . PRO D 3 14 ? -43.331 41.727 -22.350 1.00 70.25 14 PRO D O 1
ATOM 4877 N N . PRO D 3 15 ? -43.564 43.758 -21.347 1.00 69.87 15 PRO D N 1
ATOM 4878 C CA . PRO D 3 15 ? -44.739 43.316 -20.578 1.00 70.03 15 PRO D CA 1
ATOM 4879 C C . PRO D 3 15 ? -45.948 42.943 -21.427 1.00 70.07 15 PRO D C 1
ATOM 4880 O O . PRO D 3 15 ? -46.897 42.338 -20.930 1.00 70.40 15 PRO D O 1
ATOM 4884 N N . PHE D 3 16 ? -45.879 43.253 -22.709 1.00 69.51 16 PHE D N 1
ATOM 4885 C CA . PHE D 3 16 ? -46.958 42.987 -23.629 1.00 69.55 16 PHE D CA 1
ATOM 4886 C C . PHE D 3 16 ? -47.068 41.479 -23.891 1.00 69.62 16 PHE D C 1
ATOM 4887 O O . PHE D 3 16 ? -48.105 40.961 -24.311 1.00 69.58 16 PHE D O 1
ATOM 4895 N N . PHE D 3 17 ? -45.998 40.753 -23.617 1.00 69.06 17 PHE D N 1
ATOM 4896 C CA . PHE D 3 17 ? -46.044 39.327 -23.867 1.00 68.23 17 PHE D CA 1
ATOM 4897 C C . PHE D 3 17 ? -46.311 38.549 -22.566 1.00 68.09 17 PHE D C 1
ATOM 4898 O O . PHE D 3 17 ? -46.260 37.318 -22.561 1.00 68.05 17 PHE D O 1
ATOM 4906 N N . THR D 3 18 ? -46.577 39.264 -21.464 1.00 67.46 18 THR D N 1
ATOM 4907 C CA . THR D 3 18 ? -47.175 38.629 -20.284 1.00 66.86 18 THR D CA 1
ATOM 4908 C C . THR D 3 18 ? -48.567 39.193 -20.081 1.00 67.02 18 THR D C 1
ATOM 4909 O O . THR D 3 18 ? -48.735 40.411 -20.032 1.00 68.10 18 THR D O 1
ATOM 4913 N N . LEU D 3 19 ? -49.554 38.307 -19.981 1.00 66.46 19 LEU D N 1
ATOM 4914 C CA . LEU D 3 19 ? -50.927 38.648 -19.632 1.00 66.01 19 LEU D CA 1
ATOM 4915 C C . LEU D 3 19 ? -50.928 39.393 -18.329 1.00 65.85 19 LEU D C 1
ATOM 4916 O O . LEU D 3 19 ? -50.516 38.830 -17.314 1.00 66.33 19 LEU D O 1
ATOM 4921 N N . GLN D 3 20 ? -51.376 40.649 -18.343 1.00 64.67 20 GLN D N 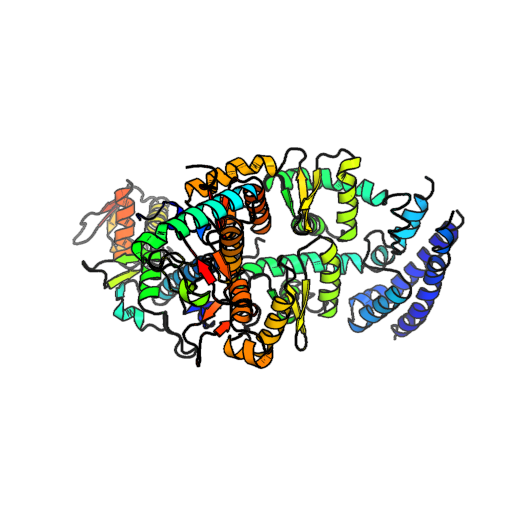1
ATOM 4922 C CA . GLN D 3 20 ? -51.457 41.424 -17.112 1.00 63.76 20 GLN D CA 1
ATOM 4923 C C . GLN D 3 20 ? -52.585 40.948 -16.197 1.00 63.12 20 GLN D C 1
ATOM 4924 O O . GLN D 3 20 ? -53.689 40.673 -16.667 1.00 63.00 20 GLN D O 1
ATOM 4930 N N . PRO D 3 21 ? -52.300 40.792 -14.897 1.00 62.18 21 PRO D N 1
ATOM 4931 C CA . PRO D 3 21 ? -53.364 40.438 -13.979 1.00 61.82 21 PRO D CA 1
ATOM 4932 C C . PRO D 3 21 ? -54.279 41.592 -13.564 1.00 60.72 21 PRO D C 1
ATOM 4933 O O . PRO D 3 21 ? -55.336 41.333 -12.984 1.00 60.94 21 PRO D O 1
ATOM 4937 N N . ASN D 3 22 ? -53.874 42.834 -13.822 1.00 59.92 22 ASN D N 1
ATOM 4938 C CA . ASN D 3 22 ? -54.696 44.008 -13.492 1.00 58.91 22 ASN D CA 1
ATOM 4939 C C . ASN D 3 22 ? -55.761 44.198 -14.589 1.00 58.80 22 ASN D C 1
ATOM 4940 O O . ASN D 3 22 ? -55.428 44.331 -15.782 1.00 58.78 22 ASN D O 1
ATOM 4945 N N . VAL D 3 23 ? -57.036 44.181 -14.183 1.00 58.23 23 VAL D N 1
ATOM 4946 C CA . VAL D 3 23 ? -58.183 44.087 -15.142 1.00 57.01 23 VAL D CA 1
ATOM 4947 C C . VAL D 3 23 ? -58.265 45.274 -16.121 1.00 56.30 23 VAL D C 1
ATOM 4948 O O . VAL D 3 23 ? -58.483 45.066 -17.309 1.00 55.29 23 VAL D O 1
ATOM 4952 N N . ASP D 3 24 ? -58.022 46.496 -15.630 1.00 56.09 24 ASP D N 1
ATOM 4953 C CA . ASP D 3 24 ? -57.932 47.663 -16.515 1.00 55.99 24 ASP D CA 1
ATOM 4954 C C . ASP D 3 24 ? -56.876 47.464 -17.578 1.00 56.13 24 ASP D C 1
ATOM 4955 O O . ASP D 3 24 ? -57.156 47.623 -18.780 1.00 56.60 24 ASP D O 1
ATOM 4960 N N . THR D 3 25 ? -55.700 47.033 -17.125 1.00 56.35 25 THR D N 1
ATOM 4961 C CA . THR D 3 25 ? -54.508 46.841 -17.960 1.00 56.27 25 THR D CA 1
ATOM 4962 C C . THR D 3 25 ? -54.692 45.710 -18.937 1.00 57.59 25 THR D C 1
ATOM 4963 O O . THR D 3 25 ? -54.368 45.844 -20.111 1.00 57.97 25 THR D O 1
ATOM 4967 N N . ARG D 3 26 ? -55.222 44.595 -18.459 1.00 59.55 26 ARG D N 1
ATOM 4968 C CA . ARG D 3 26 ? -55.493 43.456 -19.328 1.00 62.05 26 ARG D CA 1
ATOM 4969 C C . ARG D 3 26 ? -56.402 43.842 -20.498 1.00 63.28 26 ARG D C 1
ATOM 4970 O O . ARG D 3 26 ? -56.204 43.375 -21.613 1.00 63.23 26 ARG D O 1
ATOM 4978 N N . GLN D 3 27 ? -57.396 44.688 -20.247 1.00 65.19 27 GLN D N 1
ATOM 4979 C CA . GLN D 3 27 ? -58.297 45.063 -21.320 1.00 67.69 27 GLN D CA 1
ATOM 4980 C C . GLN D 3 27 ? -57.484 45.723 -22.418 1.00 68.77 27 GLN D C 1
ATOM 4981 O O . GLN D 3 27 ? -57.393 45.203 -23.527 1.00 69.31 27 GLN D O 1
ATOM 4987 N N . LYS D 3 28 ? -56.860 46.841 -22.088 1.00 70.23 28 LYS D N 1
ATOM 4988 C CA . LYS D 3 28 ? -56.001 47.550 -23.020 1.00 71.93 28 LYS D CA 1
ATOM 4989 C C . LYS D 3 28 ? -55.020 46.590 -23.699 1.00 72.76 28 LYS D C 1
ATOM 4990 O O . LYS D 3 28 ? -54.798 46.686 -24.907 1.00 72.90 28 LYS D O 1
ATOM 4996 N N . GLN D 3 29 ? -54.464 45.646 -22.930 1.00 73.73 29 GLN D N 1
ATOM 4997 C CA . GLN D 3 29 ? -53.581 44.611 -23.486 1.00 74.56 29 GLN D CA 1
ATOM 4998 C C . GLN D 3 29 ? -54.348 43.771 -24.497 1.00 75.09 29 GLN D C 1
ATOM 4999 O O . GLN D 3 29 ? -54.031 43.797 -25.683 1.00 75.23 29 GLN D O 1
ATOM 5005 N N . LEU D 3 30 ? -55.368 43.053 -24.018 1.00 76.06 30 LEU D N 1
ATOM 5006 C CA . LEU D 3 30 ? -56.217 42.193 -24.840 1.00 76.88 30 LEU D CA 1
ATOM 5007 C C . LEU D 3 30 ? -56.658 42.882 -26.130 1.00 77.29 30 LEU D C 1
ATOM 5008 O O . LEU D 3 30 ? -56.623 42.276 -27.204 1.00 77.28 30 LEU D O 1
ATOM 5013 N N . ALA D 3 31 ? -57.083 44.139 -26.009 1.00 77.70 31 ALA D N 1
ATOM 5014 C CA . ALA D 3 31 ? -57.489 44.947 -27.150 1.00 78.57 31 ALA D CA 1
ATOM 5015 C C . ALA D 3 31 ? -56.348 45.085 -28.150 1.00 79.37 31 ALA D C 1
ATOM 5016 O O . ALA D 3 31 ? -56.458 44.645 -29.297 1.00 79.67 31 ALA D O 1
ATOM 5018 N N . ALA D 3 32 ? -55.247 45.672 -27.696 1.00 80.61 32 ALA D N 1
ATOM 5019 C CA . ALA D 3 32 ? -54.061 45.888 -28.521 1.00 81.88 32 ALA D CA 1
ATOM 5020 C C . ALA D 3 32 ? -53.622 44.634 -29.283 1.00 82.88 32 ALA D C 1
ATOM 5021 O O . ALA D 3 32 ? -53.160 44.737 -30.428 1.00 83.22 32 ALA D O 1
ATOM 5023 N N . TRP D 3 33 ? -53.770 43.466 -28.644 1.00 84.00 33 TRP D N 1
ATOM 5024 C CA . TRP D 3 33 ? -53.499 42.154 -29.273 1.00 84.92 33 TRP D CA 1
ATOM 5025 C C . TRP D 3 33 ? -54.453 41.792 -30.415 1.00 85.42 33 TRP D C 1
ATOM 5026 O O . TRP D 3 33 ? -54.022 41.241 -31.439 1.00 85.43 33 TRP D O 1
ATOM 5037 N N . CYS D 3 34 ? -55.743 42.073 -30.213 1.00 86.22 34 CYS D N 1
ATOM 5038 C CA . CYS D 3 34 ? -56.766 41.862 -31.237 1.00 86.78 34 CYS D CA 1
ATOM 5039 C C . CYS D 3 34 ? -56.449 42.783 -32.412 1.00 87.65 34 CYS D C 1
ATOM 5040 O O . CYS D 3 34 ? -56.347 42.331 -33.550 1.00 87.61 34 CYS D O 1
ATOM 5043 N N . SER D 3 35 ? -56.243 44.064 -32.110 1.00 88.70 35 SER D N 1
ATOM 5044 C CA . SER D 3 35 ? -55.905 45.073 -33.113 1.00 89.75 35 SER D CA 1
ATOM 5045 C C . SER D 3 35 ? -54.704 44.687 -33.982 1.00 90.37 35 SER D C 1
ATOM 5046 O O . SER D 3 35 ? -54.630 45.084 -35.143 1.00 90.18 35 SER D O 1
ATOM 5049 N N . LEU D 3 36 ? -53.771 43.922 -33.412 1.00 91.48 36 LEU D N 1
ATOM 5050 C CA . LEU D 3 36 ? -52.545 43.527 -34.117 1.00 92.48 36 LEU D CA 1
ATOM 5051 C C . LEU D 3 36 ? -52.711 42.276 -34.970 1.00 93.14 36 LEU D C 1
ATOM 5052 O O . LEU D 3 36 ? -52.278 42.262 -36.121 1.00 93.43 36 LEU D O 1
ATOM 5057 N N . VAL D 3 37 ? -53.313 41.229 -34.406 1.00 94.03 37 VAL D N 1
ATOM 5058 C CA . VAL D 3 37 ? -53.539 39.979 -35.149 1.00 94.84 37 VAL D CA 1
ATOM 5059 C C . VAL D 3 37 ? -54.453 40.189 -36.369 1.00 95.47 37 VAL D C 1
ATOM 5060 O O . VAL D 3 37 ? -54.206 39.616 -37.430 1.00 95.47 37 VAL D O 1
ATOM 5064 N N . LEU D 3 38 ? -55.486 41.019 -36.221 1.00 96.25 38 LEU D N 1
ATOM 5065 C CA . LEU D 3 38 ? -56.348 41.351 -37.350 1.00 97.19 38 LEU D CA 1
ATOM 5066 C C . LEU D 3 38 ? -55.593 42.225 -38.361 1.00 97.87 38 LEU D C 1
ATOM 5067 O O . LEU D 3 38 ? -55.877 42.174 -39.562 1.00 98.04 38 LEU D O 1
ATOM 5072 N N . SER D 3 39 ? -54.620 42.992 -37.866 1.00 98.58 39 SER D N 1
ATOM 5073 C CA . SER D 3 39 ? -53.813 43.898 -38.691 1.00 99.45 39 SER D CA 1
ATOM 5074 C C . SER D 3 39 ? -52.699 43.183 -39.452 1.00 100.23 39 SER D C 1
ATOM 5075 O O . SER D 3 39 ? -52.357 43.580 -40.566 1.00 100.39 39 SER D O 1
ATOM 5078 N N . PHE D 3 40 ? -52.139 42.138 -38.851 1.00 101.23 40 PHE D N 1
ATOM 5079 C CA . PHE D 3 40 ? -51.004 41.420 -39.432 1.00 102.46 40 PHE D CA 1
ATOM 5080 C C . PHE D 3 40 ? -51.386 40.589 -40.664 1.00 103.46 40 PHE D C 1
ATOM 5081 O O . PHE D 3 40 ? -50.576 40.411 -41.577 1.00 103.51 40 PHE D O 1
ATOM 5089 N N . CYS D 3 41 ? -52.624 40.102 -40.688 1.00 104.60 41 CYS D N 1
ATOM 5090 C CA . CYS D 3 41 ? -53.082 39.178 -41.723 1.00 105.86 41 CYS D CA 1
ATOM 5091 C C . CYS D 3 41 ? -53.150 39.803 -43.126 1.00 106.70 41 CYS D C 1
ATOM 5092 O O . CYS D 3 41 ? -53.661 39.189 -44.075 1.00 106.66 41 CYS D O 1
ATOM 5095 N N . ARG D 3 42 ? -52.617 41.020 -43.238 1.00 107.74 42 ARG D N 1
ATOM 5096 C CA . ARG D 3 42 ? -52.446 41.701 -44.517 1.00 108.80 42 ARG D CA 1
ATOM 5097 C C . ARG D 3 42 ? -51.084 41.344 -45.123 1.00 109.42 42 ARG D C 1
ATOM 5098 O O . ARG D 3 42 ? -50.993 41.045 -46.319 1.00 109.63 42 ARG D O 1
ATOM 5106 N N . LEU D 3 43 ? -50.039 41.366 -44.289 1.00 110.22 43 LEU D N 1
ATOM 5107 C CA . LEU D 3 43 ? -48.668 41.041 -44.706 1.00 110.88 43 LEU D CA 1
ATOM 5108 C C . LEU D 3 43 ? -48.545 39.589 -45.176 1.00 111.49 43 LEU D C 1
ATOM 5109 O O . LEU D 3 43 ? -48.187 39.335 -46.329 1.00 111.66 43 LEU D O 1
ATOM 5114 N N . HIS D 3 44 ? -48.854 38.647 -44.285 1.00 112.21 44 HIS D N 1
ATOM 5115 C CA . HIS D 3 44 ? -48.765 37.221 -44.603 1.00 112.95 44 HIS D CA 1
ATOM 5116 C C . HIS D 3 44 ? -49.926 36.752 -45.494 1.00 113.54 44 HIS D C 1
ATOM 5117 O O . HIS D 3 44 ? -49.862 35.665 -46.073 1.00 113.60 44 HIS D O 1
ATOM 5124 N N . LYS D 3 45 ? -50.970 37.580 -45.597 1.00 114.27 45 LYS D N 1
ATOM 5125 C CA . LYS D 3 45 ? -52.164 37.330 -46.431 1.00 115.13 45 LYS D CA 1
ATOM 5126 C C . LYS D 3 45 ? -53.055 36.176 -45.945 1.00 115.61 45 LYS D C 1
ATOM 5127 O O . LYS D 3 45 ? -54.277 36.323 -45.879 1.00 115.77 45 LYS D O 1
ATOM 5133 N N . GLN D 3 46 ? -52.441 35.036 -45.624 1.00 116.16 46 GLN D N 1
ATOM 5134 C CA . GLN D 3 46 ? -53.147 33.872 -45.082 1.00 116.63 46 GLN D CA 1
ATOM 5135 C C . GLN D 3 46 ? -54.102 34.276 -43.967 1.00 116.76 46 GLN D C 1
ATOM 5136 O O . GLN D 3 46 ? -53.769 35.110 -43.115 1.00 116.65 46 GLN D O 1
ATOM 5142 N N . SER D 3 47 ? -55.287 33.677 -43.975 1.00 116.93 47 SER D N 1
ATOM 5143 C CA . SER D 3 47 ? -56.249 33.898 -42.905 1.00 117.10 47 SER D CA 1
ATOM 5144 C C . SER D 3 47 ? -56.802 32.580 -42.356 1.00 117.08 47 SER D C 1
ATOM 5145 O O . SER D 3 47 ? -57.945 32.206 -42.643 1.00 116.98 47 SER D O 1
ATOM 5148 N N . SER D 3 48 ? -55.958 31.891 -41.575 1.00 117.02 48 SER D N 1
ATOM 5149 C CA . SER D 3 48 ? -56.270 30.612 -40.899 1.00 116.92 48 SER D CA 1
ATOM 5150 C C . SER D 3 48 ? -55.003 29.809 -40.566 1.00 116.68 48 SER D C 1
ATOM 5151 O O . SER D 3 48 ? -54.002 29.895 -41.285 1.00 116.62 48 SER D O 1
ATOM 5154 N N . MET D 3 49 ? -55.064 29.029 -39.481 1.00 116.40 49 MET D N 1
ATOM 5155 C CA . MET D 3 49 ? -53.960 28.155 -39.037 1.00 116.21 49 MET D CA 1
ATOM 5156 C C . MET D 3 49 ? -54.325 27.322 -37.792 1.00 115.79 49 MET D C 1
ATOM 5157 O O . MET D 3 49 ? -55.487 26.952 -37.609 1.00 115.84 49 MET D O 1
ATOM 5162 N N . THR D 3 50 ? -53.323 27.019 -36.962 1.00 115.29 50 THR D N 1
ATOM 5163 C CA . THR D 3 50 ? -53.510 26.306 -35.687 1.00 114.82 50 THR D CA 1
ATOM 5164 C C . THR D 3 50 ? -52.703 26.947 -34.543 1.00 114.43 50 THR D C 1
ATOM 5165 O O . THR D 3 50 ? -51.994 27.937 -34.754 1.00 114.33 50 THR D O 1
ATOM 5169 N N . VAL D 3 51 ? -52.829 26.382 -33.341 1.00 113.92 51 VAL D N 1
ATOM 5170 C CA . VAL D 3 51 ? -52.133 26.870 -32.141 1.00 113.34 51 VAL D CA 1
ATOM 5171 C C . VAL D 3 51 ? -50.617 26.885 -32.348 1.00 112.92 51 VAL D C 1
ATOM 5172 O O . VAL D 3 51 ? -49.981 27.928 -32.221 1.00 112.75 51 VAL D O 1
ATOM 5176 N N . MET D 3 52 ? -50.064 25.724 -32.692 1.00 112.52 52 MET D N 1
ATOM 5177 C CA . MET D 3 52 ? -48.625 25.549 -32.925 1.00 111.98 52 MET D CA 1
ATOM 5178 C C . MET D 3 52 ? -48.068 26.377 -34.089 1.00 111.35 52 MET D C 1
ATOM 5179 O O . MET D 3 52 ? -46.898 26.771 -34.070 1.00 111.23 52 MET D O 1
ATOM 5184 N N . GLU D 3 53 ? -48.913 26.636 -35.088 1.00 110.56 53 GLU D N 1
ATOM 5185 C CA . GLU D 3 53 ? -48.539 27.420 -36.267 1.00 109.67 53 GLU D CA 1
ATOM 5186 C C . GLU D 3 53 ? -48.153 28.845 -35.894 1.00 109.09 53 GLU D C 1
ATOM 5187 O O . GLU D 3 53 ? -47.193 29.401 -36.433 1.00 109.14 53 GLU D O 1
ATOM 5193 N N . ALA D 3 54 ? -48.918 29.429 -34.977 1.00 108.19 54 ALA D N 1
ATOM 5194 C CA . ALA D 3 54 ? -48.685 30.789 -34.524 1.00 107.29 54 ALA D CA 1
ATOM 5195 C C . ALA D 3 54 ? -47.442 30.895 -33.639 1.00 106.75 54 ALA D C 1
ATOM 5196 O O . ALA D 3 54 ? -46.731 31.888 -33.704 1.00 106.57 54 ALA D O 1
ATOM 5198 N N . GLN D 3 55 ? -47.185 29.860 -32.835 1.00 106.17 55 GLN D N 1
ATOM 5199 C CA . GLN D 3 55 ? -46.049 29.815 -31.891 1.00 105.75 55 GLN D CA 1
ATOM 5200 C C . GLN D 3 55 ? -44.692 30.222 -32.493 1.00 105.06 55 GLN D C 1
ATOM 5201 O O . GLN D 3 55 ? -43.872 30.838 -31.806 1.00 105.12 55 GLN D O 1
ATOM 5207 N N . GLU D 3 56 ? -44.447 29.863 -33.754 1.00 104.21 56 GLU D N 1
ATOM 5208 C CA . GLU D 3 56 ? -43.210 30.269 -34.443 1.00 103.23 56 GLU D CA 1
ATOM 5209 C C . GLU D 3 56 ? -43.452 31.380 -35.474 1.00 102.36 56 GLU D C 1
ATOM 5210 O O . GLU D 3 56 ? -42.637 31.593 -36.378 1.00 102.44 56 GLU D O 1
ATOM 5216 N N . SER D 3 57 ? -44.576 32.079 -35.328 1.00 101.10 57 SER D N 1
ATOM 5217 C CA . SER D 3 57 ? -44.897 33.211 -36.185 1.00 99.91 57 SER D CA 1
ATOM 5218 C C . SER D 3 57 ? -44.506 34.530 -35.513 1.00 99.08 57 SER D C 1
ATOM 5219 O O . SER D 3 57 ? -44.748 34.708 -34.318 1.00 99.06 57 SER D O 1
ATOM 5222 N N . PRO D 3 58 ? -43.897 35.456 -36.281 1.00 98.15 58 PRO D N 1
ATOM 5223 C CA . PRO D 3 58 ? -43.453 36.780 -35.821 1.00 97.40 58 PRO D CA 1
ATOM 5224 C C . PRO D 3 58 ? -44.486 37.640 -35.090 1.00 96.55 58 PRO D C 1
ATOM 5225 O O . PRO D 3 58 ? -44.093 38.539 -34.349 1.00 96.36 58 PRO D O 1
ATOM 5229 N N . LEU D 3 59 ? -45.779 37.383 -35.294 1.00 95.47 59 LEU D N 1
ATOM 5230 C CA . LEU D 3 59 ? -46.818 38.148 -34.590 1.00 94.41 59 LEU D CA 1
ATOM 5231 C C . LEU D 3 59 ? -46.877 37.809 -33.101 1.00 93.78 59 LEU D C 1
ATOM 5232 O O . LEU D 3 59 ? -47.318 38.620 -32.293 1.00 93.60 59 LEU D O 1
ATOM 5237 N N . PHE D 3 60 ? -46.424 36.609 -32.756 1.00 93.02 60 PHE D N 1
ATOM 5238 C CA . PHE D 3 60 ? -46.420 36.144 -31.374 1.00 92.31 60 PHE D CA 1
ATOM 5239 C C . PHE D 3 60 ? -45.004 35.923 -30.821 1.00 91.74 60 PHE D C 1
ATOM 5240 O O . PHE D 3 60 ? -44.835 35.656 -29.630 1.00 91.59 60 PHE D O 1
ATOM 5248 N N . ASN D 3 61 ? -43.999 36.053 -31.687 1.00 91.08 61 ASN D N 1
ATOM 5249 C CA . ASN D 3 61 ? -42.621 35.702 -31.359 1.00 90.40 61 ASN D CA 1
ATOM 5250 C C . ASN D 3 61 ? -41.629 36.781 -31.795 1.00 90.03 61 ASN D C 1
ATOM 5251 O O . ASN D 3 61 ? -41.245 36.848 -32.964 1.00 89.83 61 ASN D O 1
ATOM 5256 N N . ASN D 3 62 ? -41.221 37.623 -30.846 1.00 89.61 62 ASN D N 1
ATOM 5257 C CA . ASN D 3 62 ? -40.200 38.634 -31.089 1.00 89.32 62 ASN D CA 1
ATOM 5258 C C . ASN D 3 62 ? -38.848 38.124 -30.599 1.00 89.41 62 ASN D C 1
ATOM 5259 O O . ASN D 3 62 ? -38.620 37.994 -29.395 1.00 89.57 62 ASN D O 1
ATOM 5264 N N . VAL D 3 63 ? -37.959 37.845 -31.547 1.00 89.40 63 VAL D N 1
ATOM 5265 C CA . VAL D 3 63 ? -36.681 37.198 -31.267 1.00 89.41 63 VAL D CA 1
ATOM 5266 C C . VAL D 3 63 ? -35.586 38.193 -30.892 1.00 89.44 63 VAL D C 1
ATOM 5267 O O . VAL D 3 63 ? -34.740 37.887 -30.056 1.00 89.58 63 VAL D O 1
ATOM 5271 N N . LYS D 3 64 ? -35.591 39.369 -31.517 1.00 89.61 64 LYS D N 1
ATOM 5272 C CA . LYS D 3 64 ? -34.552 40.378 -31.271 1.00 89.83 64 LYS D CA 1
ATOM 5273 C C . LYS D 3 64 ? -34.686 40.912 -29.867 1.00 89.85 64 LYS D C 1
ATOM 5274 O O . LYS D 3 64 ? -33.689 41.120 -29.180 1.00 89.89 64 LYS D O 1
ATOM 5280 N N . LEU D 3 65 ? -35.931 41.119 -29.449 1.00 89.91 65 LEU D N 1
ATOM 5281 C CA . LEU D 3 65 ? -36.253 41.335 -28.049 1.00 90.12 65 LEU D CA 1
ATOM 5282 C C . LEU D 3 65 ? -36.047 39.976 -27.363 1.00 90.63 65 LEU D C 1
ATOM 5283 O O . LEU D 3 65 ? -35.036 39.311 -27.588 1.00 90.62 65 LEU D O 1
ATOM 5288 N N . GLN D 3 66 ? -36.993 39.569 -26.527 1.00 91.35 66 GLN D N 1
ATOM 5289 C CA . GLN D 3 66 ? -37.053 38.187 -26.049 1.00 91.97 66 GLN D CA 1
ATOM 5290 C C . GLN D 3 66 ? -38.488 37.852 -25.684 1.00 92.07 66 GLN D C 1
ATOM 5291 O O . GLN D 3 66 ? -39.377 38.692 -25.849 1.00 92.55 66 GLN D O 1
ATOM 5297 N N . ARG D 3 67 ? -38.708 36.642 -25.176 1.00 92.03 67 ARG D N 1
ATOM 5298 C CA . ARG D 3 67 ? -40.057 36.121 -24.851 1.00 92.21 67 ARG D CA 1
ATOM 5299 C C . ARG D 3 67 ? -41.096 36.107 -25.984 1.00 92.02 67 ARG D C 1
ATOM 5300 O O . ARG D 3 67 ? -41.030 36.872 -26.952 1.00 91.54 67 ARG D O 1
ATOM 5308 N N . LYS D 3 68 ? -42.040 35.187 -25.831 1.00 92.16 68 LYS D N 1
ATOM 5309 C CA . LYS D 3 68 ? -43.163 35.019 -26.739 1.00 92.44 68 LYS D CA 1
ATOM 5310 C C . LYS D 3 68 ? -44.448 34.807 -25.930 1.00 92.29 68 LYS D C 1
ATOM 5311 O O . LYS D 3 68 ? -44.384 34.524 -24.725 1.00 92.09 68 LYS D O 1
ATOM 5317 N N . LEU D 3 69 ? -45.603 34.961 -26.579 1.00 92.06 69 LEU D N 1
ATOM 5318 C CA . LEU D 3 69 ? -46.886 34.825 -25.894 1.00 92.22 69 LEU D CA 1
ATOM 5319 C C . LEU D 3 69 ? -47.126 33.359 -25.575 1.00 91.93 69 LEU D C 1
ATOM 5320 O O . LEU D 3 69 ? -47.298 32.555 -26.490 1.00 92.30 69 LEU D O 1
ATOM 5325 N N . PRO D 3 70 ? -47.128 33.002 -24.276 1.00 91.71 70 PRO D N 1
ATOM 5326 C CA . PRO D 3 70 ? -47.382 31.613 -23.867 1.00 91.63 70 PRO D CA 1
ATOM 5327 C C . PRO D 3 70 ? -48.619 30.981 -24.541 1.00 91.68 70 PRO D C 1
ATOM 5328 O O . PRO D 3 70 ? -49.644 31.649 -24.728 1.00 91.57 70 PRO D O 1
ATOM 5332 N N . VAL D 3 71 ? -48.507 29.707 -24.908 1.00 91.60 71 VAL D N 1
ATOM 5333 C CA . VAL D 3 71 ? -49.611 28.979 -25.544 1.00 91.77 71 VAL D CA 1
ATOM 5334 C C . VAL D 3 71 ? -50.926 29.148 -24.783 1.00 91.82 71 VAL D C 1
ATOM 5335 O O . VAL D 3 71 ? -51.977 29.348 -25.388 1.00 91.90 71 VAL D O 1
ATOM 5339 N N . GLU D 3 72 ? -50.853 29.079 -23.458 1.00 91.91 72 GLU D N 1
ATOM 5340 C CA . GLU D 3 72 ? -52.038 29.181 -22.621 1.00 91.99 72 GLU D CA 1
ATOM 5341 C C . GLU D 3 72 ? -52.701 30.532 -22.833 1.00 91.67 72 GLU D C 1
ATOM 5342 O O . GLU D 3 72 ? -53.922 30.620 -22.986 1.00 91.73 72 GLU D O 1
ATOM 5348 N N . SER D 3 73 ? -51.876 31.571 -22.894 1.00 91.44 73 SER D N 1
ATOM 5349 C CA . SER D 3 73 ? -52.344 32.935 -23.114 1.00 91.15 73 SER D CA 1
ATOM 5350 C C . SER D 3 73 ? -52.847 33.159 -24.529 1.00 90.86 73 SER D C 1
ATOM 5351 O O . SER D 3 73 ? -53.647 34.055 -24.762 1.00 91.02 73 SER D O 1
ATOM 5354 N N . ILE D 3 74 ? -52.376 32.354 -25.473 1.00 90.49 74 ILE D N 1
ATOM 5355 C CA . ILE D 3 74 ? -52.847 32.450 -26.842 1.00 90.26 74 ILE D CA 1
ATOM 5356 C C . ILE D 3 74 ? -54.337 32.120 -26.875 1.00 90.36 74 ILE D C 1
ATOM 5357 O O . ILE D 3 74 ? -55.101 32.713 -27.640 1.00 90.32 74 ILE D O 1
ATOM 5362 N N . GLN D 3 75 ? -54.742 31.180 -26.025 1.00 90.43 75 GLN D N 1
ATOM 5363 C CA . GLN D 3 75 ? -56.128 30.722 -25.968 1.00 90.27 75 GLN D CA 1
ATOM 5364 C C . GLN D 3 75 ? -57.078 31.787 -25.422 1.00 90.30 75 GLN D C 1
ATOM 5365 O O . GLN D 3 75 ? -58.281 31.735 -25.670 1.00 90.36 75 GLN D O 1
ATOM 5371 N N . ILE D 3 76 ? -56.536 32.758 -24.691 1.00 90.17 76 ILE D N 1
ATOM 5372 C CA . ILE D 3 76 ? -57.363 33.818 -24.125 1.00 89.95 76 ILE D CA 1
ATOM 5373 C C . ILE D 3 76 ? -57.667 34.882 -25.183 1.00 90.15 76 ILE D C 1
ATOM 5374 O O . ILE D 3 76 ? -58.834 35.215 -25.408 1.00 89.82 76 ILE D O 1
ATOM 5379 N N . VAL D 3 77 ? -56.616 35.386 -25.834 1.00 90.39 77 VAL D N 1
ATOM 5380 C CA . VAL D 3 77 ? -56.740 36.361 -26.925 1.00 90.77 77 VAL D CA 1
ATOM 5381 C C . VAL D 3 77 ? -57.562 35.820 -28.094 1.00 90.90 77 VAL D C 1
ATOM 5382 O O . VAL D 3 77 ? -58.201 36.581 -28.820 1.00 90.91 77 VAL D O 1
ATOM 5386 N N . LEU D 3 78 ? -57.537 34.506 -28.269 1.00 91.14 78 LEU D N 1
ATOM 5387 C CA . LEU D 3 78 ? -58.316 33.863 -29.316 1.00 91.43 78 LEU D CA 1
ATOM 5388 C C . LEU D 3 78 ? -59.809 33.878 -29.022 1.00 91.72 78 LEU D C 1
ATOM 5389 O O . LEU D 3 78 ? -60.603 34.230 -29.887 1.00 91.75 78 LEU D O 1
ATOM 5394 N N . GLU D 3 79 ? -60.179 33.498 -27.802 1.00 92.19 79 GLU D N 1
ATOM 5395 C CA . GLU D 3 79 ? -61.577 33.488 -27.378 1.00 92.77 79 GLU D CA 1
ATOM 5396 C C . GLU D 3 79 ? -62.257 34.830 -27.660 1.00 93.29 79 GLU D C 1
ATOM 5397 O O . GLU D 3 79 ? -63.366 34.872 -28.214 1.00 93.39 79 GLU D O 1
ATOM 5403 N N . GLU D 3 80 ? -61.572 35.910 -27.286 1.00 93.86 80 GLU D N 1
ATOM 5404 C CA . GLU D 3 80 ? -62.017 37.281 -27.536 1.00 94.51 80 GLU D CA 1
ATOM 5405 C C . GLU D 3 80 ? -62.063 37.573 -29.031 1.00 94.86 80 GLU D C 1
ATOM 5406 O O . GLU D 3 80 ? -62.872 38.370 -29.496 1.00 94.74 80 GLU D O 1
ATOM 5412 N N . LEU D 3 81 ? -61.171 36.925 -29.769 1.00 95.52 81 LEU D N 1
ATOM 5413 C CA . LEU D 3 81 ? -61.019 37.143 -31.191 1.00 96.37 81 LEU D CA 1
ATOM 5414 C C . LEU D 3 81 ? -62.084 36.348 -31.950 1.00 97.27 81 LEU D C 1
ATOM 5415 O O . LEU D 3 81 ? -62.350 36.607 -33.128 1.00 97.39 81 LEU D O 1
ATOM 5420 N N . ARG D 3 82 ? -62.690 35.383 -31.262 1.00 98.07 82 ARG D N 1
ATOM 5421 C CA . ARG D 3 82 ? -63.796 34.619 -31.813 1.00 98.73 82 ARG D CA 1
ATOM 5422 C C . ARG D 3 82 ? -65.110 35.278 -31.430 1.00 99.47 82 ARG D C 1
ATOM 5423 O O . ARG D 3 82 ? -66.017 35.386 -32.256 1.00 99.58 82 ARG D O 1
ATOM 5431 N N . LYS D 3 83 ? -65.210 35.722 -30.180 1.00 100.29 83 LYS D N 1
ATOM 5432 C CA . LYS D 3 83 ? -66.430 36.372 -29.715 1.00 101.13 83 LYS D CA 1
ATOM 5433 C C . LYS D 3 83 ? -66.468 37.858 -30.104 1.00 101.87 83 LYS D C 1
ATOM 5434 O O . LYS D 3 83 ? -67.280 38.633 -29.592 1.00 102.03 83 LYS D O 1
ATOM 5440 N N . LYS D 3 84 ? -65.578 38.234 -31.020 1.00 102.69 84 LYS D N 1
ATOM 5441 C CA . LYS D 3 84 ? -65.611 39.532 -31.686 1.00 103.53 84 LYS D CA 1
ATOM 5442 C C . LYS D 3 84 ? -66.120 39.293 -33.102 1.00 104.38 84 LYS D C 1
ATOM 5443 O O . LYS D 3 84 ? -66.350 40.234 -33.864 1.00 104.44 84 LYS D O 1
ATOM 5449 N N . GLY D 3 85 ? -66.326 38.019 -33.431 1.00 105.31 85 GLY D N 1
ATOM 5450 C CA . GLY D 3 85 ? -66.370 37.567 -34.817 1.00 106.42 85 GLY D CA 1
ATOM 5451 C C . GLY D 3 85 ? -64.921 37.337 -35.212 1.00 107.29 85 GLY D C 1
ATOM 5452 O O . GLY D 3 85 ? -64.050 37.246 -34.340 1.00 107.18 85 GLY D O 1
ATOM 5453 N N . ASN D 3 86 ? -64.655 37.259 -36.517 1.00 108.08 86 ASN D N 1
ATOM 5454 C CA . ASN D 3 86 ? -63.287 37.066 -37.035 1.00 108.82 86 ASN D CA 1
ATOM 5455 C C . ASN D 3 86 ? -62.623 35.755 -36.593 1.00 109.16 86 ASN D C 1
ATOM 5456 O O . ASN D 3 86 ? -61.393 35.655 -36.587 1.00 109.09 86 ASN D O 1
ATOM 5461 N N . LEU D 3 87 ? -63.440 34.764 -36.225 1.00 109.73 87 LEU D N 1
ATOM 5462 C CA . LEU D 3 87 ? -62.944 33.424 -35.886 1.00 110.08 87 LEU D CA 1
ATOM 5463 C C . LEU D 3 87 ? -64.031 32.354 -35.737 1.00 110.44 87 LEU D C 1
ATOM 5464 O O . LEU D 3 87 ? -65.183 32.649 -35.408 1.00 110.60 87 LEU D O 1
ATOM 5469 N N . GLU D 3 88 ? -63.638 31.115 -36.019 1.00 110.80 88 GLU D N 1
ATOM 5470 C CA . GLU D 3 88 ? -64.408 29.923 -35.702 1.00 111.12 88 GLU D CA 1
ATOM 5471 C C . GLU D 3 88 ? -63.419 28.784 -35.528 1.00 111.56 88 GLU D C 1
ATOM 5472 O O . GLU D 3 88 ? -62.378 28.759 -36.189 1.00 111.31 88 GLU D O 1
ATOM 5478 N N . TRP D 3 89 ? -63.735 27.849 -34.637 1.00 112.29 89 TRP D N 1
ATOM 5479 C CA . TRP D 3 89 ? -62.983 26.598 -34.547 1.00 113.21 89 TRP D CA 1
ATOM 5480 C C . TRP D 3 89 ? -63.553 25.608 -35.559 1.00 113.87 89 TRP D C 1
ATOM 5481 O O . TRP D 3 89 ? -64.765 25.373 -35.591 1.00 113.87 89 TRP D O 1
ATOM 5492 N N . LEU D 3 90 ? -62.683 25.038 -36.390 1.00 114.66 90 LEU D N 1
ATOM 5493 C CA . LEU D 3 90 ? -63.126 24.117 -37.443 1.00 115.40 90 LEU D CA 1
ATOM 5494 C C . LEU D 3 90 ? -63.148 22.637 -37.029 1.00 115.94 90 LEU D C 1
ATOM 5495 O O . LEU D 3 90 ? -63.384 21.762 -37.866 1.00 115.99 90 LEU D O 1
ATOM 5500 N N . ASP D 3 91 ? -62.913 22.368 -35.740 1.00 116.66 91 ASP D N 1
ATOM 5501 C CA . ASP D 3 91 ? -63.133 21.031 -35.154 1.00 117.28 91 ASP D CA 1
ATOM 5502 C C . ASP D 3 91 ? -63.506 21.047 -33.663 1.00 117.65 91 ASP D C 1
ATOM 5503 O O . ASP D 3 91 ? -63.075 21.928 -32.905 1.00 117.67 91 ASP D O 1
ATOM 5508 N N . LYS D 3 92 ? -64.307 20.058 -33.262 1.00 118.06 92 LYS D N 1
ATOM 5509 C CA . LYS D 3 92 ? -64.813 19.951 -31.890 1.00 118.44 92 LYS D CA 1
ATOM 5510 C C . LYS D 3 92 ? -63.847 19.266 -30.917 1.00 118.75 92 LYS D C 1
ATOM 5511 O O . LYS D 3 92 ? -64.150 19.118 -29.729 1.00 118.83 92 LYS D O 1
ATOM 5517 N N . SER D 3 93 ? -62.686 18.855 -31.422 1.00 119.05 93 SER D N 1
ATOM 5518 C CA . SER D 3 93 ? -61.644 18.266 -30.584 1.00 119.24 93 SER D CA 1
ATOM 5519 C C . SER D 3 93 ? -60.655 19.318 -30.076 1.00 119.35 93 SER D C 1
ATOM 5520 O O . SER D 3 93 ? -59.595 18.975 -29.550 1.00 119.54 93 SER D O 1
ATOM 5523 N N . LYS D 3 94 ? -61.016 20.593 -30.237 1.00 119.36 94 LYS D N 1
ATOM 5524 C CA . LYS D 3 94 ? -60.254 21.730 -29.699 1.00 119.39 94 LYS D CA 1
ATOM 5525 C C . LYS D 3 94 ? -58.789 21.779 -30.172 1.00 119.52 94 LYS D C 1
ATOM 5526 O O . LYS D 3 94 ? -57.874 21.361 -29.455 1.00 119.65 94 LYS D O 1
ATOM 5532 N N . SER D 3 95 ? -58.596 22.287 -31.390 1.00 119.55 95 SER D N 1
ATOM 5533 C CA . SER D 3 95 ? -57.278 22.545 -31.997 1.00 119.44 95 SER D CA 1
ATOM 5534 C C . SER D 3 95 ? -57.498 22.992 -33.445 1.00 119.37 95 SER D C 1
ATOM 5535 O O . SER D 3 95 ? -58.315 22.399 -34.151 1.00 119.35 95 SER D O 1
ATOM 5538 N N . SER D 3 96 ? -56.777 24.031 -33.878 1.00 119.06 96 SER D N 1
ATOM 5539 C CA . SER D 3 96 ? -56.894 24.596 -35.246 1.00 118.72 96 SER D CA 1
ATOM 5540 C C . SER D 3 96 ? -58.123 25.493 -35.421 1.00 118.36 96 SER D C 1
ATOM 5541 O O . SER D 3 96 ? -59.227 25.136 -35.002 1.00 118.38 96 SER D O 1
ATOM 5544 N N . PHE D 3 97 ? -57.926 26.640 -36.070 1.00 117.90 97 PHE D N 1
ATOM 5545 C CA . PHE D 3 97 ? -58.940 27.700 -36.109 1.00 117.43 97 PHE D CA 1
ATOM 5546 C C . PHE D 3 97 ? -59.038 28.427 -37.456 1.00 117.14 97 PHE D C 1
ATOM 5547 O O . PHE D 3 97 ? -58.198 28.238 -38.338 1.00 117.04 97 PHE D O 1
ATOM 5555 N N . LEU D 3 98 ? -60.068 29.263 -37.590 1.00 116.79 98 LEU D N 1
ATOM 5556 C CA . LEU D 3 98 ? -60.271 30.096 -38.773 1.00 116.57 98 LEU D CA 1
ATOM 5557 C C . LEU D 3 98 ? -60.322 31.573 -38.387 1.00 116.39 98 LEU D C 1
ATOM 5558 O O . LEU D 3 98 ? -61.353 32.056 -37.923 1.00 116.26 98 LEU D O 1
ATOM 5563 N N . ILE D 3 99 ? -59.206 32.281 -38.575 1.00 116.22 99 ILE D N 1
ATOM 5564 C CA . ILE D 3 99 ? -59.131 33.721 -38.280 1.00 116.12 99 ILE D CA 1
ATOM 5565 C C . ILE D 3 99 ? -59.296 34.568 -39.552 1.00 116.17 99 ILE D C 1
ATOM 5566 O O . ILE D 3 99 ? -58.453 34.532 -40.446 1.00 116.12 99 ILE D O 1
ATOM 5571 N N . MET D 3 100 ? -60.390 35.328 -39.604 1.00 116.20 100 MET D N 1
ATOM 5572 C CA . MET D 3 100 ? -60.800 36.090 -40.790 1.00 116.30 100 MET D CA 1
ATOM 5573 C C . MET D 3 100 ? -59.951 37.329 -41.078 1.00 116.01 100 MET D C 1
ATOM 5574 O O . MET D 3 100 ? -58.747 37.232 -41.318 1.00 115.90 100 MET D O 1
ATOM 5579 N N . TRP D 3 101 ? -60.612 38.486 -41.075 1.00 115.92 101 TRP D N 1
ATOM 5580 C CA . TRP D 3 101 ? -59.997 39.781 -41.337 1.00 115.87 101 TRP D CA 1
ATOM 5581 C C . TRP D 3 101 ? -61.059 40.873 -41.243 1.00 115.87 101 TRP D C 1
ATOM 5582 O O . TRP D 3 101 ? -60.758 42.027 -40.935 1.00 115.77 101 TRP D O 1
#

Nearest PDB structures (foldseek):
  2zme-assembly1_A  TM=9.722E-01  e=1.933E-33  Homo sapiens
  1w7p-assembly1_A  TM=7.583E-01  e=4.043E-14  Saccharomyces cerevisiae
  1u5t-assembly1_A  TM=7.773E-01  e=1.635E-13  Saccharomyces cerevisiae
  2zme-assembly1_B  TM=3.873E-01  e=2.391E-07  Homo sapiens
  3cuq-assembly1_B  TM=3.895E-01  e=2.391E-07  Homo sapiens

CATH classification: 1.10.10.10 (+1 more: 1.10.10.10)

Organism: Homo sapiens (NCBI:txid9606)

Sequence (693 aa):
AQMSKQLDMFKTNLEEFASKHKQEIRKNPEFRVQFQDMCATIGVDPLASGKGFWSEMLGVGDFYYELGVQIIEVCLALKHRNGGLITLEELHQQVLKGRGKFAQDVSQDDLIRAIKKLKALGTGFGIIPVGGTYLIQSVPAELNMDHTVVLQLAEKNGYVTVSEIKASLKWETERARQVLEHLLKEGLAWLDLQAPGEAHYWLPALFTDLYSQEITAEEKNISEAFEDLSKLMIKAKEMVELSKSIANKDETIRFKSYLLSMGIANPVTRETYGSGTQYHMQLAKQLAGILQVPLEERGGIMSLTEVYCLVNRARGMELLSPEDLVNACKMLEALKLPLRLRVFDSGVMVIELQSHKEEEMVASALETVSEKGSLTSEEFAKLVGMSVLLAKERLLLAEKMGHLCRDDSVEGLRFYPNLFMTQSFEWPWQYRFPPFFTLQPNVDTRQKQLAAWCSLVLSFCRLHKQSSMTVMEAQESPLFNNVKLQRKLPVESIQIVLEELRKKGNLEWLDKSKSSFLIMWRRPEEWGKLIYQWVSRSGQNNSVFTLYELTNGEDTEDEEFHGLDEATLLRALQALQQEHKAEIITVSDGRGVKFFFEWPWQYRFPPFFTLQPNVDTRQKQLAAWCSLVLSFCRLHKQSSMTVMEAQESPLFNNVKLQRKLPVESIQIVLEELRKKGNLEWLDKSKSSFLIMW

InterPro domains:
  IPR016689 ESCRT-2 complex, Snf8 [PIRSF017215] (3-244)
  IPR016689 ESCRT-2 complex, Snf8 [PTHR12806] (1-253)
  IPR036388 Winged helix-like DNA-binding domain superfamily [G3DSA:1.10.10.10] (92-172)
  IPR036388 Winged helix-like DNA-binding domain superfamily [G3DSA:1.10.10.10] (173-258)
  IPR036390 Winged helix DNA-binding domain superfamily [SSF46785] (25-175)
  IPR036390 Winged helix DNA-binding domain superfamily [SSF46785] (176-241)
  IPR040608 Snf8/Vps36 family [PF04157] (6-225)

GO terms:
  GO:0036258 multivesicular body assembly (P, TAS)
  GO:0000814 ESCRT II complex (C, TAS)
  GO:0016236 macroautophagy (P, TAS)
  GO:0071985 multivesicular body sorting pathway (P, TAS)
  GO:0005667 transcription regulator complex (C, IDA)
  GO:0006357 regulation of transcription by RNA polymerase II (P, IDA)
  GO:0036258 multivesicular body assembly (P, IMP)
  GO:0016236 macroautophagy (P, IMP)
  GO:0071985 multivesicular body sorting pathway (P, IMP)
  GO:0006357 regulation of transcription by RNA polymerase II (P, TAS)
  GO:0005829 cytosol (C, TAS)
  GO:0005515 protein binding (F, IPI)
  GO:0005654 nucleoplasm (C, IDA)
  GO:0005829 cytosol (C, IDA)
  GO:0008289 lipid binding (F, IPI)
  GO:0016247 channel regulator activity (F, IDA)
  GO:0031902 late endosome membrane (C, IDA)
  GO:0048471 perinuclear region of cytoplasm (C, IDA)
  GO:0055037 recycling endosome (C, IDA)
  GO:0005634 nucleus (C, IDA)

Solvent-accessible surface area: 36291 Å² total; per-residue (Å²): 121,130,21,47,159,53,30,82,99,0,80,89,53,0,72,133,12,10,90,118,7,102,84,32,6,112,167,56,73,130,6,10,48,65,1,13,89,78,2,85,107,15,40,7,44,8,6,18,3,18,56,4,20,0,8,107,60,10,13,5,0,20,33,4,4,54,0,1,2,32,0,9,53,21,7,57,12,5,72,75,37,8,15,1,1,2,22,8,112,41,0,32,67,25,0,30,129,61,55,42,221,153,48,158,40,4,24,88,54,2,0,28,55,3,0,131,49,5,102,40,4,15,51,14,21,14,44,20,76,10,72,81,45,92,0,0,17,22,38,44,46,138,178,50,157,29,9,47,39,0,1,71,36,0,45,172,82,10,58,0,15,38,60,46,0,75,60,62,52,168,24,130,71,82,99,0,106,92,9,2,43,32,0,15,48,70,18,3,1,12,21,1,116,59,15,109,82,67,29,18,28,34,1,12,7,16,54,121,34,119,157,67,46,127,163,20,71,118,107,237,55,79,78,79,1,96,107,59,5,40,118,13,5,99,114,0,76,73,4,6,83,111,6,123,84,84,45,130,259,116,167,61,63,164,36,6,42,8,5,28,7,0,10,13,68,39,76,130,45,41,100,80,170,38,75,17,10,78,61,4,61,113,8,0,97,99,2,12,59,89,0,64,83,23,0,98,128,98,49,5,9,3,2,0,31,56,0,2,12,37,11,2,115,87,80,74,111,140,6,1,0,1,50,1,0,14,31,0,2,121,33,1,101,99,46,185,44,60,0,97,27,43,87,31,144,52,26,4,23,0,0,5,18,126,98,12,102,1,101,120,59,2,73,64,2,50,95,31,0,56,127,122,43,16,2,4,14,61,35,3,3,164,91,67,67,42,46,50,49,6,0,77,18,24,0,48,37,0,8,136,86,14,75,1,1,43,0,39,7,66,48,2,30,40,0,38,26,9,52,6,74,95,136,160,61,115,68,38,42,22,12,99,0,7,0,0,0,8,55,1,32,5,17,27,6,78,92,82,2,29,66,17,2,6,75,5,2,29,47,6,1,132,71,88,190,62,21,68,12,42,18,143,93,2,63,124,14,73,0,2,22,17,110,185,44,144,24,126,9,45,66,106,5,2,60,66,1,2,46,57,0,95,135,102,34,7,7,61,43,90,58,217,88,125,55,34,2,0,3,6,75,57,96,20,83,84,3,0,107,41,0,40,64,17,0,41,142,46,79,53,63,126,39,78,11,43,16,159,70,2,12,62,14,160,89,2,114,140,44,105,1,79,58,17,51,116,32,3,3,33,52,0,0,81,26,1,65,156,82,166,64,6,84,61,74,94,47,97,152,36,144,2,0,88,1,118,133,140,89,43,88,23,16,156,12,19,0,2,3,22,55,1,69,23,114,84,2,82,107,103,2,29,59,19,6,8,66,12,12,66,45,18,15,113,112,103,164,107,43,45,51,19,18,120,106,4,53,144,18,69,10,6,24,16,107,204,52,94,43,103,10,64,68,128,12,1,52,77,5,4,58,58,3,99,130,152,38,36,12,112,57,110,52,220,94,133,41,32,10,68,4,113,171

Radius of gyration: 32.05 Å; Cα contacts (8 Å, |Δi|>4): 946; chains: 4; bounding box: 94×62×90 Å

B-factor: mean 74.49, std 25.72, range [26.6, 131.97]

Secondary structure (DSSP, 8-state):
-TTHHHHHHHHHHHHHHHHHHHHHHHH-HHHHHHHHHHHHHHT--TTS-TTSHHHHHH-HHHHHHHHHHHHHHHHHHHHHHHSSEEEHHHHHHHHHHTTTT--SS--HHHHHHHHHHHGGGBTT-EEEEETTEEEEE-S-----HHHHHHHHHHTTTSEE-HHHHHHHHT--HHHHHHHHHHHHHHTS-EEESSSSSS-EEE-TTSS-------SGGG-/--SHHHHHHHHHHHHHHHHHHHHHHGGG----SHHHHHHHHHHT---HHHHTTSS-S-HHHHHHHHHHHHHHHHHHHHTTSEEEHHHHHHHHHHT-SSS---HHHHHHHHHTTTTTT-SEEEEE-TTSBEEEEETT--GGGGHHHHHHHHHHTS-B-HHHHHHHHT--HHHHHHHHHHHHHTTSEEEEESSS-EEEEE-GGG--/-PPPPGGGGSGGGGS--SSHHHHHHHHHHHHHHHHHHHHHHT--EEEHHHHHTSTTSEETTTTEE--HHHHHHHHHHHHHHTSEEE-SSSSSEEEE-SS-HHHHHHHHHHHHHTTT--S-EEEHHHHHH-TTTTTSTTTT--HHHHHHHHHHHHHHTSEEE--TTTS-EEEE-/-PPPGGGG-GGGGS--SSHHHHHHHHHHHHHHHHHHTTTS----B-HHHHHTSTTTB-SSS--B--HHHHHHHHHHHHBTBSEEES-TTS--EEE--

Foldseek 3Di:
DVVVVVVVVVLVVVLVVCVVCACVCQPDPVVVCVVQVVQVVVVHDLQPDCPRSSCVRNVPNVVLVVLLVLLLLLQQLCCVQFLQKAWLVVSLVRSLVPVPPPSPSDDSVSNVVNLVVVCVVDAAWDWADADDGIMIGGGDDDDPPLLNVVVNVCQVPQKAFLVRCCVVVVDDSVSSVVSLVVCVVRVQWDWDQPDPPGIITGGSNHDDDNDDSPPSSVD/DCVVVCVPVVVVVVVVLVVVVVVLVVVQPDVVCQVVQVVCVVSVNDDCVRCCVPPNHHVVLQVVLVVVLVVCVVVCVVQVFKFWVVVVLCSQQVPDDDPHADPVSSVSSQVCNVVVVRQKHWDADPVRTIMIGGNPDDLVVCLVVLLVVCVVVQKADLVVSCVVVVHDSVVSVVSQVVNVVVQQWDWDDDPVGIMTGGNCVVPD/DDDDDPLLLPQCLQPQDPPVVVNVVSLVNLLLQVLVVCVVVVDFKFWLVRVQPPCSQDVPVSGGGRDSVRVVVSQVVCVVVQQKDCDDPPRTMITGHSDHLQVVLVQLQVLCVVPVNQWDKDALCCSQDNPSDVPDPNNPPDPVSSCNNQVVCVVPPFKDWDCPDPGTMMTGD/DDDDPLLVPVCLLPQDPPPVVNVVSLVVLLVQVLVCCVVVVDFWWKLVVCQPPSSFADVVRHDGRDSVNVVVSVVVQVVVPQKDAPDPVDIIIGGHD